Protein AF-0000000082410410 (afdb_homodimer)

pLDDT: mean 86.97, std 12.87, range [34.81, 98.12]

Sequence (392 aa):
MRADIQRAAFDLFARDGFEDVTTEQIAAAAGVSASTYFRHVRNKEDLLLDPVRQGGAGIVTLLEDRPAAESADLAISRAILERSNAFESAEIDQWRAAFRTAPHLMDRVALIAPEHRDRLVELVAQRMQLDPENDSRPGLLVHLMLAAAEFGYRQWIRNPQKRGASLPVCVEGALDAVQGSRWRTQDDDDMKGRDQMRADIQRAAFDLFARDGFEDVTTEQIAAAAGVSASTYFRHVRNKEDLLLDPVRQGGAGIVTLLEDRPAAESADLAISRAILERSNAFESAEIDQWRAAFRTAPHLMDRVALIAPEHRDRLVELVAQRMQLDPENDSRPGLLVHLMLAAAEFGYRQWIRNPQKRGASLPVCVEGALDAVQGSRWRTQDDDDMKGRDQ

Structure (mmCIF, N/CA/C/O backbone):
data_AF-0000000082410410-model_v1
#
loop_
_entity.id
_entity.type
_entity.pdbx_description
1 polymer 'TetR family transcriptional regulator'
#
loop_
_atom_site.group_PDB
_atom_site.id
_atom_site.type_symbol
_atom_site.label_atom_id
_atom_site.label_alt_id
_atom_site.label_comp_id
_atom_site.label_asym_id
_atom_site.label_entity_id
_atom_site.label_seq_id
_atom_site.pdbx_PDB_ins_code
_atom_site.Cartn_x
_atom_site.Cartn_y
_atom_site.Cartn_z
_atom_site.occupancy
_atom_site.B_iso_or_equiv
_atom_site.auth_seq_id
_atom_site.auth_comp_id
_atom_site.auth_asym_id
_atom_site.auth_atom_id
_atom_site.pdbx_PDB_model_num
ATOM 1 N N . MET A 1 1 ? -14.008 28.609 -1.918 1 81.5 1 MET A N 1
ATOM 2 C CA . MET A 1 1 ? -15.258 27.859 -1.864 1 81.5 1 MET A CA 1
ATOM 3 C C . MET A 1 1 ? -15.008 26.406 -1.471 1 81.5 1 MET A C 1
ATOM 5 O O . MET A 1 1 ? -15.336 25.984 -0.356 1 81.5 1 MET A O 1
ATOM 9 N N . ARG A 1 2 ? -14.195 25.656 -2.158 1 85.38 2 ARG A N 1
ATOM 10 C CA . ARG A 1 2 ? -13.961 24.266 -1.799 1 85.38 2 ARG A CA 1
ATOM 11 C C . ARG A 1 2 ? -13.305 24.156 -0.427 1 85.38 2 ARG A C 1
ATOM 13 O O . ARG A 1 2 ? -13.641 23.266 0.359 1 85.38 2 ARG A O 1
ATOM 20 N N . ALA A 1 3 ? -12.523 25.141 -0.186 1 85.75 3 ALA A N 1
ATOM 21 C CA . ALA A 1 3 ? -11.844 25.156 1.105 1 85.75 3 ALA A CA 1
ATOM 22 C C . ALA A 1 3 ? -12.828 25.375 2.246 1 85.75 3 ALA A C 1
ATOM 24 O O . ALA A 1 3 ? -12.703 24.781 3.314 1 85.75 3 ALA A O 1
ATOM 25 N N . ASP A 1 4 ? -13.766 26.188 1.961 1 89.94 4 ASP A N 1
ATOM 26 C CA . ASP A 1 4 ? -14.789 26.469 2.965 1 89.94 4 ASP A CA 1
ATOM 27 C C . ASP A 1 4 ? -15.648 25.219 3.227 1 89.94 4 ASP A C 1
ATOM 29 O O . ASP A 1 4 ? -15.992 24.938 4.375 1 89.94 4 ASP A O 1
ATOM 33 N N . ILE A 1 5 ? -15.992 24.578 2.18 1 94.12 5 ILE A N 1
ATOM 34 C CA . ILE A 1 5 ? -16.781 23.359 2.289 1 94.12 5 ILE A CA 1
ATOM 35 C C . ILE A 1 5 ? -16 22.297 3.074 1 94.12 5 ILE A C 1
ATOM 37 O O . ILE A 1 5 ? -16.562 21.641 3.957 1 94.12 5 ILE A O 1
ATOM 41 N N . GLN A 1 6 ? -14.789 22.219 2.748 1 92.44 6 GLN A N 1
ATOM 42 C CA . GLN A 1 6 ? -13.938 21.234 3.404 1 92.44 6 GLN A CA 1
ATOM 43 C C . GLN A 1 6 ? -13.797 21.531 4.895 1 92.44 6 GLN A C 1
ATOM 45 O O . GLN A 1 6 ? -13.906 20.625 5.727 1 92.44 6 GLN A O 1
ATOM 50 N N . ARG A 1 7 ? -13.609 22.766 5.223 1 91.25 7 ARG A N 1
ATOM 51 C CA . ARG A 1 7 ? -13.484 23.156 6.621 1 91.25 7 ARG A CA 1
ATOM 52 C C . ARG A 1 7 ? -14.758 22.859 7.398 1 91.25 7 ARG A C 1
ATOM 54 O O . ARG A 1 7 ? -14.711 22.328 8.508 1 91.25 7 ARG A O 1
ATOM 61 N N . ALA A 1 8 ? -15.828 23.172 6.797 1 94.62 8 ALA A N 1
ATOM 62 C CA . ALA A 1 8 ? -17.125 22.875 7.418 1 94.62 8 ALA A CA 1
ATOM 63 C C . ALA A 1 8 ? -17.297 21.375 7.617 1 94.62 8 ALA A C 1
ATOM 65 O O . ALA A 1 8 ? -17.781 20.938 8.664 1 94.62 8 ALA A O 1
ATOM 66 N N . ALA A 1 9 ? -16.953 20.656 6.645 1 95.44 9 ALA A N 1
ATOM 67 C CA . ALA A 1 9 ? -17.078 19.203 6.707 1 95.44 9 ALA A CA 1
ATOM 68 C C . ALA A 1 9 ? -16.234 18.625 7.844 1 95.44 9 ALA A C 1
ATOM 70 O O . ALA A 1 9 ? -16.719 17.797 8.617 1 95.44 9 ALA A O 1
ATOM 71 N N . PHE A 1 10 ? -15.016 19.094 7.906 1 94 10 PHE A N 1
ATOM 72 C CA . PHE A 1 10 ? -14.133 18.594 8.953 1 94 10 PHE A CA 1
ATOM 73 C C . PHE A 1 10 ? -14.734 18.828 10.328 1 94 10 PHE A C 1
ATOM 75 O O . PHE A 1 10 ? -14.719 17.938 11.188 1 94 10 PHE A O 1
ATOM 82 N N . ASP A 1 11 ? -15.258 19.969 10.508 1 94.75 11 ASP A N 1
ATOM 83 C CA . ASP A 1 11 ? -15.859 20.312 11.789 1 94.75 11 ASP A CA 1
ATOM 84 C C . ASP A 1 11 ? -17.047 19.406 12.102 1 94.75 11 ASP A C 1
ATOM 86 O O . ASP A 1 11 ? -17.172 18.891 13.219 1 94.75 11 ASP A O 1
ATOM 90 N N . LEU A 1 12 ? -17.844 19.203 11.148 1 96.81 12 LEU A N 1
ATOM 91 C CA . LEU A 1 12 ? -19.031 18.375 11.336 1 96.81 12 LEU A CA 1
ATOM 92 C C . LEU A 1 12 ? -18.656 16.922 11.562 1 96.81 12 LEU A C 1
ATOM 94 O O . LEU A 1 12 ? -19.219 16.266 12.445 1 96.81 12 LEU A O 1
ATOM 98 N N . PHE A 1 13 ? -17.766 16.438 10.742 1 96.25 13 PHE A N 1
ATOM 99 C CA . PHE A 1 13 ? -17.328 15.062 10.914 1 96.25 13 PHE A CA 1
ATOM 100 C C . PHE A 1 13 ? -16.75 14.844 12.305 1 96.25 13 PHE A C 1
ATOM 102 O O . PHE A 1 13 ? -17.078 13.859 12.977 1 96.25 13 PHE A O 1
ATOM 109 N N . ALA A 1 14 ? -15.961 15.781 12.703 1 93.88 14 ALA A N 1
ATOM 110 C CA . ALA A 1 14 ? -15.312 15.656 14.008 1 93.88 14 ALA A CA 1
ATOM 111 C C . ALA A 1 14 ? -16.344 15.672 15.133 1 93.88 14 ALA A C 1
ATOM 113 O O . ALA A 1 14 ? -16.203 14.953 16.125 1 93.88 14 ALA A O 1
ATOM 114 N N . ARG A 1 15 ? -17.297 16.406 14.961 1 95.31 15 ARG A N 1
ATOM 115 C CA . ARG A 1 15 ? -18.297 16.625 16 1 95.31 15 ARG A CA 1
ATOM 116 C C . ARG A 1 15 ? -19.359 15.523 15.984 1 95.31 15 ARG A C 1
ATOM 118 O O . ARG A 1 15 ? -19.719 14.984 17.031 1 95.31 15 ARG A O 1
ATOM 125 N N . ASP A 1 16 ? -19.812 15.133 14.781 1 96.56 16 ASP A N 1
ATOM 126 C CA . ASP A 1 16 ? -21.031 14.32 14.695 1 96.56 16 ASP A CA 1
ATOM 127 C C . ASP A 1 16 ? -20.719 12.938 14.133 1 96.56 16 ASP A C 1
ATOM 129 O O . ASP A 1 16 ? -21.578 12.047 14.156 1 96.56 16 ASP A O 1
ATOM 133 N N . GLY A 1 17 ? -19.516 12.812 13.656 1 95.88 17 GLY A N 1
ATOM 134 C CA . GLY A 1 17 ? -19.172 11.539 13.047 1 95.88 17 GLY A CA 1
ATOM 135 C C . GLY A 1 17 ? -19.391 11.523 11.547 1 95.88 17 GLY A C 1
ATOM 136 O O . GLY A 1 17 ? -20.422 12.008 11.055 1 95.88 17 GLY A O 1
ATOM 137 N N . PHE A 1 18 ? -18.547 11.008 10.836 1 95.75 18 PHE A N 1
ATOM 138 C CA . PHE A 1 18 ? -18.562 10.977 9.383 1 95.75 18 PHE A CA 1
ATOM 139 C C . PHE A 1 18 ? -19.859 10.352 8.867 1 95.75 18 PHE A C 1
ATOM 141 O O . PHE A 1 18 ? -20.5 10.906 7.973 1 95.75 18 PHE A O 1
ATOM 148 N N . GLU A 1 19 ? -20.234 9.227 9.367 1 94.56 19 GLU A N 1
ATOM 149 C CA . GLU A 1 19 ? -21.391 8.477 8.875 1 94.56 19 GLU A CA 1
ATOM 150 C C . GLU A 1 19 ? -22.688 9.234 9.109 1 94.56 19 GLU A C 1
ATOM 152 O O . GLU A 1 19 ? -23.641 9.109 8.328 1 94.56 19 GLU A O 1
ATOM 157 N N . ASP A 1 20 ? -22.703 10.062 10.016 1 96.31 20 ASP A N 1
ATOM 158 C CA . ASP A 1 20 ? -23.938 10.695 10.445 1 96.31 20 ASP A CA 1
ATOM 159 C C . ASP A 1 20 ? -24.125 12.062 9.789 1 96.31 20 ASP A C 1
ATOM 161 O O . ASP A 1 20 ? -25.203 12.648 9.844 1 96.31 20 ASP A O 1
ATOM 165 N N . VAL A 1 21 ? -23.094 12.586 9.25 1 97.31 21 VAL A N 1
ATOM 166 C CA . VAL A 1 21 ? -23.141 13.914 8.633 1 97.31 21 VAL A CA 1
ATOM 167 C C . VAL A 1 21 ? -23.594 13.781 7.176 1 97.31 21 VAL A C 1
ATOM 169 O O . VAL A 1 21 ? -23.094 12.938 6.438 1 97.31 21 VAL A O 1
ATOM 172 N N . THR A 1 22 ? -24.547 14.57 6.77 1 95.81 22 THR A N 1
ATOM 173 C CA . THR A 1 22 ? -25.047 14.539 5.398 1 95.81 22 THR A CA 1
ATOM 174 C C . THR A 1 22 ? -24.438 15.68 4.578 1 95.81 22 THR A C 1
ATOM 176 O O . THR A 1 22 ? -23.859 16.609 5.137 1 95.81 22 THR A O 1
ATOM 179 N N . THR A 1 23 ? -24.594 15.508 3.295 1 96 23 THR A N 1
ATOM 180 C CA . THR A 1 23 ? -24.094 16.547 2.396 1 96 23 THR A CA 1
ATOM 181 C C . THR A 1 23 ? -24.875 17.844 2.57 1 96 23 THR A C 1
ATOM 183 O O . THR A 1 23 ? -24.328 18.938 2.445 1 96 23 THR A O 1
ATOM 186 N N . GLU A 1 24 ? -26.125 17.672 2.896 1 95.75 24 GLU A N 1
ATOM 187 C CA . GLU A 1 24 ? -26.953 18.859 3.131 1 95.75 24 GLU A CA 1
ATOM 188 C C . GLU A 1 24 ? -26.484 19.641 4.348 1 95.75 24 GLU A C 1
ATOM 190 O O . GLU A 1 24 ? -26.453 20.875 4.324 1 95.75 24 GLU A O 1
ATOM 195 N N . GLN A 1 25 ? -26.156 19 5.355 1 97.25 25 GLN A N 1
ATOM 196 C CA . GLN A 1 25 ? -25.641 19.641 6.562 1 97.25 25 GLN A CA 1
ATOM 197 C C . GLN A 1 25 ? -24.328 20.359 6.281 1 97.25 25 GLN A C 1
ATOM 199 O O . GLN A 1 25 ? -24.094 21.469 6.793 1 97.25 25 GLN A O 1
ATOM 204 N N . ILE A 1 26 ? -23.469 19.719 5.48 1 97.56 26 ILE A N 1
ATOM 205 C CA . ILE A 1 26 ? -22.188 20.312 5.133 1 97.56 26 ILE A CA 1
ATOM 206 C C . ILE A 1 26 ? -22.406 21.578 4.312 1 97.56 26 ILE A C 1
ATOM 208 O O . ILE A 1 26 ? -21.797 22.625 4.578 1 97.56 26 ILE A O 1
ATOM 212 N N . ALA A 1 27 ? -23.281 21.453 3.359 1 96.94 27 ALA A N 1
ATOM 213 C CA . ALA A 1 27 ? -23.594 22.609 2.525 1 96.94 27 ALA A CA 1
ATOM 214 C C . ALA A 1 27 ? -24.109 23.781 3.371 1 96.94 27 ALA A C 1
ATOM 216 O O . ALA A 1 27 ? -23.656 24.906 3.229 1 96.94 27 ALA A O 1
ATOM 217 N N . ALA A 1 28 ? -25.047 23.469 4.227 1 97.25 28 ALA A N 1
ATOM 218 C CA . ALA A 1 28 ? -25.625 24.484 5.105 1 97.25 28 ALA A CA 1
ATOM 219 C C . ALA A 1 28 ? -24.562 25.141 5.977 1 97.25 28 ALA A C 1
ATOM 221 O O . ALA A 1 28 ? -24.531 26.359 6.117 1 97.25 28 ALA A O 1
ATOM 222 N N . ALA A 1 29 ? -23.734 24.406 6.566 1 96.75 29 ALA A N 1
ATOM 223 C CA . ALA A 1 29 ? -22.688 24.906 7.449 1 96.75 29 ALA A CA 1
ATOM 224 C C . ALA A 1 29 ? -21.703 25.781 6.684 1 96.75 29 ALA A C 1
ATOM 226 O O . ALA A 1 29 ? -21.141 26.734 7.238 1 96.75 29 ALA A O 1
ATOM 227 N N . ALA A 1 30 ? -21.5 25.438 5.426 1 96.19 30 ALA A N 1
ATOM 228 C CA . ALA A 1 30 ? -20.562 26.188 4.582 1 96.19 30 ALA A CA 1
ATOM 229 C C . ALA A 1 30 ? -21.25 27.406 3.982 1 96.19 30 ALA A C 1
ATOM 231 O O . ALA A 1 30 ? -20.594 28.25 3.355 1 96.19 30 ALA A O 1
ATOM 232 N N . GLY A 1 31 ? -22.516 27.469 4.117 1 96.5 31 GLY A N 1
ATOM 233 C CA . GLY A 1 31 ? -23.25 28.625 3.613 1 96.5 31 GLY A CA 1
ATOM 234 C C . GLY A 1 31 ? -23.469 28.578 2.113 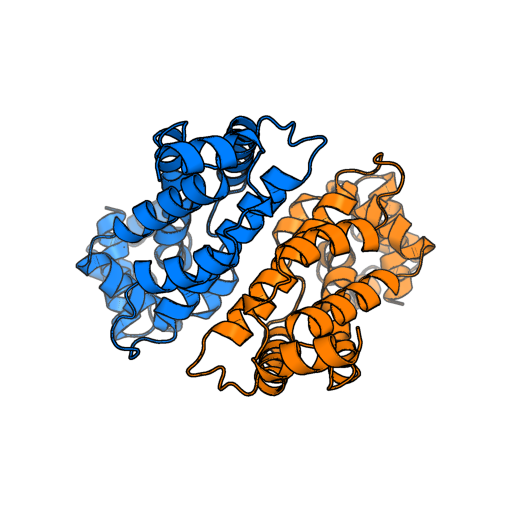1 96.5 31 GLY A C 1
ATOM 235 O O . GLY A 1 31 ? -23.453 29.625 1.448 1 96.5 31 GLY A O 1
ATOM 236 N N . VAL A 1 32 ? -23.547 27.375 1.618 1 96.5 32 VAL A N 1
ATOM 237 C CA . VAL A 1 32 ? -23.766 27.25 0.18 1 96.5 32 VAL A CA 1
ATOM 238 C C . VAL A 1 32 ? -24.984 26.375 -0.088 1 96.5 32 VAL A C 1
ATOM 240 O O . VAL A 1 32 ? -25.469 25.688 0.806 1 96.5 32 VAL A O 1
ATOM 243 N N . SER A 1 33 ? -25.438 26.516 -1.315 1 95.5 33 SER A N 1
ATOM 244 C CA . SER A 1 33 ? -26.547 25.656 -1.723 1 95.5 33 SER A CA 1
ATOM 245 C C . SER A 1 33 ? -26.078 24.234 -2.002 1 95.5 33 SER A C 1
ATOM 247 O O . SER A 1 33 ? -24.891 24 -2.197 1 95.5 33 SER A O 1
ATOM 249 N N . ALA A 1 34 ? -27.016 23.344 -2.043 1 93.62 34 ALA A N 1
ATOM 250 C CA . ALA A 1 34 ? -26.719 21.953 -2.406 1 93.62 34 ALA A CA 1
ATOM 251 C C . ALA A 1 34 ? -26.141 21.875 -3.814 1 93.62 34 ALA A C 1
ATOM 253 O O . ALA A 1 34 ? -25.203 21.109 -4.062 1 93.62 34 ALA A O 1
ATOM 254 N N . SER A 1 35 ? -26.672 22.688 -4.66 1 94.88 35 SER A N 1
ATOM 255 C CA . SER A 1 35 ? -26.203 22.688 -6.039 1 94.88 35 SER A CA 1
ATOM 256 C C . SER A 1 35 ? -24.75 23.125 -6.117 1 94.88 35 SER A C 1
ATOM 258 O O . SER A 1 35 ? -23.938 22.516 -6.832 1 94.88 35 SER A O 1
ATOM 260 N N . THR A 1 36 ? -24.5 24.141 -5.438 1 94.62 36 THR A N 1
ATOM 261 C CA . THR A 1 36 ? -23.125 24.609 -5.383 1 94.62 36 THR A CA 1
ATOM 262 C C . THR A 1 36 ? -22.203 23.562 -4.777 1 94.62 36 THR A C 1
ATOM 264 O O . THR A 1 36 ? -21.094 23.344 -5.262 1 94.62 36 THR A O 1
ATOM 267 N N . TYR A 1 37 ? -22.672 22.891 -3.664 1 95.75 37 TYR A N 1
ATOM 268 C CA . TYR A 1 37 ? -21.906 21.828 -3.031 1 95.75 37 TYR A CA 1
ATOM 269 C C . TYR A 1 37 ? -21.531 20.75 -4.043 1 95.75 37 TYR A C 1
ATOM 271 O O . TYR A 1 37 ? -20.359 20.375 -4.156 1 95.75 37 TYR A O 1
ATOM 279 N N . PHE A 1 38 ? -22.453 20.312 -4.82 1 94.75 38 PHE A N 1
ATOM 280 C CA . PHE A 1 38 ? -22.25 19.172 -5.699 1 94.75 38 PHE A CA 1
ATOM 281 C C . PHE A 1 38 ? -21.453 19.562 -6.934 1 94.75 38 PHE A C 1
ATOM 283 O O . PHE A 1 38 ? -20.938 18.703 -7.652 1 94.75 38 PHE A O 1
ATOM 290 N N . ARG A 1 39 ? -21.359 20.875 -7.191 1 94.81 39 ARG A N 1
ATOM 291 C CA . ARG A 1 39 ? -20.453 21.344 -8.234 1 94.81 39 ARG A CA 1
ATOM 292 C C . ARG A 1 39 ? -19 21.125 -7.84 1 94.81 39 ARG A C 1
ATOM 294 O O . ARG A 1 39 ? -18.141 20.938 -8.703 1 94.81 39 ARG A O 1
ATOM 301 N N . HIS A 1 40 ? -18.797 21.078 -6.5 1 93.12 40 HIS A N 1
ATOM 302 C CA . HIS A 1 40 ? -17.422 21.047 -6.023 1 93.12 40 HIS A CA 1
ATOM 303 C C . HIS A 1 40 ? -17.078 19.688 -5.43 1 93.12 40 HIS A C 1
ATOM 305 O O . HIS A 1 40 ? -15.898 19.312 -5.363 1 93.12 40 HIS A O 1
ATOM 311 N N . VAL A 1 41 ? -18.094 19.031 -4.977 1 93.56 41 VAL A N 1
ATOM 312 C CA . VAL A 1 41 ? -17.844 17.797 -4.25 1 93.56 41 VAL A CA 1
ATOM 313 C C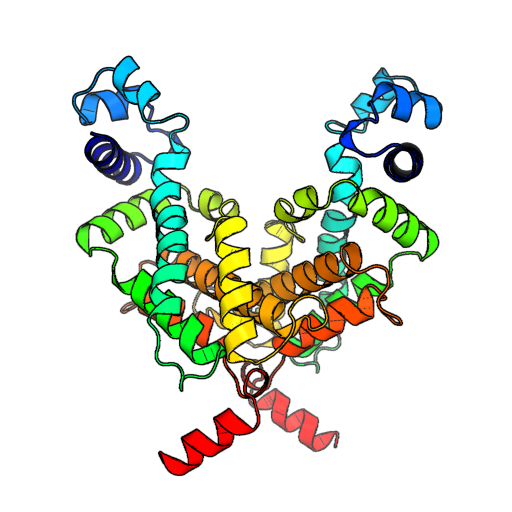 . VAL A 1 41 ? -18.75 16.688 -4.797 1 93.56 41 VAL A C 1
ATOM 315 O O . VAL A 1 41 ? -19.969 16.781 -4.715 1 93.56 41 VAL A O 1
ATOM 318 N N . ARG A 1 42 ? -18.188 15.617 -5.176 1 88.56 42 ARG A N 1
ATOM 319 C CA . ARG A 1 42 ? -18.953 14.5 -5.727 1 88.56 42 ARG A CA 1
ATOM 320 C C . ARG A 1 42 ? -19.359 13.523 -4.625 1 88.56 42 ARG A C 1
ATOM 322 O O . ARG A 1 42 ? -20.484 13.039 -4.602 1 88.56 42 ARG A O 1
ATOM 329 N N . ASN A 1 43 ? -18.406 13.227 -3.789 1 90.88 43 ASN A N 1
ATOM 330 C CA . ASN A 1 43 ? -18.609 12.352 -2.641 1 90.88 43 ASN A CA 1
ATOM 331 C C . ASN A 1 43 ? -18.016 12.945 -1.368 1 90.88 43 ASN A C 1
ATOM 333 O O . ASN A 1 43 ? -16.938 13.555 -1.405 1 90.88 43 ASN A O 1
ATOM 337 N N . LYS A 1 44 ? -18.719 12.836 -0.282 1 92.25 44 LYS A N 1
ATOM 338 C CA . LYS A 1 44 ? -18.234 13.484 0.932 1 92.25 44 LYS A CA 1
ATOM 339 C C . LYS A 1 44 ? -16.922 12.859 1.398 1 92.25 44 LYS A C 1
ATOM 341 O O . LYS A 1 44 ? -16.141 13.5 2.094 1 92.25 44 LYS A O 1
ATOM 346 N N . GLU A 1 45 ? -16.609 11.562 0.954 1 90.88 45 GLU A N 1
ATOM 347 C CA . GLU A 1 45 ? -15.344 10.93 1.29 1 90.88 45 GLU A CA 1
ATOM 348 C C . GLU A 1 45 ? -14.164 11.727 0.732 1 90.88 45 GLU A C 1
ATOM 350 O O . GLU A 1 45 ? -13.094 11.773 1.346 1 90.88 45 GLU A O 1
ATOM 355 N N . ASP A 1 46 ? -14.43 12.32 -0.354 1 88.31 46 ASP A N 1
ATOM 356 C CA . ASP A 1 46 ? -13.352 13.047 -1.022 1 88.31 46 ASP A CA 1
ATOM 357 C C . ASP A 1 46 ? -12.875 14.227 -0.179 1 88.31 46 ASP A C 1
ATOM 359 O O . ASP A 1 46 ? -11.711 14.617 -0.245 1 88.31 46 ASP A O 1
ATOM 363 N N . LEU A 1 47 ? -13.75 14.742 0.564 1 89.56 47 LEU A N 1
ATOM 364 C CA . LEU A 1 47 ? -13.391 15.867 1.42 1 89.56 47 LEU A CA 1
ATOM 365 C C . LEU A 1 47 ? -12.328 15.453 2.439 1 89.56 47 LEU A C 1
ATOM 367 O O . LEU A 1 47 ? -11.43 16.234 2.756 1 89.56 47 LEU A O 1
ATOM 371 N N . LEU A 1 48 ? -12.414 14.203 2.943 1 87.56 48 LEU A N 1
ATOM 372 C CA . LEU A 1 48 ? -11.453 13.688 3.908 1 87.56 48 LEU A CA 1
ATOM 373 C C . LEU A 1 48 ? -10.18 13.219 3.209 1 87.56 48 LEU A C 1
ATOM 375 O O . LEU A 1 48 ? -9.078 13.344 3.756 1 87.56 48 LEU A O 1
ATOM 379 N N . LEU A 1 49 ? -10.289 12.758 1.983 1 84.94 49 LEU A N 1
ATOM 380 C CA . LEU A 1 49 ? -9.188 12.078 1.316 1 84.94 49 LEU A CA 1
ATOM 381 C C . LEU A 1 49 ? -8.352 13.07 0.509 1 84.94 49 LEU A C 1
ATOM 383 O O . LEU A 1 49 ? -7.176 12.812 0.232 1 84.94 49 LEU A O 1
ATOM 387 N N . ASP A 1 50 ? -8.898 14.141 0.196 1 82 50 ASP A N 1
ATOM 388 C CA . ASP A 1 50 ? -8.258 15.102 -0.697 1 82 50 ASP A CA 1
ATOM 389 C C . ASP A 1 50 ? -6.938 15.594 -0.114 1 82 50 ASP A C 1
ATOM 391 O O . ASP A 1 50 ? -5.941 15.711 -0.831 1 82 50 ASP A O 1
ATOM 395 N N . PRO A 1 51 ? -6.898 15.891 1.154 1 79.88 51 PRO A N 1
ATOM 396 C CA . PRO A 1 51 ? -5.617 16.344 1.696 1 79.88 51 PRO A CA 1
ATOM 397 C C . PRO A 1 51 ? -4.504 15.32 1.522 1 79.88 51 PRO A C 1
ATOM 399 O O . PRO A 1 51 ? -3.344 15.688 1.325 1 79.88 51 PRO A O 1
ATOM 402 N N . VAL A 1 52 ? -4.844 14.086 1.572 1 78.25 52 VAL A N 1
ATOM 403 C CA . VAL A 1 52 ? -3.871 13.016 1.384 1 78.25 52 VAL A CA 1
ATOM 404 C C . VAL A 1 52 ? -3.4 13 -0.069 1 78.25 52 VAL A C 1
ATOM 406 O O . VAL A 1 52 ? -2.195 12.977 -0.337 1 78.25 52 VAL A O 1
ATOM 409 N N . ARG A 1 53 ? -4.309 13.07 -0.967 1 75.75 53 ARG A N 1
ATOM 410 C CA . ARG A 1 53 ? -4 13.023 -2.393 1 75.75 53 ARG A CA 1
ATOM 411 C C . ARG A 1 53 ? -3.186 14.234 -2.82 1 75.75 53 ARG A C 1
ATOM 413 O O . ARG A 1 53 ? -2.279 14.125 -3.65 1 75.75 53 ARG A O 1
ATOM 420 N N . GLN A 1 54 ? -3.557 15.344 -2.303 1 76.31 54 GLN A N 1
ATOM 421 C CA . GLN A 1 54 ? -2.82 16.562 -2.6 1 76.31 54 GLN A CA 1
ATOM 422 C C . GLN A 1 54 ? -1.392 16.484 -2.066 1 76.31 54 GLN A C 1
ATOM 424 O O . GLN A 1 54 ? -0.475 17.078 -2.648 1 76.31 54 GLN A O 1
ATOM 429 N N . GLY A 1 55 ? -1.229 15.773 -1.062 1 74 55 GLY A N 1
ATOM 430 C CA . GLY A 1 55 ? 0.104 15.555 -0.523 1 74 55 GLY A CA 1
ATOM 431 C C . GLY A 1 55 ? 1.043 14.883 -1.506 1 74 55 GLY A C 1
ATOM 432 O O . GLY A 1 55 ? 2.203 15.273 -1.635 1 74 55 GLY A O 1
ATOM 433 N N . GLY A 1 56 ? 0.537 14 -2.242 1 75.5 56 GLY A N 1
ATOM 434 C CA . GLY A 1 56 ? 1.338 13.266 -3.209 1 75.5 56 GLY A CA 1
ATOM 435 C C . GLY A 1 56 ? 1.957 14.156 -4.27 1 75.5 56 GLY A C 1
ATOM 436 O O . GLY A 1 56 ? 3.143 14.031 -4.578 1 75.5 56 GLY A O 1
ATOM 437 N N . ALA A 1 57 ? 1.152 15.109 -4.785 1 78.81 57 ALA A N 1
ATOM 438 C CA . ALA A 1 57 ? 1.661 16.016 -5.809 1 78.81 57 ALA A CA 1
ATOM 439 C C . ALA A 1 57 ? 2.783 16.891 -5.254 1 78.81 57 ALA A C 1
ATOM 441 O O . ALA A 1 57 ? 3.762 17.172 -5.949 1 78.81 57 ALA A O 1
ATOM 442 N N . GLY A 1 58 ? 2.658 17.234 -4.082 1 89.75 58 GLY A N 1
ATOM 443 C CA . GLY A 1 58 ? 3.664 18.078 -3.439 1 89.75 58 GLY A CA 1
ATOM 444 C C . GLY A 1 58 ? 4.984 17.359 -3.229 1 89.75 58 GLY A C 1
ATOM 445 O O . GLY A 1 58 ? 6.047 17.984 -3.268 1 89.75 58 GLY A O 1
ATOM 446 N N . ILE A 1 59 ? 4.965 16.078 -3.148 1 94.56 59 ILE A N 1
ATOM 447 C CA . ILE A 1 59 ? 6.168 15.305 -2.879 1 94.56 59 ILE A CA 1
ATOM 448 C C . ILE A 1 59 ? 7.082 15.328 -4.105 1 94.56 59 ILE A C 1
ATOM 450 O O . ILE A 1 59 ? 8.305 15.391 -3.973 1 94.56 59 ILE A O 1
ATOM 454 N N . VAL A 1 60 ? 6.492 15.32 -5.289 1 95.12 60 VAL A N 1
ATOM 455 C CA . VAL A 1 60 ? 7.27 15.312 -6.523 1 95.12 60 VAL A CA 1
ATOM 456 C C . VAL A 1 60 ? 8.102 16.594 -6.617 1 95.12 60 VAL A C 1
ATOM 458 O O . VAL A 1 60 ? 9.32 16.531 -6.82 1 95.12 60 VAL A O 1
ATOM 461 N N . THR A 1 61 ? 7.445 17.688 -6.391 1 94.5 61 THR A N 1
ATOM 462 C CA . THR A 1 61 ? 8.125 18.984 -6.465 1 94.5 61 THR A CA 1
ATOM 463 C C . THR A 1 61 ? 9.219 19.078 -5.402 1 94.5 61 THR A C 1
ATOM 465 O O . THR A 1 61 ? 10.32 19.562 -5.676 1 94.5 61 THR A O 1
ATOM 468 N N . LEU A 1 62 ? 8.945 18.641 -4.266 1 96.62 62 LEU A N 1
ATOM 469 C CA . LEU A 1 62 ? 9.906 18.672 -3.168 1 96.62 62 LEU A CA 1
ATOM 470 C C . LEU A 1 62 ? 11.117 17.797 -3.469 1 96.62 62 LEU A C 1
ATOM 472 O O . LEU A 1 62 ? 12.25 18.172 -3.154 1 96.62 62 LEU A O 1
ATOM 476 N N . LEU A 1 63 ? 10.883 16.688 -4.117 1 97.75 63 LEU A N 1
ATOM 477 C CA . LEU A 1 63 ? 11.984 15.797 -4.477 1 97.75 63 LEU A CA 1
ATOM 478 C C . LEU A 1 63 ? 12.859 16.438 -5.551 1 97.75 63 LEU A C 1
ATOM 480 O O . LEU A 1 63 ? 14.094 16.344 -5.488 1 97.75 63 LEU A O 1
ATOM 484 N N . GLU A 1 64 ? 12.242 17.078 -6.477 1 96.88 64 GLU A N 1
ATOM 485 C CA . GLU A 1 64 ? 12.961 17.75 -7.551 1 96.88 64 GLU A CA 1
ATOM 486 C C . GLU A 1 64 ? 13.906 18.812 -6.996 1 96.88 64 GLU A C 1
ATOM 488 O O . GLU A 1 64 ? 14.977 19.062 -7.562 1 96.88 64 GLU A O 1
ATOM 493 N N . ASP A 1 65 ? 13.539 19.344 -5.879 1 96.94 65 ASP A N 1
ATOM 494 C CA . ASP A 1 65 ? 14.266 20.484 -5.32 1 96.94 65 ASP A CA 1
ATOM 495 C C . ASP A 1 65 ? 15.344 20.016 -4.344 1 96.94 65 ASP A C 1
ATOM 497 O O . ASP A 1 65 ? 16.109 20.828 -3.822 1 96.94 65 ASP A O 1
ATOM 501 N N . ARG A 1 66 ? 15.383 18.734 -4.09 1 97.56 66 ARG A N 1
ATOM 502 C CA . ARG A 1 66 ? 16.375 18.234 -3.145 1 97.56 66 ARG A CA 1
ATOM 503 C C . ARG A 1 66 ? 17.781 18.359 -3.709 1 97.56 66 ARG A C 1
ATOM 505 O O . ARG A 1 66 ? 17.984 18.25 -4.918 1 97.56 66 ARG A O 1
ATOM 512 N N . PRO A 1 67 ? 18.766 18.484 -2.828 1 96.25 67 PRO A N 1
ATOM 513 C CA . PRO A 1 67 ? 20.156 18.516 -3.297 1 96.25 67 PRO A CA 1
ATOM 514 C C . PRO A 1 67 ? 20.547 17.25 -4.059 1 96.25 67 PRO A C 1
ATOM 516 O O . PRO A 1 67 ? 20.188 16.141 -3.648 1 96.25 67 PRO A O 1
ATOM 519 N N . ALA A 1 68 ? 21.312 17.406 -5.109 1 91.12 68 ALA A N 1
ATOM 520 C CA . ALA A 1 68 ? 21.734 16.297 -5.965 1 91.12 68 ALA A CA 1
ATOM 521 C C . ALA A 1 68 ? 22.641 15.336 -5.211 1 91.12 68 ALA A C 1
ATOM 523 O O . ALA A 1 68 ? 22.703 14.148 -5.523 1 91.12 68 ALA A O 1
ATOM 524 N N . ALA A 1 69 ? 23.266 15.805 -4.18 1 91.81 69 ALA A N 1
ATOM 525 C CA . ALA A 1 69 ? 24.25 15.023 -3.445 1 91.81 69 ALA A CA 1
ATOM 526 C C . ALA A 1 69 ? 23.578 14.039 -2.49 1 91.81 69 ALA A C 1
ATOM 528 O O . ALA A 1 69 ? 24.219 13.109 -1.996 1 91.81 69 ALA A O 1
ATOM 529 N N . GLU A 1 70 ? 22.328 14.242 -2.232 1 95.75 70 GLU A N 1
ATOM 530 C CA . GLU A 1 70 ? 21.609 13.312 -1.36 1 95.75 70 GLU A CA 1
ATOM 531 C C . GLU A 1 70 ? 21.328 11.992 -2.068 1 95.75 70 GLU A C 1
ATOM 533 O O . GLU A 1 70 ? 20.953 11.977 -3.24 1 95.75 70 GLU A O 1
ATOM 538 N N . SER A 1 71 ? 21.609 10.93 -1.332 1 96.25 71 SER A N 1
ATOM 539 C CA . SER A 1 71 ? 21.234 9.625 -1.868 1 96.25 71 SER A CA 1
ATOM 540 C C . SER A 1 71 ? 19.734 9.539 -2.121 1 96.25 71 SER A C 1
ATOM 542 O O . SER A 1 71 ? 18.969 10.312 -1.559 1 96.25 71 SER A O 1
ATOM 544 N N . ALA A 1 72 ? 19.328 8.664 -2.943 1 97.44 72 ALA A N 1
ATOM 545 C CA . ALA A 1 72 ? 17.938 8.547 -3.363 1 97.44 72 ALA A CA 1
ATOM 546 C C . ALA A 1 72 ? 17.016 8.328 -2.162 1 97.44 72 ALA A C 1
ATOM 548 O O . ALA A 1 72 ? 15.961 8.961 -2.053 1 97.44 72 ALA A O 1
ATOM 549 N N . ASP A 1 73 ? 17.422 7.387 -1.246 1 97.69 73 ASP A N 1
ATOM 550 C CA . ASP A 1 73 ? 16.578 7.07 -0.094 1 97.69 73 ASP A CA 1
ATOM 551 C C . ASP A 1 73 ? 16.438 8.281 0.828 1 97.69 73 ASP A C 1
ATOM 553 O O . ASP A 1 73 ? 15.344 8.57 1.313 1 97.69 73 ASP A O 1
ATOM 557 N N . LEU A 1 74 ? 17.516 9.039 1.005 1 97.62 74 LEU A N 1
ATOM 558 C CA . LEU A 1 74 ? 17.484 10.234 1.842 1 97.62 74 LEU A CA 1
ATOM 559 C C . LEU A 1 74 ? 16.641 11.328 1.187 1 97.62 74 LEU A C 1
ATOM 561 O O . LEU A 1 74 ? 15.82 11.961 1.847 1 97.62 74 LEU A O 1
ATOM 565 N N . ALA A 1 75 ? 16.828 11.547 -0.071 1 98.12 75 ALA A N 1
ATOM 566 C CA . ALA A 1 75 ? 16.141 12.609 -0.798 1 98.12 75 ALA A CA 1
ATOM 567 C C . ALA A 1 75 ? 14.633 12.414 -0.758 1 98.12 75 ALA A C 1
ATOM 569 O O . ALA A 1 75 ? 13.891 13.344 -0.437 1 98.12 75 ALA A O 1
ATOM 570 N N . ILE A 1 76 ? 14.18 11.227 -1.061 1 97.94 76 ILE A N 1
ATOM 571 C CA . ILE A 1 76 ? 12.742 10.992 -1.102 1 97.94 76 ILE A CA 1
ATOM 572 C C . ILE A 1 76 ? 12.18 11.016 0.316 1 97.94 76 ILE A C 1
ATOM 574 O O . ILE A 1 76 ? 11.055 11.477 0.537 1 97.94 76 ILE A O 1
ATOM 578 N N . SER A 1 77 ? 12.906 10.516 1.267 1 97.88 77 SER A N 1
ATOM 579 C CA . SER A 1 77 ? 12.477 10.586 2.66 1 97.88 77 SER A CA 1
ATOM 580 C C . SER A 1 77 ? 12.281 12.031 3.105 1 97.88 77 SER A C 1
ATOM 582 O O . SER A 1 77 ? 11.25 12.367 3.689 1 97.88 77 SER A O 1
ATOM 584 N N . ARG A 1 78 ? 13.227 12.883 2.76 1 97.56 78 ARG A N 1
ATOM 585 C CA . ARG A 1 78 ? 13.156 14.289 3.158 1 97.56 78 ARG A CA 1
ATOM 586 C C . ARG A 1 78 ? 12.016 15.008 2.439 1 97.56 78 ARG A C 1
ATOM 588 O O . ARG A 1 78 ? 11.359 15.875 3.018 1 97.56 78 ARG A O 1
ATOM 595 N N . ALA A 1 79 ? 11.805 14.68 1.228 1 96.75 79 ALA A N 1
ATOM 596 C CA . ALA A 1 79 ? 10.695 15.266 0.482 1 96.75 79 ALA A CA 1
ATOM 597 C C . ALA A 1 79 ? 9.359 14.906 1.122 1 96.75 79 ALA A C 1
ATOM 599 O O . ALA A 1 79 ? 8.492 15.766 1.299 1 96.75 79 ALA A O 1
ATOM 600 N N . ILE A 1 80 ? 9.172 13.656 1.473 1 95.12 80 ILE A N 1
ATOM 601 C CA . ILE A 1 80 ? 7.941 13.188 2.102 1 95.12 80 ILE A CA 1
ATOM 602 C C . ILE A 1 80 ? 7.762 13.875 3.455 1 95.12 80 ILE A C 1
ATOM 604 O O . ILE A 1 80 ? 6.668 14.336 3.781 1 95.12 80 ILE A O 1
ATOM 608 N N . LEU A 1 81 ? 8.836 13.961 4.215 1 93.81 81 LEU A N 1
ATOM 609 C CA . LEU A 1 81 ? 8.766 14.57 5.539 1 93.81 81 LEU A CA 1
ATOM 610 C C . LEU A 1 81 ? 8.43 16.062 5.438 1 93.81 81 LEU A C 1
ATOM 612 O O . LEU A 1 81 ? 7.629 16.562 6.223 1 93.81 81 LEU A O 1
ATOM 616 N N . GLU A 1 82 ? 9.086 16.672 4.512 1 93.25 82 GLU A N 1
ATOM 617 C CA . GLU A 1 82 ? 8.805 18.094 4.309 1 93.25 82 GLU A CA 1
ATOM 618 C C . GLU A 1 82 ? 7.336 18.328 3.949 1 93.25 82 GLU A C 1
ATOM 620 O O . GLU A 1 82 ? 6.711 19.266 4.434 1 93.25 82 GLU A O 1
ATOM 625 N N . ARG A 1 83 ? 6.797 17.469 3.154 1 89.88 83 ARG A N 1
ATOM 626 C CA . ARG A 1 83 ? 5.379 17.547 2.818 1 89.88 83 ARG A CA 1
ATOM 627 C C . ARG A 1 83 ? 4.508 17.344 4.055 1 89.88 83 ARG A C 1
ATOM 629 O O . ARG A 1 83 ? 3.504 18.031 4.234 1 89.88 83 ARG A O 1
ATOM 636 N N . SER A 1 84 ? 4.871 16.406 4.879 1 85.69 84 SER A N 1
ATOM 637 C CA . SER A 1 84 ? 4.133 16.078 6.094 1 85.69 84 SER A CA 1
ATOM 638 C C . SER A 1 84 ? 4.18 17.234 7.09 1 85.69 84 SER A C 1
ATOM 640 O O . SER A 1 84 ? 3.266 17.406 7.898 1 85.69 84 SER A O 1
ATOM 642 N N . ASN A 1 85 ? 5.238 18.016 6.98 1 84.12 85 ASN A N 1
ATOM 643 C CA . ASN A 1 85 ? 5.41 19.156 7.871 1 84.12 85 ASN A CA 1
ATOM 644 C C . ASN A 1 85 ? 4.656 20.391 7.359 1 84.12 85 ASN A C 1
ATOM 646 O O . ASN A 1 85 ? 4.445 21.344 8.102 1 84.12 85 ASN A O 1
ATOM 650 N N . ALA A 1 86 ? 4.277 20.375 6.137 1 75.75 86 ALA A N 1
ATOM 651 C CA . ALA A 1 86 ? 3.713 21.562 5.508 1 75.75 86 ALA A CA 1
ATOM 652 C C . ALA A 1 86 ? 2.252 21.75 5.906 1 75.75 86 ALA A C 1
ATOM 654 O O . ALA A 1 86 ? 1.672 22.812 5.676 1 75.75 86 ALA A O 1
ATOM 655 N N . PHE A 1 87 ? 1.728 20.797 6.531 1 69.88 87 PHE A N 1
ATOM 656 C CA . PHE A 1 87 ? 0.339 20.953 6.945 1 69.88 87 PHE A CA 1
ATOM 657 C C . PHE A 1 87 ? 0.22 21.969 8.07 1 69.88 87 PHE A C 1
ATOM 659 O O . PHE A 1 87 ? 1.017 21.969 9.008 1 69.88 87 PHE A O 1
ATOM 666 N N . GLU A 1 88 ? -0.545 22.953 7.762 1 63.19 88 GLU A N 1
ATOM 667 C CA . GLU A 1 88 ? -0.835 23.875 8.859 1 63.19 88 GLU A CA 1
ATOM 668 C C . GLU A 1 88 ? -1.462 23.156 10.039 1 63.19 88 GLU A C 1
ATOM 670 O O . GLU A 1 88 ? -2.3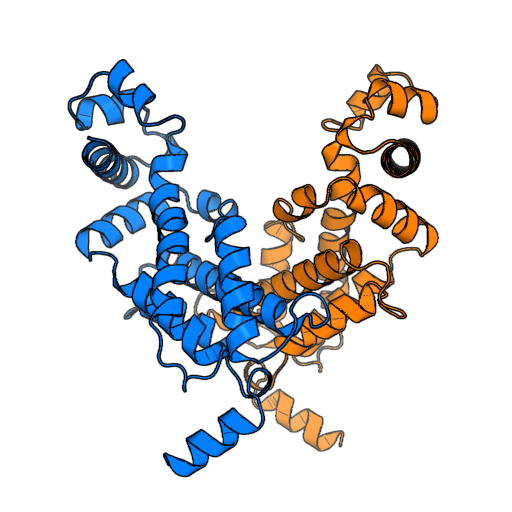24 22.297 9.859 1 63.19 88 GLU A O 1
ATOM 675 N N . SER A 1 89 ? -1.019 23.516 11.188 1 66.06 89 SER A N 1
ATOM 676 C CA . SER A 1 89 ? -1.316 22.797 12.43 1 66.06 89 SER A CA 1
ATOM 677 C C . SER A 1 89 ? -2.82 22.688 12.648 1 66.06 89 SER A C 1
ATOM 679 O O . SER A 1 89 ? -3.336 21.609 12.914 1 66.06 89 SER A O 1
ATOM 681 N N . ALA A 1 90 ? -3.451 23.859 12.516 1 66.81 90 ALA A N 1
ATOM 682 C CA . ALA A 1 90 ? -4.875 23.844 12.836 1 66.81 90 ALA A CA 1
ATOM 683 C C . ALA A 1 90 ? -5.648 22.969 11.844 1 66.81 90 ALA A C 1
ATOM 685 O O . ALA A 1 90 ? -6.543 22.219 12.242 1 66.81 90 ALA A O 1
ATOM 686 N N . GLU A 1 91 ? -5.277 23.078 10.672 1 73.38 91 GLU A N 1
ATOM 687 C CA . GLU A 1 91 ? -5.965 22.344 9.617 1 73.38 91 GLU A CA 1
ATOM 688 C C . GLU A 1 91 ? -5.684 20.844 9.727 1 73.38 91 GLU A C 1
ATOM 690 O O . GLU A 1 91 ? -6.59 20.016 9.57 1 73.38 91 GLU A O 1
ATOM 695 N N . ILE A 1 92 ? -4.539 20.578 10.172 1 78.19 92 ILE A N 1
ATOM 696 C CA . ILE A 1 92 ? -4.16 19.172 10.25 1 78.19 92 ILE A CA 1
ATOM 697 C C . ILE A 1 92 ? -4.836 18.531 11.453 1 78.19 92 ILE A C 1
ATOM 699 O O . ILE A 1 92 ? -5.227 17.359 11.398 1 78.19 92 ILE A O 1
ATOM 703 N N . ASP A 1 93 ? -5.027 19.375 12.477 1 83.19 93 ASP A N 1
ATOM 704 C CA . ASP A 1 93 ? -5.684 18.844 13.672 1 83.19 93 ASP A CA 1
ATOM 705 C C . ASP A 1 93 ? -7.164 18.578 13.406 1 83.19 93 ASP A C 1
ATOM 707 O O . ASP A 1 93 ? -7.703 17.562 13.867 1 83.19 93 ASP A O 1
ATOM 711 N N . GLN A 1 94 ? -7.734 19.531 12.75 1 85.19 94 GLN A N 1
ATOM 712 C CA . GLN A 1 94 ? -9.141 19.344 12.422 1 85.19 94 GLN A CA 1
ATOM 713 C C . GLN A 1 94 ? -9.328 18.141 11.492 1 85.19 94 GLN A C 1
ATOM 715 O O . GLN A 1 94 ? -10.281 17.375 11.633 1 85.19 94 GLN A O 1
ATOM 720 N N . TRP A 1 95 ? -8.484 18.062 10.602 1 87.44 95 TRP A N 1
ATOM 721 C CA . TRP A 1 95 ? -8.523 16.953 9.656 1 87.44 95 TRP A CA 1
ATOM 722 C C . TRP A 1 95 ? -8.312 15.625 10.367 1 87.44 95 TRP A C 1
ATOM 724 O O . TRP A 1 95 ? -9.016 14.648 10.102 1 87.44 95 TRP A O 1
ATOM 734 N N . ARG A 1 96 ? -7.375 15.625 11.258 1 87.06 96 ARG A N 1
ATOM 735 C CA . ARG A 1 96 ? -7.113 14.43 12.047 1 87.06 96 ARG A CA 1
ATOM 736 C C . ARG A 1 96 ? -8.352 14 12.828 1 87.06 96 ARG A C 1
ATOM 738 O O . ARG A 1 96 ? -8.719 12.828 12.836 1 87.06 96 ARG A O 1
ATOM 745 N N . ALA A 1 97 ? -8.953 14.977 13.438 1 89 97 ALA A N 1
ATOM 746 C CA . ALA A 1 97 ? -10.148 14.711 14.234 1 89 97 ALA A CA 1
ATOM 747 C C . ALA A 1 97 ? -11.266 14.141 13.367 1 89 97 ALA A C 1
ATOM 749 O O . ALA A 1 97 ? -11.969 13.219 13.773 1 89 97 ALA A O 1
ATOM 750 N N . ALA A 1 98 ? -11.375 14.664 12.219 1 91.12 98 ALA A N 1
ATOM 751 C CA . ALA A 1 98 ? -12.391 14.195 11.281 1 91.12 98 ALA A CA 1
ATOM 752 C C . ALA A 1 98 ? -12.086 12.773 10.805 1 91.12 98 ALA A C 1
ATOM 754 O O . ALA A 1 98 ? -12.969 11.914 10.812 1 91.12 98 ALA A O 1
ATOM 755 N N . PHE A 1 99 ? -10.867 12.516 10.555 1 88.31 99 PHE A N 1
ATOM 756 C CA . PHE A 1 99 ? -10.484 11.227 10 1 88.31 99 PHE A CA 1
ATOM 757 C C . PHE A 1 99 ? -10.617 10.125 11.039 1 88.31 99 PHE A C 1
ATOM 759 O O . PHE A 1 99 ? -10.883 8.969 10.703 1 88.31 99 PHE A O 1
ATOM 766 N N . ARG A 1 100 ? -10.477 10.477 12.203 1 88.62 100 ARG A N 1
ATOM 767 C CA . ARG A 1 100 ? -10.594 9.492 13.273 1 88.62 100 ARG A CA 1
ATOM 768 C C . ARG A 1 100 ? -11.992 8.891 13.312 1 88.62 100 ARG A C 1
ATOM 770 O O . ARG A 1 100 ? -12.188 7.805 13.867 1 88.62 100 ARG A O 1
ATOM 777 N N . THR A 1 101 ? -12.914 9.594 12.727 1 90.62 101 THR A N 1
ATOM 778 C CA . THR A 1 101 ? -14.289 9.102 12.742 1 90.62 101 THR A CA 1
ATOM 779 C C . THR A 1 101 ? -14.531 8.156 11.57 1 90.62 101 THR A C 1
ATOM 781 O O . THR A 1 101 ? -15.578 7.504 11.5 1 90.62 101 THR A O 1
ATOM 784 N N . ALA A 1 102 ? -13.609 8.055 10.664 1 90 102 ALA A N 1
ATOM 785 C CA . ALA A 1 102 ? -13.719 7.152 9.523 1 90 102 ALA A CA 1
ATOM 786 C C . ALA A 1 102 ? -12.359 6.59 9.141 1 90 102 ALA A C 1
ATOM 788 O O . ALA A 1 102 ? -11.93 6.707 7.984 1 90 102 ALA A O 1
ATOM 789 N N . PRO A 1 103 ? -11.68 5.93 10.047 1 79.88 103 PRO A N 1
ATOM 790 C CA . PRO A 1 103 ? -10.312 5.473 9.805 1 79.88 103 PRO A CA 1
ATOM 791 C C . PRO A 1 103 ? -10.219 4.477 8.648 1 79.88 103 PRO A C 1
ATOM 793 O O . PRO A 1 103 ? -9.188 4.391 7.98 1 79.88 103 PRO A O 1
ATOM 796 N N . HIS A 1 104 ? -11.305 3.832 8.297 1 78.38 104 HIS A N 1
ATOM 797 C CA . HIS A 1 104 ? -11.328 2.834 7.238 1 78.38 104 HIS A CA 1
ATOM 798 C C . HIS A 1 104 ? -11.102 3.479 5.871 1 78.38 104 HIS A C 1
ATOM 800 O O . HIS A 1 104 ? -10.672 2.811 4.93 1 78.38 104 HIS A O 1
ATOM 806 N N . LEU A 1 105 ? -11.414 4.734 5.789 1 80.75 105 LEU A N 1
ATOM 807 C CA . LEU A 1 105 ? -11.242 5.434 4.52 1 80.75 105 LEU A CA 1
ATOM 808 C C . LEU A 1 105 ? -9.758 5.539 4.16 1 80.75 105 LEU A C 1
ATOM 810 O O . LEU A 1 105 ? -9.406 5.602 2.98 1 80.75 105 LEU A O 1
ATOM 814 N N . MET A 1 106 ? -8.914 5.52 5.188 1 75.25 106 MET A N 1
ATOM 815 C CA . MET A 1 106 ? -7.48 5.594 4.93 1 75.25 106 MET A CA 1
ATOM 816 C C . MET A 1 106 ? -6.984 4.32 4.25 1 75.25 106 MET A C 1
ATOM 818 O O . MET A 1 106 ? -6.004 4.348 3.508 1 75.25 106 MET A O 1
ATOM 822 N N . ASP A 1 107 ? -7.684 3.209 4.496 1 69.88 107 ASP A N 1
ATOM 823 C CA . ASP A 1 107 ? -7.316 1.921 3.916 1 69.88 107 ASP A CA 1
ATOM 824 C C . ASP A 1 107 ? -7.551 1.909 2.408 1 69.88 107 ASP A C 1
ATOM 826 O O . ASP A 1 107 ? -7.004 1.063 1.696 1 69.88 107 ASP A O 1
ATOM 830 N N . ARG A 1 108 ? -8.211 2.871 1.949 1 65 108 ARG A N 1
ATOM 831 C CA . ARG A 1 108 ? -8.68 2.854 0.565 1 65 108 ARG A CA 1
ATOM 832 C C . ARG A 1 108 ? -7.918 3.873 -0.278 1 65 108 ARG A C 1
ATOM 834 O O . ARG A 1 108 ? -8.117 3.951 -1.492 1 65 108 ARG A O 1
ATOM 841 N N . VAL A 1 109 ? -7.145 4.613 0.448 1 64.81 109 VAL A N 1
ATOM 842 C CA . VAL A 1 109 ? -6.578 5.727 -0.303 1 64.81 109 VAL A CA 1
ATOM 843 C C . VAL A 1 109 ? -5.078 5.512 -0.497 1 64.81 109 VAL A C 1
ATOM 845 O O . VAL A 1 109 ? -4.395 5.027 0.407 1 64.81 109 VAL A O 1
ATOM 848 N N . ALA A 1 110 ? -4.762 5.691 -1.811 1 69.06 110 ALA A N 1
ATOM 849 C CA . ALA A 1 110 ? -3.336 5.789 -2.115 1 69.06 110 ALA A CA 1
ATOM 850 C C . ALA A 1 110 ? -2.809 7.195 -1.843 1 69.06 110 ALA A C 1
ATOM 852 O O . ALA A 1 110 ? -3.459 8.188 -2.186 1 69.06 110 ALA A O 1
ATOM 853 N N . LEU A 1 111 ? -1.687 7.266 -1.202 1 69.38 111 LEU A N 1
ATOM 854 C CA . LEU A 1 111 ? -1.069 8.547 -0.882 1 69.38 111 LEU A CA 1
ATOM 855 C C . LEU A 1 111 ? -0.812 9.359 -2.148 1 69.38 111 LEU A C 1
ATOM 857 O O . LEU A 1 111 ? -0.789 10.594 -2.109 1 69.38 111 LEU A O 1
ATOM 861 N N . ILE A 1 112 ? -0.702 8.586 -3.229 1 81.38 112 ILE A N 1
ATOM 862 C CA . ILE A 1 112 ? -0.215 9.297 -4.41 1 81.38 112 ILE A CA 1
ATOM 863 C C . ILE A 1 112 ? -0.872 8.719 -5.66 1 81.38 112 ILE A C 1
ATOM 865 O O . ILE A 1 112 ? -1.075 7.504 -5.762 1 81.38 112 ILE A O 1
ATOM 869 N N . ALA A 1 113 ? -1.212 9.648 -6.535 1 81.94 113 ALA A N 1
ATOM 870 C CA . ALA A 1 113 ? -1.732 9.242 -7.84 1 81.94 113 ALA A CA 1
ATOM 871 C C . ALA A 1 113 ? -0.662 8.523 -8.656 1 81.94 113 ALA A C 1
ATOM 873 O O . ALA A 1 113 ? 0.531 8.789 -8.5 1 81.94 113 ALA A O 1
ATOM 874 N N . PRO A 1 114 ? -1.067 7.617 -9.602 1 84.19 114 PRO A N 1
ATOM 875 C CA . PRO A 1 114 ? -0.118 6.836 -10.398 1 84.19 114 PRO A CA 1
ATOM 876 C C . PRO A 1 114 ? 0.864 7.715 -11.172 1 84.19 114 PRO A C 1
ATOM 878 O O . PRO A 1 114 ? 2.049 7.383 -11.273 1 84.19 114 PRO A O 1
ATOM 881 N N . GLU A 1 115 ? 0.333 8.797 -11.68 1 86.75 115 GLU A N 1
ATOM 882 C CA . GLU A 1 115 ? 1.195 9.664 -12.469 1 86.75 115 GLU A CA 1
ATOM 883 C C . GLU A 1 115 ? 2.309 10.266 -11.617 1 86.75 115 GLU A C 1
ATOM 885 O O . GLU A 1 115 ? 3.439 10.422 -12.078 1 86.75 115 GLU A O 1
ATOM 890 N N . HIS A 1 116 ? 1.998 10.648 -10.398 1 91 116 HIS A N 1
ATOM 891 C CA . HIS A 1 116 ? 3.008 11.195 -9.5 1 91 116 HIS A CA 1
ATOM 892 C C . HIS A 1 116 ? 3.975 10.109 -9.039 1 91 116 HIS A C 1
ATOM 894 O O . HIS A 1 116 ? 5.168 10.359 -8.875 1 91 116 HIS A O 1
ATOM 900 N N . ARG A 1 117 ? 3.447 8.969 -8.852 1 92.06 117 ARG A N 1
ATOM 901 C CA . ARG A 1 117 ? 4.312 7.844 -8.508 1 92.06 117 ARG A CA 1
ATOM 902 C C . ARG A 1 117 ? 5.336 7.582 -9.609 1 92.06 117 ARG A C 1
ATOM 904 O O . ARG A 1 117 ? 6.52 7.387 -9.328 1 92.06 117 ARG A O 1
ATOM 911 N N . ASP A 1 118 ? 4.906 7.598 -10.867 1 92.94 118 ASP A N 1
ATOM 912 C CA . ASP A 1 118 ? 5.805 7.387 -11.992 1 92.94 118 ASP A CA 1
ATOM 913 C C . ASP A 1 118 ? 6.898 8.453 -12.031 1 92.94 118 ASP A C 1
ATOM 915 O O . ASP A 1 118 ? 8.062 8.148 -12.312 1 92.94 118 ASP A O 1
ATOM 919 N N . ARG A 1 119 ? 6.438 9.617 -11.742 1 95.19 119 ARG A N 1
ATOM 920 C CA . ARG A 1 119 ? 7.406 10.711 -11.742 1 95.19 119 ARG A CA 1
ATOM 921 C C . ARG A 1 119 ? 8.422 10.547 -10.617 1 95.19 119 ARG A C 1
ATOM 923 O O . ARG A 1 119 ? 9.609 10.805 -10.812 1 95.19 119 ARG A O 1
ATOM 930 N N . LEU A 1 120 ? 7.996 10.125 -9.469 1 96.75 120 LEU A N 1
ATOM 931 C CA . LEU A 1 120 ? 8.906 9.859 -8.359 1 96.75 120 LEU A CA 1
ATOM 932 C C . LEU A 1 120 ? 9.906 8.766 -8.727 1 96.75 120 LEU A C 1
ATOM 934 O O . LEU A 1 120 ? 11.094 8.883 -8.422 1 96.75 120 LEU A O 1
ATOM 938 N N . VAL A 1 121 ? 9.461 7.789 -9.398 1 96.94 121 VAL A N 1
ATOM 939 C CA . VAL A 1 121 ? 10.328 6.684 -9.797 1 96.94 121 VAL A CA 1
ATOM 940 C C . VAL A 1 121 ? 11.398 7.188 -10.766 1 96.94 121 VAL A C 1
ATOM 942 O O . VAL A 1 121 ? 12.57 6.828 -10.648 1 96.94 121 VAL A O 1
ATOM 945 N N . GLU A 1 122 ? 10.969 8 -11.656 1 97.25 122 GLU A N 1
ATOM 946 C CA . GLU A 1 122 ? 11.906 8.578 -12.609 1 97.25 122 GLU A CA 1
ATOM 947 C C . GLU A 1 122 ? 12.984 9.391 -11.898 1 97.25 122 GLU A C 1
ATOM 949 O O . GLU A 1 122 ? 14.172 9.266 -12.211 1 97.25 122 GLU A O 1
ATOM 954 N N . LEU A 1 123 ? 12.609 10.203 -11.008 1 97.5 123 LEU A N 1
ATOM 955 C CA . LEU A 1 123 ? 13.539 11.062 -10.289 1 97.5 123 LEU A CA 1
ATOM 956 C C . LEU A 1 123 ? 14.492 10.234 -9.438 1 97.5 123 LEU A C 1
ATOM 958 O O . LEU A 1 123 ? 15.688 10.508 -9.391 1 97.5 123 LEU A O 1
ATOM 962 N N . VAL A 1 124 ? 13.969 9.234 -8.797 1 97.88 124 VAL A N 1
ATOM 963 C CA . VAL A 1 124 ? 14.773 8.359 -7.953 1 97.88 124 VAL A CA 1
ATOM 964 C C . VAL A 1 124 ? 15.75 7.562 -8.812 1 97.88 124 VAL A C 1
ATOM 966 O O . VAL A 1 124 ? 16.922 7.395 -8.445 1 97.88 124 VAL A O 1
ATOM 969 N N . ALA A 1 125 ? 15.273 7.145 -9.961 1 97.19 125 ALA A N 1
ATOM 970 C CA . ALA A 1 125 ? 16.125 6.414 -10.891 1 97.19 125 ALA A CA 1
ATOM 971 C C . ALA A 1 125 ? 17.297 7.281 -11.367 1 97.19 125 ALA A C 1
ATOM 973 O O . ALA A 1 125 ? 18.422 6.809 -11.469 1 97.19 125 ALA A O 1
ATOM 974 N N . GLN A 1 126 ? 16.953 8.492 -11.633 1 96.12 126 GLN A N 1
ATOM 975 C CA . GLN A 1 126 ? 17.984 9.438 -12.039 1 96.12 126 GLN A CA 1
ATOM 976 C C . GLN A 1 126 ? 19.047 9.594 -10.961 1 96.12 126 GLN A C 1
ATOM 978 O O . GLN A 1 126 ? 20.25 9.57 -11.25 1 96.12 126 GLN A O 1
ATOM 983 N N . ARG A 1 127 ? 18.656 9.664 -9.742 1 95.56 127 ARG A N 1
ATOM 984 C CA . ARG A 1 127 ? 19.578 9.82 -8.617 1 95.56 127 ARG A CA 1
ATOM 985 C C . ARG A 1 127 ? 20.453 8.578 -8.445 1 95.56 127 ARG A C 1
ATOM 987 O O . ARG A 1 127 ? 21.609 8.68 -8.062 1 95.56 127 ARG A O 1
ATOM 994 N N . MET A 1 128 ? 19.859 7.488 -8.789 1 95.75 128 MET A N 1
ATOM 995 C CA . MET A 1 128 ? 20.562 6.219 -8.617 1 95.75 128 MET A CA 1
ATOM 996 C C . MET A 1 128 ? 21.359 5.867 -9.867 1 95.75 128 MET A C 1
ATOM 998 O O . MET A 1 128 ? 22.094 4.875 -9.891 1 95.75 128 MET A O 1
ATOM 1002 N N . GLN A 1 129 ? 21.078 6.66 -10.906 1 95.25 129 GLN A N 1
ATOM 1003 C CA . GLN A 1 129 ? 21.719 6.402 -12.195 1 95.25 129 GLN A CA 1
ATOM 1004 C C . GLN A 1 129 ? 21.375 5.004 -12.703 1 95.25 129 GLN A C 1
ATOM 1006 O O . GLN A 1 129 ? 22.25 4.254 -13.117 1 95.25 129 GLN A O 1
ATOM 1011 N N . LEU A 1 130 ? 20.094 4.66 -12.609 1 95.38 130 LEU A N 1
ATOM 1012 C CA . LEU A 1 130 ? 19.578 3.377 -13.078 1 95.38 130 LEU A CA 1
ATOM 1013 C C . LEU A 1 130 ? 18.438 3.58 -14.07 1 95.38 130 LEU A C 1
ATOM 1015 O O . LEU A 1 130 ? 17.812 4.641 -14.094 1 95.38 130 LEU A O 1
ATOM 1019 N N . ASP A 1 131 ? 18.234 2.553 -14.875 1 94.75 131 ASP A N 1
ATOM 1020 C CA . ASP A 1 131 ? 17.062 2.479 -15.742 1 94.75 131 ASP A CA 1
ATOM 1021 C C . ASP A 1 131 ? 15.922 1.728 -15.07 1 94.75 131 ASP A C 1
ATOM 1023 O O . ASP A 1 131 ? 15.984 0.508 -14.898 1 94.75 131 ASP A O 1
ATOM 1027 N N . PRO A 1 132 ? 14.883 2.479 -14.719 1 93.06 132 PRO A N 1
ATOM 1028 C CA . PRO A 1 132 ? 13.812 1.838 -13.961 1 93.06 132 PRO A CA 1
ATOM 1029 C C . PRO A 1 132 ? 13.062 0.779 -14.766 1 93.06 132 PRO A C 1
ATOM 1031 O O . PRO A 1 132 ? 12.305 -0.01 -14.203 1 93.06 132 PRO A O 1
ATOM 1034 N N . GLU A 1 133 ? 13.312 0.703 -16.047 1 88.38 133 GLU A N 1
ATOM 1035 C CA . GLU A 1 133 ? 12.703 -0.334 -16.875 1 88.38 133 GLU A CA 1
ATOM 1036 C C . GLU A 1 133 ? 13.43 -1.666 -16.719 1 88.38 133 GLU A C 1
ATOM 1038 O O . GLU A 1 133 ? 12.828 -2.73 -16.875 1 88.38 133 GLU A O 1
ATOM 1043 N N . ASN A 1 134 ? 14.734 -1.572 -16.344 1 88.38 134 ASN A N 1
ATOM 1044 C CA . ASN A 1 134 ? 15.531 -2.789 -16.281 1 88.38 134 ASN A CA 1
ATOM 1045 C C . ASN A 1 134 ? 15.961 -3.1 -14.852 1 88.38 134 ASN A C 1
ATOM 1047 O O . ASN A 1 134 ? 16.406 -4.211 -14.555 1 88.38 134 ASN A O 1
ATOM 1051 N N . ASP A 1 135 ? 15.93 -2.086 -14.039 1 91.88 135 ASP A N 1
ATOM 1052 C CA . ASP A 1 135 ? 16.266 -2.24 -12.625 1 91.88 135 ASP A CA 1
ATOM 1053 C C . ASP A 1 135 ? 15.086 -1.873 -11.734 1 91.88 135 ASP A C 1
ATOM 1055 O O . ASP A 1 135 ? 14.547 -0.769 -11.828 1 91.88 135 ASP A O 1
ATOM 1059 N N . SER A 1 136 ? 14.688 -2.752 -10.875 1 92.31 136 SER A N 1
ATOM 1060 C CA . SER A 1 136 ? 13.461 -2.57 -10.102 1 92.31 136 SER A CA 1
ATOM 1061 C C . SER A 1 136 ? 13.719 -1.733 -8.852 1 92.31 136 SER A C 1
ATOM 1063 O O . SER A 1 136 ? 12.773 -1.309 -8.18 1 92.31 136 SER A O 1
ATOM 1065 N N . ARG A 1 137 ? 15.016 -1.373 -8.547 1 94.88 137 ARG A N 1
ATOM 1066 C CA . ARG A 1 137 ? 15.375 -0.763 -7.27 1 94.88 137 ARG A CA 1
ATOM 1067 C C . ARG A 1 137 ? 14.742 0.616 -7.125 1 94.88 137 ARG A C 1
ATOM 1069 O O . ARG A 1 137 ? 14.18 0.94 -6.074 1 94.88 137 ARG A O 1
ATOM 1076 N N . PRO A 1 138 ? 14.719 1.443 -8.18 1 97.12 138 PRO A N 1
ATOM 1077 C CA . PRO A 1 138 ? 14.07 2.744 -8.008 1 97.12 138 PRO A CA 1
ATOM 1078 C C . PRO A 1 138 ? 12.578 2.621 -7.711 1 97.12 138 PRO A C 1
ATOM 1080 O O . PRO A 1 138 ? 12.062 3.285 -6.805 1 97.12 138 PRO A O 1
ATOM 1083 N N . GLY A 1 139 ? 11.898 1.746 -8.461 1 96 139 GLY A N 1
ATOM 1084 C CA . GLY A 1 139 ? 10.477 1.521 -8.227 1 96 139 GLY A CA 1
ATOM 1085 C C . GLY A 1 139 ? 10.18 0.968 -6.844 1 96 139 GLY A C 1
ATOM 1086 O O . GLY A 1 139 ? 9.227 1.392 -6.191 1 96 139 GLY A O 1
ATOM 1087 N N . LEU A 1 140 ? 11.008 0.034 -6.406 1 96.62 140 LEU A N 1
ATOM 1088 C CA . LEU A 1 140 ? 10.82 -0.58 -5.098 1 96.62 140 LEU A CA 1
ATOM 1089 C C . LEU A 1 140 ? 11.008 0.446 -3.984 1 96.62 140 LEU A C 1
ATOM 1091 O O . LEU A 1 140 ? 10.219 0.493 -3.039 1 96.62 140 LEU A O 1
ATOM 1095 N N . LEU A 1 141 ? 12.031 1.279 -4.086 1 97.94 141 LEU A N 1
ATOM 1096 C CA . LEU A 1 141 ? 12.281 2.303 -3.076 1 97.94 141 LEU A CA 1
ATOM 1097 C C . LEU A 1 141 ? 11.086 3.248 -2.959 1 97.94 141 LEU A C 1
ATOM 1099 O O . LEU A 1 141 ? 10.609 3.514 -1.855 1 97.94 141 LEU A O 1
ATOM 1103 N N . VAL A 1 142 ? 10.594 3.744 -4.09 1 97.12 142 VAL A N 1
ATOM 1104 C CA . VAL A 1 142 ? 9.453 4.656 -4.086 1 97.12 142 VAL A CA 1
ATOM 1105 C C . VAL A 1 142 ? 8.242 3.967 -3.463 1 97.12 142 VAL A C 1
ATOM 1107 O O . VAL A 1 142 ? 7.559 4.547 -2.615 1 97.12 142 VAL A O 1
ATOM 1110 N N . HIS A 1 143 ? 8.008 2.744 -3.828 1 95 143 HIS A N 1
ATOM 1111 C CA . HIS A 1 143 ? 6.879 1.967 -3.338 1 95 143 HIS A CA 1
ATOM 1112 C C . HIS A 1 143 ? 6.941 1.793 -1.825 1 95 143 HIS A C 1
ATOM 1114 O O . HIS A 1 143 ? 5.961 2.051 -1.124 1 95 143 HIS A O 1
ATOM 1120 N N . LEU A 1 144 ? 8.039 1.418 -1.341 1 97 144 LEU A N 1
ATOM 1121 C CA . LEU A 1 144 ? 8.195 1.175 0.089 1 97 144 LEU A CA 1
ATOM 1122 C C . LEU A 1 144 ? 8.156 2.482 0.871 1 97 144 LEU A C 1
ATOM 1124 O O . LEU A 1 144 ? 7.605 2.537 1.973 1 97 144 LEU A O 1
ATOM 1128 N N . MET A 1 145 ? 8.758 3.555 0.317 1 97.31 145 MET A N 1
ATOM 1129 C CA . MET A 1 145 ? 8.742 4.855 0.983 1 97.31 145 MET A CA 1
ATOM 1130 C C . MET A 1 145 ? 7.316 5.379 1.108 1 97.31 145 MET A C 1
ATOM 1132 O O . MET A 1 145 ? 6.922 5.871 2.168 1 97.31 145 MET A O 1
ATOM 1136 N N . LEU A 1 146 ? 6.574 5.227 0.051 1 93.56 146 LEU A N 1
ATOM 1137 C CA . LEU A 1 146 ? 5.184 5.668 0.094 1 93.56 146 LEU A CA 1
ATOM 1138 C C . LEU A 1 146 ? 4.371 4.809 1.056 1 93.56 146 LEU A C 1
ATOM 1140 O O . LEU A 1 146 ? 3.531 5.324 1.798 1 93.56 146 LEU A O 1
ATOM 1144 N N . ALA A 1 147 ? 4.621 3.512 1.07 1 93.19 147 ALA A N 1
ATOM 1145 C CA . ALA A 1 147 ? 3.957 2.625 2.021 1 93.19 147 ALA A CA 1
ATOM 1146 C C . ALA A 1 147 ? 4.289 3.014 3.459 1 93.19 147 ALA A C 1
ATOM 1148 O O . ALA A 1 147 ? 3.414 3.016 4.328 1 93.19 147 ALA A O 1
ATOM 1149 N N . ALA A 1 148 ? 5.535 3.328 3.658 1 95.75 148 ALA A N 1
ATOM 1150 C CA . ALA A 1 148 ? 5.961 3.756 4.988 1 95.75 148 ALA A CA 1
ATOM 1151 C C . ALA A 1 148 ? 5.25 5.039 5.406 1 95.75 148 ALA A C 1
ATOM 1153 O O . ALA A 1 148 ? 4.766 5.152 6.535 1 95.75 148 ALA A O 1
ATOM 1154 N N . ALA A 1 149 ? 5.195 5.977 4.508 1 92.44 149 ALA A N 1
ATOM 1155 C CA . ALA A 1 149 ? 4.504 7.23 4.797 1 92.44 149 ALA A CA 1
ATOM 1156 C C . ALA A 1 149 ? 3.033 6.984 5.125 1 92.44 149 ALA A C 1
ATOM 1158 O O . ALA A 1 149 ? 2.502 7.551 6.082 1 92.44 149 ALA A O 1
ATOM 1159 N N . GLU A 1 150 ? 2.387 6.148 4.352 1 89.62 150 GLU A N 1
ATOM 1160 C CA . GLU A 1 150 ? 0.988 5.805 4.594 1 89.62 150 GLU A CA 1
ATOM 1161 C C . GLU A 1 150 ? 0.804 5.18 5.973 1 89.62 150 GLU A C 1
ATOM 1163 O O . GLU A 1 150 ? -0.154 5.5 6.684 1 89.62 150 GLU A O 1
ATOM 1168 N N . PHE A 1 151 ? 1.703 4.352 6.352 1 91.81 151 PHE A N 1
ATOM 1169 C CA . PHE A 1 151 ? 1.648 3.74 7.676 1 91.81 151 PHE A CA 1
ATOM 1170 C C . PHE A 1 151 ? 1.774 4.797 8.766 1 91.81 151 PHE A C 1
ATOM 1172 O O . PHE A 1 151 ? 1.04 4.762 9.758 1 91.81 151 PHE A O 1
ATOM 1179 N N . GLY A 1 152 ? 2.758 5.695 8.562 1 90.25 152 GLY A N 1
ATOM 1180 C CA . GLY A 1 152 ? 2.912 6.785 9.516 1 90.25 152 GLY A CA 1
ATOM 1181 C C . GLY A 1 152 ? 1.656 7.621 9.68 1 90.25 152 GLY A C 1
ATOM 1182 O O . GLY A 1 152 ? 1.292 7.992 10.797 1 90.25 152 GLY A O 1
ATOM 1183 N N . TYR A 1 153 ? 1.006 7.883 8.578 1 85.81 153 TYR A N 1
ATOM 1184 C CA . TYR A 1 153 ? -0.25 8.625 8.617 1 85.81 153 TYR A CA 1
ATOM 1185 C C . TYR A 1 153 ? -1.307 7.859 9.406 1 85.81 153 TYR A C 1
ATOM 1187 O O . TYR A 1 153 ? -2.008 8.445 10.242 1 85.81 153 TYR A O 1
ATOM 1195 N N . ARG A 1 154 ? -1.393 6.594 9.188 1 86.25 154 ARG A N 1
ATOM 1196 C CA . ARG A 1 154 ? -2.379 5.766 9.867 1 86.25 154 ARG A CA 1
ATOM 1197 C C . ARG A 1 154 ? -2.104 5.711 11.367 1 86.25 154 ARG A C 1
ATOM 1199 O O . ARG A 1 154 ? -3.029 5.797 12.18 1 86.25 154 ARG A O 1
ATOM 1206 N N . GLN A 1 155 ? -0.896 5.523 11.664 1 87.75 155 GLN A N 1
ATOM 1207 C CA . GLN A 1 155 ? -0.514 5.492 13.07 1 87.75 155 GLN A CA 1
ATOM 1208 C C . GLN A 1 155 ? -0.858 6.809 13.766 1 87.75 155 GLN A C 1
ATOM 1210 O O . GLN A 1 155 ? -1.332 6.809 14.906 1 87.75 155 GLN A O 1
ATOM 1215 N N . TRP A 1 156 ? -0.576 7.863 13.055 1 87.31 156 TRP A N 1
ATOM 1216 C CA . TRP A 1 156 ? -0.856 9.195 13.578 1 87.31 156 TRP A CA 1
ATOM 1217 C C . TRP A 1 156 ? -2.348 9.375 13.844 1 87.31 156 TRP A C 1
ATOM 1219 O O . TRP A 1 156 ? -2.742 9.945 14.859 1 87.31 156 TRP A O 1
ATOM 1229 N N . ILE A 1 157 ? -3.188 8.914 13.031 1 83.94 157 ILE A N 1
ATOM 1230 C CA . ILE A 1 157 ? -4.637 9.055 13.148 1 83.94 157 ILE A CA 1
ATOM 1231 C C . ILE A 1 157 ? -5.152 8.164 14.273 1 83.94 157 ILE A C 1
ATOM 1233 O O . ILE A 1 157 ? -6.012 8.586 15.055 1 83.94 157 ILE A O 1
ATOM 1237 N N . ARG A 1 158 ? -4.637 6.977 14.414 1 79.81 158 ARG A N 1
ATOM 1238 C CA . ARG A 1 158 ? -5.16 5.969 15.328 1 79.81 158 ARG A CA 1
ATOM 1239 C C . ARG A 1 158 ? -4.738 6.258 16.766 1 79.81 158 ARG A C 1
ATOM 1241 O O . ARG A 1 158 ? -5.465 5.934 17.703 1 79.81 158 ARG A O 1
ATOM 1248 N N . ASN A 1 159 ? -3.496 6.742 16.906 1 76.19 159 ASN A N 1
ATOM 1249 C CA . ASN A 1 159 ? -2.994 6.875 18.266 1 76.19 159 ASN A CA 1
ATOM 1250 C C . ASN A 1 159 ? -2.883 8.344 18.688 1 76.19 159 ASN A C 1
ATOM 1252 O O . ASN A 1 159 ? -1.779 8.883 18.781 1 76.19 159 ASN A O 1
ATOM 1256 N N . PRO A 1 160 ? -3.961 8.898 19.109 1 62.16 160 PRO A N 1
ATOM 1257 C CA . PRO A 1 160 ? -3.93 10.32 19.422 1 62.16 160 PRO A CA 1
ATOM 1258 C C . PRO A 1 160 ? -3.16 10.617 20.719 1 62.16 160 PRO A C 1
ATOM 1260 O O . PRO A 1 160 ? -2.701 11.742 20.922 1 62.16 160 PRO A O 1
ATOM 1263 N N . GLN A 1 161 ? -3.131 9.672 21.578 1 61.22 161 GLN A N 1
ATOM 1264 C CA . GLN A 1 161 ? -2.604 9.984 22.906 1 61.22 161 GLN A CA 1
ATOM 1265 C C . GLN A 1 161 ? -1.084 9.844 22.938 1 61.22 161 GLN A C 1
ATOM 1267 O O . GLN A 1 161 ? -0.444 10.203 23.922 1 61.22 161 GLN A O 1
ATOM 1272 N N . LYS A 1 162 ? -0.545 9.234 22.062 1 57 162 LYS A N 1
ATOM 1273 C CA . LYS A 1 162 ? 0.891 9.047 22.234 1 57 162 LYS A CA 1
ATOM 1274 C C . LYS A 1 162 ? 1.634 10.375 22.172 1 57 162 LYS A C 1
ATOM 1276 O O . LYS A 1 162 ? 1.438 11.164 21.25 1 57 162 LYS A O 1
ATOM 1281 N N . ARG A 1 163 ? 2.133 10.898 23.297 1 46.44 163 ARG A N 1
ATOM 1282 C CA . ARG A 1 163 ? 3.006 12.031 23.578 1 46.44 163 ARG A CA 1
ATOM 1283 C C . ARG A 1 163 ? 4.168 12.086 22.594 1 46.44 163 ARG A C 1
ATOM 1285 O O . ARG A 1 163 ? 4.836 11.07 22.359 1 46.44 163 ARG A O 1
ATOM 1292 N N . GLY A 1 164 ? 4.027 13.148 21.562 1 56.38 164 GLY A N 1
ATOM 1293 C CA . GLY A 1 164 ? 5.074 13.344 20.562 1 56.38 164 GLY A CA 1
ATOM 1294 C C . GLY A 1 164 ? 4.695 12.82 19.188 1 56.38 164 GLY A C 1
ATOM 1295 O O . GLY A 1 164 ? 5.543 12.719 18.297 1 56.38 164 GLY A O 1
ATOM 1296 N N . ALA A 1 165 ? 3.455 12.492 19.125 1 66.88 165 ALA A N 1
ATOM 1297 C CA . ALA A 1 165 ? 2.814 11.82 18 1 66.88 165 ALA A CA 1
ATOM 1298 C C . ALA A 1 165 ? 2.459 12.812 16.891 1 66.88 165 ALA A C 1
ATOM 1300 O O . ALA A 1 165 ? 1.364 12.758 16.328 1 66.88 165 ALA A O 1
ATOM 1301 N N . SER A 1 166 ? 3.363 13.727 16.672 1 82.56 166 SER A N 1
ATOM 1302 C CA . SER A 1 166 ? 3.072 14.531 15.492 1 82.56 166 SER A CA 1
ATOM 1303 C C . SER A 1 166 ? 3.17 13.703 14.219 1 82.56 166 SER A C 1
ATOM 1305 O O . SER A 1 166 ? 3.748 12.617 14.219 1 82.56 166 SER A O 1
ATOM 1307 N N . LEU A 1 167 ? 2.496 14.195 13.195 1 86.19 167 LEU A N 1
ATOM 1308 C CA . LEU A 1 167 ? 2.475 13.477 11.922 1 86.19 167 LEU A CA 1
ATOM 1309 C C . LEU A 1 167 ? 3.889 13.258 11.398 1 86.19 167 LEU A C 1
ATOM 1311 O O . LEU A 1 167 ? 4.262 12.125 11.07 1 86.19 167 LEU A O 1
ATOM 1315 N N . PRO A 1 168 ? 4.801 14.32 11.461 1 87.5 168 PRO A N 1
ATOM 1316 C CA . PRO A 1 168 ? 6.152 14.094 10.938 1 87.5 168 PRO A CA 1
ATOM 1317 C C . PRO A 1 168 ? 6.934 13.055 11.734 1 87.5 168 PRO A C 1
ATOM 1319 O O . PRO A 1 168 ? 7.723 12.305 11.172 1 87.5 168 PRO A O 1
ATOM 1322 N N . VAL A 1 169 ? 6.656 12.984 13.008 1 88.25 169 VAL A N 1
ATOM 1323 C CA . VAL A 1 169 ? 7.367 12.016 13.844 1 88.25 169 VAL A CA 1
ATOM 1324 C C . VAL A 1 169 ? 6.941 10.602 13.469 1 88.25 169 VAL A C 1
ATOM 1326 O O . VAL A 1 169 ? 7.785 9.711 13.336 1 88.25 169 VAL A O 1
ATOM 1329 N N . CYS A 1 170 ? 5.66 10.375 13.297 1 90.38 170 CYS A N 1
ATOM 1330 C CA . CYS A 1 170 ? 5.148 9.062 12.898 1 90.38 170 CYS A CA 1
ATOM 1331 C C . CYS A 1 170 ? 5.672 8.672 11.516 1 90.38 170 CYS A C 1
ATOM 1333 O O . CYS A 1 170 ? 6.09 7.531 11.312 1 90.38 170 CYS A O 1
ATOM 1335 N N . VAL A 1 171 ? 5.699 9.648 10.633 1 92.31 171 VAL A N 1
ATOM 1336 C CA . VAL A 1 171 ? 6.133 9.383 9.266 1 92.31 171 VAL A CA 1
ATOM 1337 C C . VAL A 1 171 ? 7.637 9.109 9.25 1 92.31 171 VAL A C 1
ATOM 1339 O O . VAL A 1 171 ? 8.094 8.172 8.594 1 92.31 171 VAL A O 1
ATOM 1342 N N . GLU A 1 172 ? 8.391 9.875 10.008 1 94.25 172 GLU A N 1
ATOM 1343 C CA . GLU A 1 172 ? 9.836 9.719 10.055 1 94.25 172 GLU A CA 1
ATOM 1344 C C . GLU A 1 172 ? 10.227 8.328 10.562 1 94.25 172 GLU A C 1
ATOM 1346 O O . GLU A 1 172 ? 11.125 7.691 10.016 1 94.25 172 GLU A O 1
ATOM 1351 N N . GLY A 1 173 ? 9.57 7.938 11.625 1 92.81 173 GLY A N 1
ATOM 1352 C CA . GLY A 1 173 ? 9.836 6.609 12.148 1 92.81 173 GLY A CA 1
ATOM 1353 C C . GLY A 1 173 ? 9.633 5.508 11.125 1 92.81 173 GLY A C 1
ATOM 1354 O O . GLY A 1 173 ? 10.438 4.582 11.031 1 92.81 173 GLY A O 1
ATOM 1355 N N . ALA A 1 174 ? 8.625 5.617 10.352 1 95.31 174 ALA A N 1
ATOM 1356 C CA . ALA A 1 174 ? 8.32 4.617 9.328 1 95.31 174 ALA A CA 1
ATOM 1357 C C . ALA A 1 174 ? 9.32 4.695 8.172 1 95.31 174 ALA A C 1
ATOM 1359 O O . ALA A 1 174 ? 9.797 3.666 7.688 1 95.31 174 ALA A O 1
ATOM 1360 N N . LEU A 1 175 ? 9.672 5.914 7.754 1 97.12 175 LEU A N 1
ATOM 1361 C CA . LEU A 1 175 ? 10.609 6.113 6.652 1 97.12 175 LEU A CA 1
ATOM 1362 C C . LEU A 1 175 ? 11.992 5.566 7.008 1 97.12 175 LEU A C 1
ATOM 1364 O O . LEU A 1 175 ? 12.703 5.059 6.137 1 97.12 175 LEU A O 1
ATOM 1368 N N . ASP A 1 176 ? 12.367 5.68 8.25 1 96 176 ASP A N 1
ATOM 1369 C CA . ASP A 1 176 ? 13.656 5.203 8.727 1 96 176 ASP A CA 1
ATOM 1370 C C . ASP A 1 176 ? 13.82 3.703 8.477 1 96 176 ASP A C 1
ATOM 1372 O O . ASP A 1 176 ? 14.922 3.223 8.227 1 96 176 ASP A O 1
ATOM 1376 N N . ALA A 1 177 ? 12.742 3.02 8.492 1 95.69 177 ALA A N 1
ATOM 1377 C CA . ALA A 1 177 ? 12.766 1.569 8.32 1 95.69 177 ALA A CA 1
ATOM 1378 C C . ALA A 1 177 ? 13.117 1.197 6.883 1 95.69 177 ALA A C 1
ATOM 1380 O O . ALA A 1 177 ? 13.531 0.067 6.609 1 95.69 177 ALA A O 1
ATOM 1381 N N . VAL A 1 178 ? 12.953 2.123 5.957 1 97.12 178 VAL A N 1
ATOM 1382 C CA . VAL A 1 178 ? 13.18 1.839 4.543 1 97.12 178 VAL A CA 1
ATOM 1383 C C . VAL A 1 178 ? 14.555 2.363 4.125 1 97.12 178 VAL A C 1
ATOM 1385 O O . VAL A 1 178 ? 15.18 1.82 3.211 1 97.12 178 VAL A O 1
ATOM 1388 N N . GLN A 1 179 ? 15.016 3.371 4.793 1 95.31 179 GLN A N 1
ATOM 1389 C CA . GLN A 1 179 ? 16.312 3.955 4.441 1 95.31 179 GLN A CA 1
ATOM 1390 C C . GLN A 1 179 ? 17.453 2.98 4.727 1 95.31 179 GLN A C 1
ATOM 1392 O O . GLN A 1 179 ? 17.344 2.15 5.633 1 95.31 179 GLN A O 1
ATOM 1397 N N . GLY A 1 180 ? 18.562 3.133 3.875 1 91.38 180 GLY A N 1
ATOM 1398 C CA . GLY A 1 180 ? 19.719 2.287 4.133 1 91.38 180 GLY A CA 1
ATOM 1399 C C . GLY A 1 180 ? 20.734 2.293 3 1 91.38 180 GLY A C 1
ATOM 1400 O O . GLY A 1 180 ? 20.438 2.783 1.906 1 91.38 180 GLY A O 1
ATOM 1401 N N . SER A 1 181 ? 21.828 1.651 3.277 1 88.88 181 SER A N 1
ATOM 1402 C CA . SER A 1 181 ? 22.953 1.648 2.352 1 88.88 181 SER A CA 1
ATOM 1403 C C . SER A 1 181 ? 22.641 0.849 1.093 1 88.88 181 SER A C 1
ATOM 1405 O O . SER A 1 181 ? 23.266 1.038 0.053 1 88.88 181 SER A O 1
ATOM 1407 N N . ARG A 1 182 ? 21.609 0.078 1.151 1 88.69 182 ARG A N 1
ATOM 1408 C CA . ARG A 1 182 ? 21.266 -0.76 0.009 1 88.69 182 ARG A CA 1
ATOM 1409 C C . ARG A 1 182 ? 20.812 0.089 -1.179 1 88.69 182 ARG A C 1
ATOM 1411 O O . ARG A 1 182 ? 20.844 -0.375 -2.32 1 88.69 182 ARG A O 1
ATOM 1418 N N . TRP A 1 183 ? 20.406 1.272 -0.873 1 90.69 183 TRP A N 1
ATOM 1419 C CA . TRP A 1 183 ? 19.891 2.143 -1.922 1 90.69 183 TRP A CA 1
ATOM 1420 C C . TRP A 1 183 ? 20.969 3.061 -2.459 1 90.69 183 TRP A C 1
ATOM 1422 O O . TRP A 1 183 ? 20.734 3.842 -3.385 1 90.69 183 TRP A O 1
ATOM 1432 N N . ARG A 1 184 ? 22.109 2.953 -1.813 1 86.75 184 ARG A N 1
ATOM 1433 C CA . ARG A 1 184 ? 23.156 3.934 -2.07 1 86.75 184 ARG A CA 1
ATOM 1434 C C . ARG A 1 184 ? 24.219 3.367 -3.016 1 86.75 184 ARG A C 1
ATOM 1436 O O . ARG A 1 184 ? 24.469 2.162 -3.02 1 86.75 184 ARG A O 1
ATOM 1443 N N . THR A 1 185 ? 24.484 4.176 -3.875 1 74.94 185 THR A N 1
ATOM 1444 C CA . THR A 1 185 ? 25.547 3.82 -4.812 1 74.94 185 THR A CA 1
ATOM 1445 C C . THR A 1 185 ? 26.922 4.066 -4.199 1 74.94 185 THR A C 1
ATOM 1447 O O . THR A 1 185 ? 27.031 4.727 -3.164 1 74.94 185 THR A O 1
ATOM 1450 N N . GLN A 1 186 ? 27.906 3.34 -4.777 1 65 186 GLN A N 1
ATOM 1451 C CA . GLN A 1 186 ? 29.281 3.51 -4.332 1 65 186 GLN A CA 1
ATOM 1452 C C . GLN A 1 186 ? 29.641 4.988 -4.207 1 65 186 GLN A C 1
ATOM 1454 O O . GLN A 1 186 ? 30.328 5.387 -3.266 1 65 186 GLN A O 1
ATOM 1459 N N . ASP A 1 187 ? 29.203 5.762 -5.066 1 61.66 187 ASP A N 1
ATOM 1460 C CA . ASP A 1 187 ? 29.531 7.184 -5.043 1 61.66 187 ASP A CA 1
ATOM 1461 C C . ASP A 1 187 ? 28.891 7.875 -3.84 1 61.66 187 ASP A C 1
ATOM 1463 O O . ASP A 1 187 ? 29.469 8.812 -3.281 1 61.66 187 ASP A O 1
ATOM 1467 N N . ASP A 1 188 ? 27.844 7.398 -3.355 1 64.12 188 ASP A N 1
ATOM 1468 C CA . ASP A 1 188 ? 27.141 7.969 -2.209 1 64.12 188 ASP A CA 1
ATOM 1469 C C . ASP A 1 188 ? 27.938 7.75 -0.919 1 64.12 188 ASP A C 1
ATOM 1471 O O . ASP A 1 188 ? 27.953 8.617 -0.042 1 64.12 188 ASP A O 1
ATOM 1475 N N . ASP A 1 189 ? 28.484 6.645 -0.81 1 58.84 189 ASP A N 1
ATOM 1476 C CA . ASP A 1 189 ? 29.25 6.273 0.378 1 58.84 189 ASP A CA 1
ATOM 1477 C C . ASP A 1 189 ? 30.547 7.07 0.467 1 58.84 189 ASP A C 1
ATOM 1479 O O . ASP A 1 189 ? 31.016 7.402 1.562 1 58.84 189 ASP A O 1
ATOM 1483 N N . ASP A 1 190 ? 31.031 7.352 -0.69 1 55.53 190 ASP A N 1
ATOM 1484 C CA . ASP A 1 190 ? 32.281 8.109 -0.722 1 55.53 190 ASP A CA 1
ATOM 1485 C C . ASP A 1 190 ? 32.062 9.57 -0.33 1 55.53 190 ASP A C 1
ATOM 1487 O O . ASP A 1 190 ? 32.906 10.195 0.288 1 55.53 190 ASP A O 1
ATOM 1491 N N . MET A 1 191 ? 31.047 10.008 -0.665 1 50.47 191 MET A N 1
ATOM 1492 C CA . MET A 1 191 ? 30.75 11.406 -0.363 1 50.47 191 MET A CA 1
ATOM 1493 C C . MET A 1 191 ? 30.453 11.594 1.122 1 50.47 191 MET A C 1
ATOM 1495 O O . MET A 1 191 ? 30.812 12.617 1.707 1 50.47 191 MET A O 1
ATOM 1499 N N . LYS A 1 192 ? 29.828 10.75 1.734 1 52.84 192 LYS A N 1
ATOM 1500 C CA . LYS A 1 192 ? 29.625 10.828 3.18 1 52.84 192 LYS A CA 1
ATOM 1501 C C . LYS A 1 192 ? 30.969 10.727 3.918 1 52.84 192 LYS A C 1
ATOM 1503 O O . LYS A 1 192 ? 31.156 11.352 4.961 1 52.84 192 LYS A O 1
ATOM 1508 N N . GLY A 1 193 ? 31.781 9.859 3.459 1 47.19 193 GLY A N 1
ATOM 1509 C CA . GLY A 1 193 ? 33.125 9.781 4.039 1 47.19 193 GLY A CA 1
ATOM 1510 C C . GLY A 1 193 ? 33.875 11.102 4.004 1 47.19 193 GLY A C 1
ATOM 1511 O O . GLY A 1 193 ? 34.812 11.305 4.773 1 47.19 193 GLY A O 1
ATOM 1512 N N . ARG A 1 194 ? 33.594 11.75 2.977 1 45.56 194 ARG A N 1
ATOM 1513 C CA . ARG A 1 194 ? 34.344 13 2.922 1 45.56 194 ARG A CA 1
ATOM 1514 C C . ARG A 1 194 ? 33.719 14.047 3.842 1 45.56 194 ARG A C 1
ATOM 1516 O O . ARG A 1 194 ? 34.375 15.047 4.172 1 45.56 194 ARG A O 1
ATOM 1523 N N . ASP A 1 195 ? 32.438 13.914 3.92 1 41.34 195 ASP A N 1
ATOM 1524 C CA . ASP A 1 195 ? 31.812 14.938 4.742 1 41.34 195 ASP A CA 1
ATOM 1525 C C . ASP A 1 195 ? 31.875 14.578 6.223 1 41.34 195 ASP A C 1
ATOM 1527 O O . ASP A 1 195 ? 31.406 15.336 7.074 1 41.34 195 ASP A O 1
ATOM 1531 N N . GLN A 1 196 ? 32.125 13.328 6.594 1 34.81 196 GLN A N 1
ATOM 1532 C CA . GLN A 1 196 ? 32.531 13.117 7.98 1 34.81 196 GLN A CA 1
ATOM 1533 C C . GLN A 1 196 ? 34 13.438 8.18 1 34.81 196 GLN A C 1
ATOM 1535 O O . GLN A 1 196 ? 34.844 13.125 7.328 1 34.81 196 GLN A O 1
ATOM 1540 N N . MET B 1 1 ? -17.062 -25.469 -9.945 1 81.5 1 MET B N 1
ATOM 1541 C CA . MET B 1 1 ? -17.812 -24.516 -10.742 1 81.5 1 MET B CA 1
ATOM 1542 C C . MET B 1 1 ? -17.094 -23.156 -10.789 1 81.5 1 MET B C 1
ATOM 1544 O O . MET B 1 1 ? -16.562 -22.781 -11.828 1 81.5 1 MET B O 1
ATOM 1548 N N . ARG B 1 2 ? -16.797 -22.547 -9.688 1 85.56 2 ARG B N 1
ATOM 1549 C CA . ARG B 1 2 ? -16.125 -21.25 -9.719 1 85.56 2 ARG B CA 1
ATOM 1550 C C . ARG B 1 2 ? -14.742 -21.359 -10.352 1 85.56 2 ARG B C 1
ATOM 1552 O O . ARG B 1 2 ? -14.328 -20.484 -11.109 1 85.56 2 ARG B O 1
ATOM 1559 N N . ALA B 1 3 ? -14.188 -22.484 -10.117 1 85.81 3 ALA B N 1
ATOM 1560 C CA . ALA B 1 3 ? -12.867 -22.734 -10.688 1 85.81 3 ALA B CA 1
ATOM 1561 C C . ALA B 1 3 ? -12.93 -22.828 -12.203 1 85.81 3 ALA B C 1
ATOM 1563 O O . ALA B 1 3 ? -12.047 -22.344 -12.906 1 85.81 3 ALA B O 1
ATOM 1564 N N . ASP B 1 4 ? -13.969 -23.422 -12.641 1 90.06 4 ASP B N 1
ATOM 1565 C CA . ASP B 1 4 ? -14.156 -23.547 -14.078 1 90.06 4 ASP B CA 1
ATOM 1566 C C . ASP B 1 4 ? -14.398 -22.188 -14.727 1 90.06 4 ASP B C 1
ATOM 1568 O O . ASP B 1 4 ? -13.867 -21.906 -15.812 1 90.06 4 ASP B O 1
ATOM 1572 N N . ILE B 1 5 ? -15.195 -21.422 -14.086 1 94.25 5 ILE B N 1
ATOM 1573 C CA . ILE B 1 5 ? -15.477 -20.078 -14.578 1 94.25 5 ILE B CA 1
ATOM 1574 C C . ILE B 1 5 ? -14.195 -19.25 -14.617 1 94.25 5 ILE B C 1
ATOM 1576 O O . ILE B 1 5 ? -13.922 -18.562 -15.602 1 94.25 5 ILE B O 1
ATOM 1580 N N . GLN B 1 6 ? -13.461 -19.391 -13.586 1 92.5 6 GLN B N 1
ATOM 1581 C CA . GLN B 1 6 ? -12.219 -18.641 -13.484 1 92.5 6 GLN B CA 1
ATOM 1582 C C . GLN B 1 6 ? -11.227 -19.062 -14.57 1 92.5 6 GLN B C 1
ATOM 1584 O O . GLN B 1 6 ? -10.609 -18.203 -15.219 1 92.5 6 GLN B O 1
ATOM 1589 N N . ARG B 1 7 ? -11.117 -20.312 -14.805 1 91.31 7 ARG B N 1
ATOM 1590 C CA . ARG B 1 7 ? -10.211 -20.812 -15.836 1 91.31 7 ARG B CA 1
ATOM 1591 C C . ARG B 1 7 ? -10.625 -20.328 -17.219 1 91.31 7 ARG B C 1
ATOM 1593 O O . ARG B 1 7 ? -9.781 -19.891 -18 1 91.31 7 ARG B O 1
ATOM 1600 N N . ALA B 1 8 ? -11.867 -20.391 -17.453 1 94.69 8 ALA B N 1
ATOM 1601 C CA . ALA B 1 8 ? -12.391 -19.891 -18.719 1 94.69 8 ALA B CA 1
ATOM 1602 C C . ALA B 1 8 ? -12.109 -18.391 -18.875 1 94.69 8 ALA B C 1
ATOM 1604 O O . ALA B 1 8 ? -11.727 -17.938 -19.953 1 94.69 8 ALA B O 1
ATOM 1605 N N . ALA B 1 9 ? -12.336 -17.703 -17.844 1 95.44 9 ALA B N 1
ATOM 1606 C CA . ALA B 1 9 ? -12.109 -16.25 -17.859 1 95.44 9 ALA B CA 1
ATOM 1607 C C . ALA B 1 9 ? -10.648 -15.938 -18.172 1 95.44 9 ALA B C 1
ATOM 1609 O O . ALA B 1 9 ? -10.352 -15.078 -19 1 95.44 9 ALA B O 1
ATOM 1610 N N . PHE B 1 10 ? -9.773 -16.625 -17.484 1 94 10 PHE B N 1
ATOM 1611 C CA . PHE B 1 10 ? -8.352 -16.375 -17.703 1 94 10 PHE B CA 1
ATOM 1612 C C . PHE B 1 10 ? -7.977 -16.594 -19.156 1 94 10 PHE B C 1
ATOM 1614 O O . PHE B 1 10 ? -7.254 -15.781 -19.75 1 94 10 PHE B O 1
ATOM 1621 N N . ASP B 1 11 ? -8.469 -17.609 -19.719 1 94.75 11 ASP B N 1
ATOM 1622 C CA . ASP B 1 11 ? -8.188 -17.906 -21.109 1 94.75 11 ASP B CA 1
ATOM 1623 C C . ASP B 1 11 ? -8.703 -16.797 -22.031 1 94.75 11 ASP B C 1
ATOM 1625 O O . ASP B 1 11 ? -7.984 -16.344 -22.938 1 94.75 11 ASP B O 1
ATOM 1629 N N . LEU B 1 12 ? -9.859 -16.391 -21.781 1 96.88 12 LEU B N 1
ATOM 1630 C CA . LEU B 1 12 ? -10.477 -15.359 -22.609 1 96.88 12 LEU B CA 1
ATOM 1631 C C . LEU B 1 12 ? -9.766 -14.023 -22.438 1 96.88 12 LEU B C 1
ATOM 1633 O O . LEU B 1 12 ? -9.5 -13.32 -23.422 1 96.88 12 LEU B O 1
ATOM 1637 N N . PHE B 1 13 ? -9.523 -13.688 -21.203 1 96.25 13 PHE B N 1
ATOM 1638 C CA . PHE B 1 13 ? -8.82 -12.438 -20.953 1 96.25 13 PHE B CA 1
ATOM 1639 C C . PHE B 1 13 ? -7.465 -12.422 -21.641 1 96.25 13 PHE B C 1
ATOM 1641 O O . PHE B 1 13 ? -7.105 -11.445 -22.297 1 96.25 13 PHE B O 1
ATOM 1648 N N . ALA B 1 14 ? -6.805 -13.516 -21.531 1 93.88 14 ALA B N 1
ATOM 1649 C CA . ALA B 1 14 ? -5.469 -13.602 -22.125 1 93.88 14 ALA B CA 1
ATOM 1650 C C . ALA B 1 14 ? -5.535 -13.492 -23.641 1 93.88 14 ALA B C 1
ATOM 1652 O O . ALA B 1 14 ? -4.668 -12.875 -24.266 1 93.88 14 ALA B O 1
ATOM 1653 N N . ARG B 1 15 ? -6.496 -14.008 -24.172 1 95.31 15 ARG B N 1
ATOM 1654 C CA . ARG B 1 15 ? -6.625 -14.086 -25.609 1 95.31 15 ARG B CA 1
ATOM 1655 C C . ARG B 1 15 ? -7.223 -12.805 -26.188 1 95.31 15 ARG B C 1
ATOM 1657 O O . ARG B 1 15 ? -6.727 -12.273 -27.172 1 95.31 15 ARG B O 1
ATOM 1664 N N . ASP B 1 16 ? -8.25 -12.25 -25.516 1 96.56 16 ASP B N 1
ATOM 1665 C CA . ASP B 1 16 ? -9.055 -11.211 -26.156 1 96.56 16 ASP B CA 1
ATOM 1666 C C . ASP B 1 16 ? -8.922 -9.883 -25.422 1 96.56 16 ASP B C 1
ATOM 1668 O O . ASP B 1 16 ? -9.367 -8.844 -25.906 1 96.56 16 ASP B O 1
ATOM 1672 N N . GLY B 1 17 ? -8.289 -9.961 -24.281 1 95.94 17 GLY B N 1
ATOM 1673 C CA . GLY B 1 17 ? -8.18 -8.734 -23.5 1 95.94 17 GLY B CA 1
ATOM 1674 C C . GLY B 1 17 ? -9.289 -8.578 -22.469 1 95.94 17 GLY B C 1
ATOM 1675 O O . GLY B 1 17 ? -10.461 -8.82 -22.781 1 95.94 17 GLY B O 1
ATOM 1676 N N . PHE B 1 18 ? -8.984 -8.219 -21.359 1 95.81 18 PHE B N 1
ATOM 1677 C CA . PHE B 1 18 ? -9.914 -8.094 -20.234 1 95.81 18 PHE B CA 1
ATOM 1678 C C . PHE B 1 18 ? -11.094 -7.195 -20.609 1 95.81 18 PHE B C 1
ATOM 1680 O O . PHE B 1 18 ? -12.25 -7.551 -20.375 1 95.81 18 PHE B O 1
ATOM 1687 N N . GLU B 1 19 ? -10.836 -6.039 -21.141 1 94.5 19 GLU B N 1
ATOM 1688 C CA . GLU B 1 19 ? -11.867 -5.043 -21.422 1 94.5 19 GLU B CA 1
ATOM 1689 C C . GLU B 1 19 ? -12.844 -5.543 -22.5 1 94.5 19 GLU B C 1
ATOM 1691 O O . GLU B 1 19 ? -14.023 -5.188 -22.484 1 94.5 19 GLU B O 1
ATOM 1696 N N . ASP B 1 20 ? -12.438 -6.418 -23.281 1 96.31 20 ASP B N 1
ATOM 1697 C CA . ASP B 1 20 ? -13.219 -6.816 -24.438 1 96.31 20 ASP B CA 1
ATOM 1698 C C . ASP B 1 20 ? -14.031 -8.078 -24.156 1 96.31 20 ASP B C 1
ATOM 1700 O O . ASP B 1 20 ? -14.922 -8.438 -24.922 1 96.31 20 ASP B O 1
ATOM 1704 N N . VAL B 1 21 ? -13.711 -8.75 -23.109 1 97.31 21 VAL B N 1
ATOM 1705 C CA . VAL B 1 21 ? -14.398 -9.992 -22.766 1 97.31 21 VAL B CA 1
ATOM 1706 C C . VAL B 1 21 ? -15.625 -9.68 -21.922 1 97.31 21 VAL B C 1
ATOM 1708 O O . VAL B 1 21 ? -15.555 -8.906 -20.969 1 97.31 21 VAL B O 1
ATOM 1711 N N . THR B 1 22 ? -16.75 -10.234 -22.266 1 95.88 22 THR B N 1
ATOM 1712 C CA . THR B 1 22 ? -17.984 -10.023 -21.516 1 95.88 22 THR B CA 1
ATOM 1713 C C . THR B 1 22 ? -18.266 -11.195 -20.594 1 95.88 22 THR B C 1
ATOM 1715 O O . THR B 1 22 ? -17.656 -12.266 -20.719 1 95.88 22 THR B O 1
ATOM 1718 N N . THR B 1 23 ? -19.156 -10.914 -19.688 1 96.06 23 THR B N 1
ATOM 1719 C CA . THR B 1 23 ? -19.547 -11.969 -18.75 1 96.06 23 THR B CA 1
ATOM 1720 C C . THR B 1 23 ? -20.281 -13.086 -19.484 1 96.06 23 THR B C 1
ATOM 1722 O O . THR B 1 23 ? -20.156 -14.258 -19.125 1 96.06 23 THR B O 1
ATOM 1725 N N . GLU B 1 24 ? -20.984 -12.703 -20.516 1 95.81 24 GLU B N 1
ATOM 1726 C CA . GLU B 1 24 ? -21.688 -13.703 -21.312 1 95.81 24 GLU B CA 1
ATOM 1727 C C . GLU B 1 24 ? -20.719 -14.648 -22 1 95.81 24 GLU B C 1
ATOM 1729 O O . GLU B 1 24 ? -20.953 -15.859 -22.047 1 95.81 24 GLU B O 1
ATOM 1734 N N . GLN B 1 25 ? -19.719 -14.164 -22.516 1 97.31 25 GLN B N 1
ATOM 1735 C CA . GLN B 1 25 ? -18.688 -14.969 -23.172 1 97.31 25 GLN B CA 1
ATOM 1736 C C . GLN B 1 25 ? -18.016 -15.914 -22.188 1 97.31 25 GLN B C 1
ATOM 1738 O O . GLN B 1 25 ? -17.734 -17.062 -22.516 1 97.31 25 GLN B O 1
ATOM 1743 N N . ILE B 1 26 ? -17.75 -15.398 -20.984 1 97.56 26 ILE B N 1
ATOM 1744 C CA . ILE B 1 26 ? -17.125 -16.219 -19.953 1 97.56 26 ILE B CA 1
ATOM 1745 C C . ILE B 1 26 ? -18.062 -17.359 -19.547 1 97.56 26 ILE B C 1
ATOM 1747 O O . ILE B 1 26 ? -17.641 -18.516 -19.453 1 97.56 26 ILE B O 1
ATOM 1751 N N . ALA B 1 27 ? -19.297 -17 -19.344 1 97 27 ALA B N 1
ATOM 1752 C CA . ALA B 1 27 ? -20.281 -18.016 -18.984 1 97 27 ALA B CA 1
ATOM 1753 C C . ALA B 1 27 ? -20.375 -19.109 -20.062 1 97 27 ALA B C 1
ATOM 1755 O O . ALA B 1 27 ? -20.328 -20.297 -19.75 1 97 27 ALA B O 1
ATOM 1756 N N . ALA B 1 28 ? -20.469 -18.672 -21.281 1 97.25 28 ALA B N 1
ATOM 1757 C CA . ALA B 1 28 ? -20.547 -19.594 -22.422 1 97.25 28 ALA B CA 1
ATOM 1758 C C . ALA B 1 28 ? -19.328 -20.516 -22.469 1 97.25 28 ALA B C 1
ATOM 1760 O O . ALA B 1 28 ? -19.469 -21.734 -22.641 1 97.25 28 ALA B O 1
ATOM 1761 N N . ALA B 1 29 ? -18.188 -20.016 -22.344 1 96.81 29 ALA B N 1
ATOM 1762 C CA . ALA B 1 29 ? -16.938 -20.766 -22.406 1 96.81 29 ALA B CA 1
ATOM 1763 C C . ALA B 1 29 ? -16.859 -21.766 -21.25 1 96.81 29 ALA B C 1
ATOM 1765 O O . ALA B 1 29 ? -16.266 -22.844 -21.406 1 96.81 29 ALA B O 1
ATOM 1766 N N . ALA B 1 30 ? -17.422 -21.391 -20.125 1 96.19 30 ALA B N 1
ATOM 1767 C CA . ALA B 1 30 ? -17.406 -22.25 -18.953 1 96.19 30 ALA B CA 1
ATOM 1768 C C . ALA B 1 30 ? -18.531 -23.281 -19 1 96.19 30 ALA B C 1
ATOM 1770 O O . ALA B 1 30 ? -18.609 -24.172 -18.172 1 96.19 30 ALA B O 1
ATOM 1771 N N . GLY B 1 31 ? -19.422 -23.094 -19.922 1 96.56 31 GLY B N 1
ATOM 1772 C CA . GLY B 1 31 ? -20.516 -24.031 -20.078 1 96.56 31 GLY B CA 1
ATOM 1773 C C . GLY B 1 31 ? -21.609 -23.859 -19.047 1 96.56 31 GLY B C 1
ATOM 1774 O O . GLY B 1 31 ? -22.234 -24.828 -18.609 1 96.56 31 GLY B O 1
ATOM 1775 N N . VAL B 1 32 ? -21.75 -22.625 -18.625 1 96.56 32 VAL B N 1
ATOM 1776 C CA . VAL B 1 32 ? -22.797 -22.359 -17.641 1 96.56 32 VAL B CA 1
ATOM 1777 C C . VAL B 1 32 ? -23.719 -21.25 -18.141 1 96.56 32 VAL B C 1
ATOM 1779 O O . VAL B 1 32 ? -23.375 -20.531 -19.078 1 96.56 32 VAL B O 1
ATOM 1782 N N . SER B 1 33 ? -24.844 -21.188 -17.484 1 95.56 33 SER B N 1
ATOM 1783 C CA . SER B 1 33 ? -25.781 -20.109 -17.812 1 95.56 33 SER B CA 1
ATOM 1784 C C . SER B 1 33 ? -25.328 -18.797 -17.188 1 95.56 33 SER B C 1
ATOM 1786 O O . SER B 1 33 ? -24.5 -18.781 -16.266 1 95.56 33 SER B O 1
ATOM 1788 N N . ALA B 1 34 ? -25.875 -17.734 -17.672 1 93.75 34 ALA B N 1
ATOM 1789 C CA . ALA B 1 34 ? -25.609 -16.422 -17.094 1 93.75 34 ALA B CA 1
ATOM 1790 C C . ALA B 1 34 ? -26.047 -16.359 -15.633 1 93.75 34 ALA B C 1
ATOM 1792 O O . ALA B 1 34 ? -25.359 -15.773 -14.789 1 93.75 34 ALA B O 1
ATOM 1793 N N . SER B 1 35 ? -27.156 -16.984 -15.383 1 94.94 35 SER B N 1
ATOM 1794 C CA . SER B 1 35 ? -27.656 -16.984 -14.016 1 94.94 35 SER B CA 1
ATOM 1795 C C . SER B 1 35 ? -26.703 -17.703 -13.07 1 94.94 35 SER B C 1
ATOM 1797 O O . SER B 1 35 ? -26.438 -17.219 -11.969 1 94.94 35 SER B O 1
ATOM 1799 N N . THR B 1 36 ? -26.281 -18.797 -13.531 1 94.69 36 THR B N 1
ATOM 1800 C CA . THR B 1 36 ? -25.312 -19.547 -12.742 1 94.69 36 THR B CA 1
ATOM 1801 C C . THR B 1 36 ? -24.031 -18.75 -12.555 1 94.69 36 THR B C 1
ATOM 1803 O O . THR B 1 36 ? -23.469 -18.719 -11.461 1 94.69 36 THR B O 1
ATOM 1806 N N . TYR B 1 37 ? -23.547 -18.047 -13.648 1 95.88 37 TYR B N 1
ATOM 1807 C CA . TYR B 1 37 ? -22.375 -17.203 -13.578 1 95.88 37 TYR B CA 1
ATOM 1808 C C . TYR B 1 37 ? -22.516 -16.156 -12.477 1 95.88 37 TYR B C 1
ATOM 1810 O O . TYR B 1 37 ? -21.641 -16.016 -11.625 1 95.88 37 TYR B O 1
ATOM 1818 N N . PHE B 1 38 ? -23.609 -15.484 -12.438 1 94.81 38 PHE B N 1
ATOM 1819 C CA . PHE B 1 38 ? -23.781 -14.344 -11.547 1 94.81 38 PHE B CA 1
ATOM 1820 C C . PHE B 1 38 ? -24.047 -14.812 -10.117 1 94.81 38 PHE B C 1
ATOM 1822 O O . PHE B 1 38 ? -23.938 -14.023 -9.172 1 94.81 38 PHE B O 1
ATOM 1829 N N . ARG B 1 39 ? -24.406 -16.094 -9.938 1 94.88 39 ARG B N 1
ATOM 1830 C CA . ARG B 1 39 ? -24.484 -16.672 -8.602 1 94.88 39 ARG B CA 1
ATOM 1831 C C . ARG B 1 39 ? -23.094 -16.766 -7.973 1 94.88 39 ARG B C 1
ATOM 1833 O O . ARG B 1 39 ? -22.953 -16.703 -6.746 1 94.88 39 ARG B O 1
ATOM 1840 N N . HIS B 1 40 ? -22.094 -16.875 -8.883 1 93.19 40 HIS B N 1
ATOM 1841 C CA . HIS B 1 40 ? -20.766 -17.141 -8.383 1 93.19 40 HIS B CA 1
ATOM 1842 C C . HIS B 1 40 ? -19.859 -15.922 -8.516 1 93.19 40 HIS B C 1
ATOM 1844 O O . HIS B 1 40 ? -18.859 -15.797 -7.801 1 93.19 40 HIS B O 1
ATOM 1850 N N . VAL B 1 41 ? -20.203 -15.117 -9.461 1 93.5 41 VAL B N 1
ATOM 1851 C CA . VAL B 1 41 ? -19.312 -14 -9.773 1 93.5 41 VAL B CA 1
ATOM 1852 C C . VAL B 1 41 ? -20.109 -12.703 -9.82 1 93.5 41 VAL B C 1
ATOM 1854 O O . VAL B 1 41 ? -21 -12.547 -10.664 1 93.5 41 VAL B O 1
ATOM 1857 N N . ARG B 1 42 ? -19.719 -11.742 -9.078 1 88.62 42 ARG B N 1
ATOM 1858 C CA . ARG B 1 42 ? -20.422 -10.461 -9.039 1 88.62 42 ARG B CA 1
ATOM 1859 C C . ARG B 1 42 ? -19.844 -9.5 -10.078 1 88.62 42 ARG B C 1
ATOM 1861 O O . ARG B 1 42 ? -20.594 -8.805 -10.766 1 88.62 42 ARG B O 1
ATOM 1868 N N . ASN B 1 43 ? -18.547 -9.453 -10.117 1 90.88 43 ASN B N 1
ATOM 1869 C CA . ASN B 1 43 ? -17.812 -8.633 -11.086 1 90.88 43 ASN B CA 1
ATOM 1870 C C . ASN B 1 43 ? -16.688 -9.414 -11.734 1 90.88 43 ASN B C 1
ATOM 1872 O O . ASN B 1 43 ? -16.016 -10.211 -11.07 1 90.88 43 ASN B O 1
ATOM 1876 N N . LYS B 1 44 ? -16.5 -9.227 -13.023 1 92.38 44 LYS B N 1
ATOM 1877 C CA . LYS B 1 44 ? -15.5 -10.039 -13.695 1 92.38 44 LYS B CA 1
ATOM 1878 C C . LYS B 1 44 ? -14.094 -9.719 -13.188 1 92.38 44 LYS B C 1
ATOM 1880 O O . LYS B 1 44 ? -13.188 -10.547 -13.281 1 92.38 44 LYS B O 1
ATOM 1885 N N . GLU B 1 45 ? -13.891 -8.492 -12.547 1 90.94 45 GLU B N 1
ATOM 1886 C CA . GLU B 1 45 ? -12.602 -8.141 -11.953 1 90.94 45 GLU B CA 1
ATOM 1887 C C . GLU B 1 45 ? -12.219 -9.117 -10.844 1 90.94 45 GLU B C 1
ATOM 1889 O O . GLU B 1 45 ? -11.039 -9.422 -10.656 1 90.94 45 GLU B O 1
ATOM 1894 N N . ASP B 1 46 ? -13.227 -9.578 -10.219 1 88.44 46 ASP B N 1
ATOM 1895 C CA . ASP B 1 46 ? -12.984 -10.453 -9.078 1 88.44 46 ASP B CA 1
ATOM 1896 C C . ASP B 1 46 ? -12.32 -11.758 -9.523 1 88.44 46 ASP B C 1
ATOM 1898 O O . ASP B 1 46 ? -11.555 -12.359 -8.766 1 88.44 46 ASP B O 1
ATOM 1902 N N . LEU B 1 47 ? -12.617 -12.133 -10.68 1 89.75 47 LEU B N 1
ATOM 1903 C CA . LEU B 1 47 ? -12.016 -13.359 -11.195 1 89.75 47 LEU B CA 1
ATOM 1904 C C . LEU B 1 47 ? -10.5 -13.234 -11.289 1 89.75 47 LEU B C 1
ATOM 1906 O O . LEU B 1 47 ? -9.773 -14.195 -11.023 1 89.75 47 LEU B O 1
ATOM 1910 N N . LEU B 1 48 ? -10 -12.031 -11.641 1 87.75 48 LEU B N 1
ATOM 1911 C CA . LEU B 1 48 ? -8.57 -11.781 -11.75 1 87.75 48 LEU B CA 1
ATOM 1912 C C . LEU B 1 48 ? -7.961 -11.531 -10.375 1 87.75 48 LEU B C 1
ATOM 1914 O O . LEU B 1 48 ? -6.816 -11.914 -10.117 1 87.75 48 LEU B O 1
ATOM 1918 N N . LEU B 1 49 ? -8.719 -10.969 -9.461 1 85.06 49 LEU B N 1
ATOM 1919 C CA . LEU B 1 49 ? -8.172 -10.484 -8.195 1 85.06 49 LEU B CA 1
ATOM 1920 C C . LEU B 1 49 ? -8.25 -11.562 -7.125 1 85.06 49 LEU B C 1
ATOM 1922 O O . LEU B 1 49 ? -7.484 -11.539 -6.156 1 85.06 49 LEU B O 1
ATOM 1926 N N . ASP B 1 50 ? -9.078 -12.484 -7.293 1 82.19 50 ASP B N 1
ATOM 1927 C CA . ASP B 1 50 ? -9.344 -13.492 -6.27 1 82.19 50 ASP B CA 1
ATOM 1928 C C . ASP B 1 50 ? -8.086 -14.281 -5.934 1 82.19 50 ASP B C 1
ATOM 1930 O O . ASP B 1 50 ? -7.801 -14.539 -4.762 1 82.19 50 ASP B O 1
ATOM 1934 N N . PRO B 1 51 ? -7.32 -14.672 -6.926 1 80.25 51 PRO B N 1
ATOM 1935 C CA . PRO B 1 51 ? -6.109 -15.414 -6.578 1 80.25 51 PRO B CA 1
ATOM 1936 C C . PRO B 1 51 ? -5.172 -14.625 -5.668 1 80.25 51 PRO B C 1
ATOM 1938 O O . PRO B 1 51 ? -4.496 -15.211 -4.816 1 80.25 51 PRO B O 1
ATOM 1941 N N . VAL B 1 52 ? -5.137 -13.352 -5.824 1 78.62 52 VAL B N 1
ATOM 1942 C CA . VAL B 1 52 ? -4.305 -12.5 -4.984 1 78.62 52 VAL B CA 1
ATOM 1943 C C . VAL B 1 52 ? -4.855 -12.477 -3.559 1 78.62 52 VAL B C 1
ATOM 1945 O O . VAL B 1 52 ? -4.113 -12.695 -2.598 1 78.62 52 VAL B O 1
ATOM 1948 N N . ARG B 1 53 ? -6.129 -12.289 -3.457 1 76 53 ARG B N 1
ATOM 1949 C CA . ARG B 1 53 ? -6.785 -12.203 -2.154 1 76 53 ARG B CA 1
ATOM 1950 C C . ARG B 1 53 ? -6.691 -13.523 -1.406 1 76 53 ARG B C 1
ATOM 1952 O O . ARG B 1 53 ? -6.473 -13.547 -0.193 1 76 53 ARG B O 1
ATOM 1959 N N . GLN B 1 54 ? -6.895 -14.578 -2.125 1 76.19 54 GLN B N 1
ATOM 1960 C CA . GLN B 1 54 ? -6.805 -15.906 -1.532 1 76.19 54 GLN B CA 1
ATOM 1961 C C . GLN B 1 54 ? -5.379 -16.203 -1.077 1 76.19 54 GLN B C 1
ATOM 1963 O O . GLN B 1 54 ? -5.172 -16.891 -0.068 1 76.19 54 GLN B O 1
ATOM 1968 N N . GLY B 1 55 ? -4.473 -15.727 -1.797 1 74.38 55 GLY B N 1
ATOM 1969 C CA . GLY B 1 55 ? -3.084 -15.875 -1.387 1 74.38 55 GLY B CA 1
ATOM 1970 C C . GLY B 1 55 ? -2.793 -15.234 -0.04 1 74.38 55 GLY B C 1
ATOM 1971 O O . GLY B 1 55 ? -2.086 -15.82 0.786 1 74.38 55 GLY B O 1
ATOM 1972 N N . GLY B 1 56 ? -3.389 -14.156 0.216 1 75.75 56 GLY B N 1
ATOM 1973 C CA . GLY B 1 56 ? -3.188 -13.438 1.468 1 75.75 56 GLY B CA 1
ATOM 1974 C C . GLY B 1 56 ? -3.6 -14.242 2.686 1 75.75 56 GLY B C 1
ATOM 1975 O O . GLY B 1 56 ? -2.883 -14.273 3.689 1 75.75 56 GLY B O 1
ATOM 1976 N N . ALA B 1 57 ? -4.73 -14.953 2.57 1 78.56 57 ALA B N 1
ATOM 1977 C CA . ALA B 1 57 ? -5.223 -15.758 3.688 1 78.56 57 ALA B CA 1
ATOM 1978 C C . ALA B 1 57 ? -4.25 -16.875 4.027 1 78.56 57 ALA B C 1
ATOM 1980 O O . ALA B 1 57 ? -4.066 -17.219 5.199 1 78.56 57 ALA B O 1
ATOM 1981 N N . GLY B 1 58 ? -3.637 -17.375 3.094 1 89.44 58 GLY B N 1
ATOM 1982 C CA . GLY B 1 58 ? -2.686 -18.469 3.279 1 89.44 58 GLY B CA 1
ATOM 1983 C C . GLY B 1 58 ? -1.423 -18.031 4.004 1 89.44 58 GLY B C 1
ATOM 1984 O O . GLY B 1 58 ? -0.779 -18.844 4.672 1 89.44 58 GLY B O 1
ATOM 1985 N N . ILE B 1 59 ? -1.124 -16.797 4.031 1 94.31 59 ILE B N 1
ATOM 1986 C CA . ILE B 1 59 ? 0.103 -16.281 4.633 1 94.31 59 ILE B CA 1
ATOM 1987 C C . ILE B 1 59 ? 0.016 -16.391 6.156 1 94.31 59 ILE B C 1
ATOM 1989 O O . ILE B 1 59 ? 1.011 -16.703 6.82 1 94.31 59 ILE B O 1
ATOM 1993 N N . VAL B 1 60 ? -1.173 -16.219 6.715 1 94.69 60 VAL B N 1
ATOM 1994 C CA . VAL B 1 60 ? -1.362 -16.266 8.156 1 94.69 60 VAL B CA 1
ATOM 1995 C C . VAL B 1 60 ? -1.028 -17.672 8.664 1 94.69 60 VAL B C 1
ATOM 1997 O O . VAL B 1 60 ? -0.228 -17.828 9.594 1 94.69 60 VAL B O 1
ATOM 2000 N N . THR B 1 61 ? -1.593 -18.656 7.992 1 94.12 61 THR B N 1
ATOM 2001 C CA . THR B 1 61 ? -1.369 -20.047 8.391 1 94.12 61 THR B CA 1
ATOM 2002 C C . THR B 1 61 ? 0.103 -20.422 8.242 1 94.12 61 THR B C 1
ATOM 2004 O O . THR B 1 61 ? 0.674 -21.078 9.109 1 94.12 61 THR B O 1
ATOM 2007 N N . LEU B 1 62 ? 0.682 -20 7.211 1 96.56 62 LEU B N 1
ATOM 2008 C CA . LEU B 1 62 ? 2.086 -20.297 6.957 1 96.56 62 LEU B CA 1
ATOM 2009 C C . LEU B 1 62 ? 2.98 -19.656 8.008 1 96.56 62 LEU B C 1
ATOM 2011 O O . LEU B 1 62 ? 3.961 -20.25 8.453 1 96.56 62 LEU B O 1
ATOM 2015 N N . LEU B 1 63 ? 2.615 -18.469 8.445 1 97.69 63 LEU B N 1
ATOM 2016 C CA . LEU B 1 63 ? 3.391 -17.781 9.477 1 97.69 63 LEU B CA 1
ATOM 2017 C C . LEU B 1 63 ? 3.266 -18.5 10.812 1 97.69 63 LEU B C 1
ATOM 2019 O O . LEU B 1 63 ? 4.25 -18.641 11.539 1 97.69 63 LEU B O 1
ATOM 2023 N N . GLU B 1 64 ? 2.088 -18.938 11.102 1 96.75 64 GLU B N 1
ATOM 2024 C CA . GLU B 1 64 ? 1.837 -19.656 12.344 1 96.75 64 GLU B CA 1
ATOM 2025 C C . GLU B 1 64 ? 2.693 -20.922 12.438 1 96.75 64 GLU B C 1
ATOM 2027 O O . GLU B 1 64 ? 3.104 -21.328 13.531 1 96.75 64 GLU B O 1
ATOM 2032 N N . ASP B 1 65 ? 3.018 -21.453 11.297 1 96.81 65 ASP B N 1
ATOM 2033 C CA . ASP B 1 65 ? 3.707 -22.75 11.25 1 96.81 65 ASP B CA 1
ATOM 2034 C C . ASP B 1 65 ? 5.223 -22.547 11.203 1 96.81 65 ASP B C 1
ATOM 2036 O O . ASP B 1 65 ? 5.977 -23.531 11.227 1 96.81 65 ASP B O 1
ATOM 2040 N N . ARG B 1 66 ? 5.66 -21.328 11.109 1 97.56 66 ARG B N 1
ATOM 2041 C CA . ARG B 1 66 ? 7.094 -21.078 11.031 1 97.56 66 ARG B CA 1
ATOM 2042 C C . ARG B 1 66 ? 7.781 -21.438 12.344 1 97.56 66 ARG B C 1
ATOM 2044 O O . ARG B 1 66 ? 7.195 -21.266 13.422 1 97.56 66 ARG B O 1
ATOM 2051 N N . PRO B 1 67 ? 9.039 -21.781 12.281 1 96.19 67 PRO B N 1
ATOM 2052 C CA . PRO B 1 67 ? 9.789 -22.031 13.516 1 96.19 67 PRO B CA 1
ATOM 2053 C C . PRO B 1 67 ? 9.836 -20.828 14.438 1 96.19 67 PRO B C 1
ATOM 2055 O O . PRO B 1 67 ? 10.039 -19.703 13.977 1 96.19 67 PRO B O 1
ATOM 2058 N N . ALA B 1 68 ? 9.727 -21.047 15.719 1 91 68 ALA B N 1
ATOM 2059 C CA . ALA B 1 68 ? 9.703 -19.984 16.719 1 91 68 ALA B CA 1
ATOM 2060 C C . ALA B 1 68 ? 11.047 -19.266 16.781 1 91 68 ALA B C 1
ATOM 2062 O O . ALA B 1 68 ? 11.117 -18.078 17.141 1 91 68 ALA B O 1
ATOM 2063 N N . ALA B 1 69 ? 12.078 -19.891 16.344 1 91.81 69 ALA B N 1
ATOM 2064 C CA . ALA B 1 69 ? 13.43 -19.359 16.453 1 91.81 69 ALA B CA 1
ATOM 2065 C C . ALA B 1 69 ? 13.711 -18.328 15.359 1 91.81 69 ALA B C 1
ATOM 2067 O O . ALA B 1 69 ? 14.68 -17.578 15.445 1 91.81 69 ALA B O 1
ATOM 2068 N N . GLU B 1 70 ? 12.898 -18.312 14.352 1 95.69 70 GLU B N 1
ATOM 2069 C CA . GLU B 1 70 ? 13.086 -17.344 13.289 1 95.69 70 GLU B CA 1
ATOM 2070 C C . GLU B 1 70 ? 12.68 -15.945 13.75 1 95.69 70 GLU B C 1
ATOM 2072 O O . GLU B 1 70 ? 11.656 -15.773 14.422 1 95.69 70 GLU B O 1
ATOM 2077 N N . SER B 1 71 ? 13.547 -15.008 13.422 1 96.19 71 SER B N 1
ATOM 2078 C CA . SER B 1 71 ? 13.172 -13.625 13.688 1 96.19 71 SER B CA 1
ATOM 2079 C C . SER B 1 71 ? 11.898 -13.242 12.945 1 96.19 71 SER B C 1
ATOM 2081 O O . SER B 1 71 ? 11.523 -13.898 11.969 1 96.19 71 SER B O 1
ATOM 2083 N N . ALA B 1 72 ? 11.219 -12.266 13.375 1 97.44 72 ALA B N 1
ATOM 2084 C CA . ALA B 1 72 ? 9.93 -11.867 12.828 1 97.44 72 ALA B CA 1
ATOM 2085 C C . ALA B 1 72 ? 10.039 -11.555 11.336 1 97.44 72 ALA B C 1
ATOM 2087 O O . ALA B 1 72 ? 9.195 -11.984 10.547 1 97.44 72 ALA B O 1
ATOM 2088 N N . ASP B 1 73 ? 11.102 -10.766 10.953 1 97.62 73 ASP B N 1
ATOM 2089 C CA . ASP B 1 73 ? 11.258 -10.375 9.555 1 97.62 73 ASP B CA 1
ATOM 2090 C C . ASP B 1 73 ? 11.508 -11.594 8.664 1 97.62 73 ASP B C 1
ATOM 2092 O O . ASP B 1 73 ? 10.938 -11.703 7.578 1 97.62 73 ASP B O 1
ATOM 2096 N N . LEU B 1 74 ? 12.281 -12.555 9.164 1 97.56 74 LEU B N 1
ATOM 2097 C CA . LEU B 1 74 ? 12.555 -13.773 8.406 1 97.56 74 LEU B CA 1
ATOM 2098 C C . LEU B 1 74 ? 11.312 -14.648 8.32 1 97.56 74 LEU B C 1
ATOM 2100 O O . LEU B 1 74 ? 10.984 -15.156 7.246 1 97.56 74 LEU B O 1
ATOM 2104 N N . ALA B 1 75 ? 10.625 -14.812 9.391 1 98.12 75 ALA B N 1
ATOM 2105 C CA . ALA B 1 75 ? 9.445 -15.68 9.453 1 98.12 75 ALA B CA 1
ATOM 2106 C C . ALA B 1 75 ? 8.367 -15.211 8.484 1 98.12 75 ALA B C 1
ATOM 2108 O O . ALA B 1 75 ? 7.836 -16 7.707 1 98.12 75 ALA B O 1
ATOM 2109 N N . ILE B 1 76 ? 8.062 -13.938 8.523 1 97.88 76 ILE B N 1
ATOM 2110 C CA . ILE B 1 76 ? 6.988 -13.445 7.66 1 97.88 76 ILE B CA 1
ATOM 2111 C C . ILE B 1 76 ? 7.449 -13.453 6.207 1 97.88 76 ILE B C 1
ATOM 2113 O O . ILE B 1 76 ? 6.656 -13.719 5.301 1 97.88 76 ILE B O 1
ATOM 2117 N N . SER B 1 77 ? 8.695 -13.164 5.961 1 97.81 77 SER B N 1
ATOM 2118 C CA . SER B 1 77 ? 9.234 -13.242 4.609 1 97.81 77 SER B CA 1
ATOM 2119 C C . SER B 1 77 ? 9.102 -14.656 4.043 1 97.81 77 SER B C 1
ATOM 2121 O O . SER B 1 77 ? 8.625 -14.836 2.918 1 97.81 77 SER B O 1
ATOM 2123 N N . ARG B 1 78 ? 9.43 -15.648 4.848 1 97.5 78 ARG B N 1
ATOM 2124 C CA . ARG B 1 78 ? 9.367 -17.031 4.402 1 97.5 78 ARG B CA 1
ATOM 2125 C C . ARG B 1 78 ? 7.926 -17.484 4.195 1 97.5 78 ARG B C 1
ATOM 2127 O O . ARG B 1 78 ? 7.629 -18.25 3.275 1 97.5 78 ARG B O 1
ATOM 2134 N N . ALA B 1 79 ? 7.059 -17.047 5.02 1 96.69 79 ALA B N 1
ATOM 2135 C CA . ALA B 1 79 ? 5.641 -17.359 4.859 1 96.69 79 ALA B CA 1
ATOM 2136 C C . ALA B 1 79 ? 5.102 -16.797 3.543 1 96.69 79 ALA B C 1
ATOM 2138 O O . ALA B 1 79 ? 4.402 -17.5 2.809 1 96.69 79 ALA B O 1
ATOM 2139 N N . ILE B 1 80 ? 5.422 -15.562 3.232 1 95.12 80 ILE B N 1
ATOM 2140 C CA . ILE B 1 80 ? 4.98 -14.914 2.002 1 95.12 80 ILE B CA 1
ATOM 2141 C C . ILE B 1 80 ? 5.57 -15.648 0.796 1 95.12 80 ILE B C 1
ATOM 2143 O O . ILE B 1 80 ? 4.863 -15.922 -0.178 1 95.12 80 ILE B O 1
ATOM 2147 N N . LEU B 1 81 ? 6.84 -15.984 0.884 1 93.81 81 LEU B N 1
ATOM 2148 C CA . LEU B 1 81 ? 7.512 -16.656 -0.224 1 93.81 81 LEU B CA 1
ATOM 2149 C C . LEU B 1 81 ? 6.918 -18.047 -0.455 1 93.81 81 LEU B C 1
ATOM 2151 O O . LEU B 1 81 ? 6.715 -18.453 -1.601 1 93.81 81 LEU B O 1
ATOM 2155 N N . GLU B 1 82 ? 6.715 -18.734 0.626 1 93.19 82 GLU B N 1
ATOM 2156 C CA . GLU B 1 82 ? 6.109 -20.047 0.51 1 93.19 82 GLU B CA 1
ATOM 2157 C C . GLU B 1 82 ? 4.738 -19.969 -0.153 1 93.19 82 GLU B C 1
ATOM 2159 O O . GLU B 1 82 ? 4.398 -20.812 -0.986 1 93.19 82 GLU B O 1
ATOM 2164 N N . ARG B 1 83 ? 3.988 -18.984 0.175 1 89.94 83 ARG B N 1
ATOM 2165 C CA . ARG B 1 83 ? 2.693 -18.781 -0.465 1 89.94 83 ARG B CA 1
ATOM 2166 C C . ARG B 1 83 ? 2.855 -18.484 -1.954 1 89.94 83 ARG B C 1
ATOM 2168 O O . ARG B 1 83 ? 2.086 -18.984 -2.775 1 89.94 83 ARG B O 1
ATOM 2175 N N . SER B 1 84 ? 3.818 -17.688 -2.303 1 85.62 84 SER B N 1
ATOM 2176 C CA . SER B 1 84 ? 4.086 -17.312 -3.688 1 85.62 84 SER B CA 1
ATOM 2177 C C . SER B 1 84 ? 4.539 -18.516 -4.508 1 85.62 84 SER B C 1
ATOM 2179 O O . SER B 1 84 ? 4.316 -18.562 -5.719 1 85.62 84 SER B O 1
ATOM 2181 N N . ASN B 1 85 ? 5.141 -19.453 -3.816 1 83.94 85 ASN B N 1
ATOM 2182 C CA . ASN B 1 85 ? 5.621 -20.672 -4.48 1 83.94 85 ASN B CA 1
ATOM 2183 C C . ASN B 1 85 ? 4.5 -21.688 -4.656 1 83.94 85 ASN B C 1
ATOM 2185 O O . ASN B 1 85 ? 4.629 -22.625 -5.445 1 83.94 85 ASN B O 1
ATOM 2189 N N . ALA B 1 86 ? 3.449 -21.531 -3.947 1 75.5 86 ALA B N 1
ATOM 2190 C CA . ALA B 1 86 ? 2.398 -22.547 -3.92 1 75.5 86 ALA B CA 1
ATOM 2191 C C . ALA B 1 86 ? 1.503 -22.438 -5.152 1 75.5 86 ALA B C 1
ATOM 2193 O O . ALA B 1 86 ? 0.706 -23.344 -5.426 1 75.5 86 ALA B O 1
ATOM 2194 N N . PHE B 1 87 ? 1.667 -21.422 -5.863 1 69.69 87 PHE B N 1
ATOM 2195 C CA . PHE B 1 87 ? 0.845 -21.312 -7.062 1 69.69 87 PHE B CA 1
ATOM 2196 C C . PHE B 1 87 ? 1.239 -22.359 -8.094 1 69.69 87 PHE B C 1
ATOM 2198 O O . PHE B 1 87 ? 2.426 -22.594 -8.328 1 69.69 87 PHE B O 1
ATOM 2205 N N . GLU B 1 88 ? 0.29 -23.125 -8.398 1 62.19 88 GLU B N 1
ATOM 2206 C CA . GLU B 1 88 ? 0.544 -24.078 -9.484 1 62.19 88 GLU B CA 1
ATOM 2207 C C . GLU B 1 88 ? 0.948 -23.344 -10.766 1 62.19 88 GLU B C 1
ATOM 2209 O O . GLU B 1 88 ? 0.346 -22.344 -11.133 1 62.19 88 GLU B O 1
ATOM 2214 N N . SER B 1 89 ? 1.945 -23.875 -11.383 1 65.62 89 SER B N 1
ATOM 2215 C CA . SER B 1 89 ? 2.656 -23.234 -12.484 1 65.62 89 SER B CA 1
ATOM 2216 C C . SER B 1 89 ? 1.702 -22.859 -13.617 1 65.62 89 SER B C 1
ATOM 2218 O O . SER B 1 89 ? 1.692 -21.719 -14.07 1 65.62 89 SER B O 1
ATOM 2220 N N . ALA B 1 90 ? 0.928 -23.891 -14 1 66.12 90 ALA B N 1
ATOM 2221 C CA . ALA B 1 90 ? 0.088 -23.609 -15.164 1 66.12 90 ALA B CA 1
ATOM 2222 C C . ALA B 1 90 ? -0.954 -22.547 -14.852 1 66.12 90 ALA B C 1
ATOM 2224 O O . ALA B 1 90 ? -1.206 -21.656 -15.672 1 66.12 90 ALA B O 1
ATOM 2225 N N . GLU B 1 91 ? -1.477 -22.625 -13.75 1 73.31 91 GLU B N 1
ATOM 2226 C CA . GLU B 1 91 ? -2.521 -21.688 -13.344 1 73.31 91 GLU B CA 1
ATOM 2227 C C . GLU B 1 91 ? -1.953 -20.297 -13.133 1 73.31 91 GLU B C 1
ATOM 2229 O O . GLU B 1 91 ? -2.568 -19.297 -13.531 1 73.31 91 GLU B O 1
ATOM 2234 N N . ILE B 1 92 ? -0.76 -20.297 -12.734 1 78.19 92 ILE B N 1
ATOM 2235 C CA . ILE B 1 92 ? -0.159 -19 -12.445 1 78.19 92 ILE B CA 1
ATOM 2236 C C . ILE B 1 92 ? 0.23 -18.312 -13.75 1 78.19 92 ILE B C 1
ATOM 2238 O O . ILE B 1 92 ? 0.133 -17.094 -13.867 1 78.19 92 ILE B O 1
ATOM 2242 N N . ASP B 1 93 ? 0.571 -19.156 -14.711 1 82.94 93 ASP B N 1
ATOM 2243 C CA . ASP B 1 93 ? 0.942 -18.594 -16 1 82.94 93 ASP B CA 1
ATOM 2244 C C . ASP B 1 93 ? -0.278 -18.016 -16.719 1 82.94 93 ASP B C 1
ATOM 2246 O O . ASP B 1 93 ? -0.198 -16.953 -17.344 1 82.94 93 ASP B O 1
ATOM 2250 N N . GLN B 1 94 ? -1.305 -18.812 -16.641 1 85.12 94 GLN B N 1
ATOM 2251 C CA . GLN B 1 94 ? -2.531 -18.328 -17.266 1 85.12 94 GLN B CA 1
ATOM 2252 C C . GLN B 1 94 ? -3.039 -17.062 -16.578 1 85.12 94 GLN B C 1
ATOM 2254 O O . GLN B 1 94 ? -3.514 -16.141 -17.234 1 85.12 94 GLN B O 1
ATOM 2259 N N . TRP B 1 95 ? -2.957 -17.078 -15.359 1 87.56 95 TRP B N 1
ATOM 2260 C CA . TRP B 1 95 ? -3.373 -15.93 -14.57 1 87.56 95 TRP B CA 1
ATOM 2261 C C . TRP B 1 95 ? -2.508 -14.711 -14.883 1 87.56 95 TRP B C 1
ATOM 2263 O O . TRP B 1 95 ? -3.021 -13.602 -15.047 1 87.56 95 TRP B O 1
ATOM 2273 N N . ARG B 1 96 ? -1.236 -14.961 -14.977 1 87 96 ARG B N 1
ATOM 2274 C CA . ARG B 1 96 ? -0.313 -13.883 -15.328 1 87 96 ARG B CA 1
ATOM 2275 C C . ARG B 1 96 ? -0.668 -13.281 -16.672 1 87 96 ARG B C 1
ATOM 2277 O O . ARG B 1 96 ? -0.708 -12.055 -16.828 1 87 96 ARG B O 1
ATOM 2284 N N . ALA B 1 97 ? -0.915 -14.148 -17.609 1 88.94 97 ALA B N 1
ATOM 2285 C CA . ALA B 1 97 ? -1.255 -13.703 -18.953 1 88.94 97 ALA B CA 1
ATOM 2286 C C . ALA B 1 97 ? -2.535 -12.867 -18.953 1 88.94 97 ALA B C 1
ATOM 2288 O O . ALA B 1 97 ? -2.625 -11.852 -19.641 1 88.94 97 ALA B O 1
ATOM 2289 N N . ALA B 1 98 ? -3.443 -13.297 -18.172 1 91.06 98 ALA B N 1
ATOM 2290 C CA . ALA B 1 98 ? -4.711 -12.578 -18.062 1 91.06 98 ALA B CA 1
ATOM 2291 C C . ALA B 1 98 ? -4.516 -11.219 -17.391 1 91.06 98 ALA B C 1
ATOM 2293 O O . ALA B 1 98 ? -5.008 -10.203 -17.891 1 91.06 98 ALA B O 1
ATOM 2294 N N . PHE B 1 99 ? -3.711 -11.195 -16.406 1 88.19 99 PHE B N 1
ATOM 2295 C CA . PHE B 1 99 ? -3.527 -9.969 -15.633 1 88.19 99 PHE B CA 1
ATOM 2296 C C . PHE B 1 99 ? -2.762 -8.93 -16.438 1 88.19 99 PHE B C 1
ATOM 2298 O O . PHE B 1 99 ? -2.961 -7.727 -16.266 1 88.19 99 PHE B O 1
ATOM 2305 N N . ARG B 1 100 ? -1.994 -9.367 -17.281 1 88.56 100 ARG B N 1
ATOM 2306 C CA . ARG B 1 100 ? -1.216 -8.453 -18.109 1 88.56 100 ARG B CA 1
ATOM 2307 C C . ARG B 1 100 ? -2.127 -7.586 -18.969 1 88.56 100 ARG B C 1
ATOM 2309 O O . ARG B 1 100 ? -1.718 -6.523 -19.438 1 88.56 100 ARG B O 1
ATOM 2316 N N . THR B 1 101 ? -3.32 -8.062 -19.156 1 90.56 101 THR B N 1
ATOM 2317 C CA . THR B 1 101 ? -4.25 -7.316 -20 1 90.56 101 THR B CA 1
ATOM 2318 C C . THR B 1 101 ? -4.996 -6.27 -19.172 1 90.56 101 THR B C 1
ATOM 2320 O O . THR B 1 101 ? -5.707 -5.426 -19.734 1 90.56 101 THR B O 1
ATOM 2323 N N . ALA B 1 102 ? -4.844 -6.297 -17.891 1 90 102 ALA B N 1
ATOM 2324 C CA . ALA B 1 102 ? -5.477 -5.316 -17 1 90 102 ALA B CA 1
ATOM 2325 C C . ALA B 1 102 ? -4.586 -5.012 -15.805 1 90 102 ALA B C 1
ATOM 2327 O O . ALA B 1 102 ? -5.016 -5.145 -14.656 1 90 102 ALA B O 1
ATOM 2328 N N . PRO B 1 103 ? -3.379 -4.555 -16.031 1 79.75 103 PRO B N 1
ATOM 2329 C CA . PRO B 1 103 ? -2.42 -4.363 -14.945 1 79.75 103 PRO B CA 1
ATOM 2330 C C . PRO B 1 103 ? -2.891 -3.328 -13.922 1 79.75 103 PRO B C 1
ATOM 2332 O O . PRO B 1 103 ? -2.521 -3.402 -12.75 1 79.75 103 PRO B O 1
ATOM 2335 N N . HIS B 1 104 ? -3.801 -2.461 -14.289 1 78.19 104 HIS B N 1
ATOM 2336 C CA . HIS B 1 104 ? -4.297 -1.412 -13.398 1 78.19 104 HIS B CA 1
ATOM 2337 C C . HIS B 1 104 ? -5.117 -1.999 -12.258 1 78.19 104 HIS B C 1
ATOM 2339 O O . HIS B 1 104 ? -5.27 -1.367 -11.211 1 78.19 104 HIS B O 1
ATOM 2345 N N . LEU B 1 105 ? -5.648 -3.164 -12.484 1 80.75 105 LEU B N 1
ATOM 2346 C CA . LEU B 1 105 ? -6.453 -3.801 -11.445 1 80.75 105 LEU B CA 1
ATOM 2347 C C . LEU B 1 105 ? -5.59 -4.172 -10.242 1 80.75 105 LEU B C 1
ATOM 2349 O O . LEU B 1 105 ? -6.086 -4.234 -9.117 1 80.75 105 LEU B O 1
ATOM 2353 N N . MET B 1 106 ? -4.305 -4.383 -10.508 1 75.38 106 MET B N 1
ATOM 2354 C CA . MET B 1 106 ? -3.406 -4.719 -9.406 1 75.38 106 MET B CA 1
ATOM 2355 C C . MET B 1 106 ? -3.223 -3.527 -8.469 1 75.38 106 MET B C 1
ATOM 2357 O O . MET B 1 106 ? -2.961 -3.705 -7.277 1 75.38 106 MET B O 1
ATOM 2361 N N . ASP B 1 107 ? -3.379 -2.314 -9 1 69.75 107 ASP B N 1
ATOM 2362 C CA . ASP B 1 107 ? -3.223 -1.09 -8.219 1 69.75 107 ASP B CA 1
ATOM 2363 C C . ASP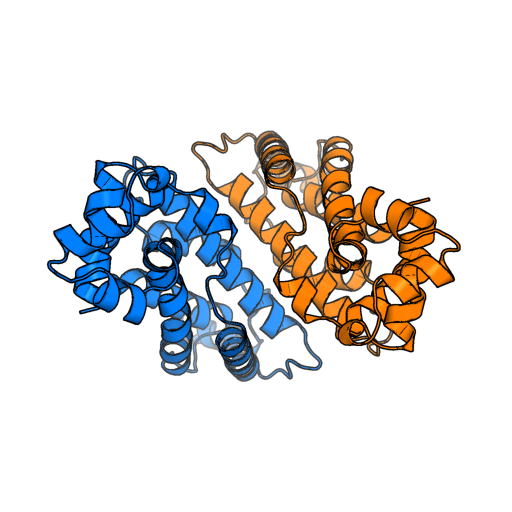 B 1 107 ? -4.348 -0.944 -7.191 1 69.75 107 ASP B C 1
ATOM 2365 O O . ASP B 1 107 ? -4.227 -0.176 -6.234 1 69.75 107 ASP B O 1
ATOM 2369 N N . ARG B 1 108 ? -5.301 -1.734 -7.32 1 64.81 108 ARG B N 1
ATOM 2370 C CA . ARG B 1 108 ? -6.52 -1.548 -6.539 1 64.81 108 ARG B CA 1
ATOM 2371 C C . ARG B 1 108 ? -6.668 -2.643 -5.488 1 64.81 108 ARG B C 1
ATOM 2373 O O . ARG B 1 108 ? -7.598 -2.609 -4.676 1 64.81 108 ARG B O 1
ATOM 2380 N N . VAL B 1 109 ? -5.75 -3.555 -5.613 1 65.38 109 VAL B N 1
ATOM 2381 C CA . VAL B 1 109 ? -6.012 -4.715 -4.77 1 65.38 109 VAL B CA 1
ATOM 2382 C C . VAL B 1 109 ? -4.984 -4.777 -3.643 1 65.38 109 VAL B C 1
ATOM 2384 O O . VAL B 1 109 ? -3.801 -4.508 -3.857 1 65.38 109 VAL B O 1
ATOM 2387 N N . ALA B 1 110 ? -5.625 -4.906 -2.432 1 69.88 110 ALA B N 1
ATOM 2388 C CA . ALA B 1 110 ? -4.781 -5.266 -1.296 1 69.88 110 ALA B CA 1
ATOM 2389 C C . ALA B 1 110 ? -4.484 -6.762 -1.286 1 69.88 110 ALA B C 1
ATOM 2391 O O . ALA B 1 110 ? -5.375 -7.582 -1.53 1 69.88 110 ALA B O 1
ATOM 2392 N N . LEU B 1 111 ? -3.26 -7.094 -1.044 1 71.25 111 LEU B N 1
ATOM 2393 C CA . LEU B 1 111 ? -2.85 -8.492 -0.999 1 71.25 111 LEU B CA 1
ATOM 2394 C C . LEU B 1 111 ? -3.615 -9.25 0.081 1 71.25 111 LEU B C 1
ATOM 2396 O O . LEU B 1 111 ? -3.852 -10.453 -0.049 1 71.25 111 LEU B O 1
ATOM 2400 N N . ILE B 1 112 ? -4.035 -8.453 1.05 1 82.31 112 ILE B N 1
ATOM 2401 C CA . ILE B 1 112 ? -4.559 -9.156 2.215 1 82.31 112 ILE B CA 1
ATOM 2402 C C . ILE B 1 112 ? -5.727 -8.375 2.811 1 82.31 112 ILE B C 1
ATOM 2404 O O . ILE B 1 112 ? -5.703 -7.141 2.844 1 82.31 112 ILE B O 1
ATOM 2408 N N . ALA B 1 113 ? -6.715 -9.148 3.209 1 82.56 113 ALA B N 1
ATOM 2409 C CA . ALA B 1 113 ? -7.848 -8.547 3.914 1 82.56 113 ALA B CA 1
ATOM 2410 C C . ALA B 1 113 ? -7.418 -7.996 5.27 1 82.56 113 ALA B C 1
ATOM 2412 O O . ALA B 1 113 ? -6.48 -8.508 5.887 1 82.56 113 ALA B O 1
ATOM 2413 N N . PRO B 1 114 ? -8.133 -6.961 5.801 1 84.5 114 PRO B N 1
ATOM 2414 C CA . PRO B 1 114 ? -7.766 -6.32 7.066 1 84.5 114 PRO B CA 1
ATOM 2415 C C . PRO B 1 114 ? -7.684 -7.312 8.227 1 84.5 114 PRO B C 1
ATOM 2417 O O . PRO B 1 114 ? -6.793 -7.207 9.07 1 84.5 114 PRO B O 1
ATOM 2420 N N . GLU B 1 115 ? -8.617 -8.227 8.219 1 87.12 115 GLU B N 1
ATOM 2421 C CA . GLU B 1 115 ? -8.633 -9.188 9.312 1 87.12 115 GLU B CA 1
ATOM 2422 C C . GLU B 1 115 ? -7.367 -10.047 9.312 1 87.12 115 GLU B C 1
ATOM 2424 O O . GLU B 1 115 ? -6.84 -10.383 10.375 1 87.12 115 GLU B O 1
ATOM 2429 N N . HIS B 1 116 ? -6.914 -10.453 8.148 1 91.25 116 HIS B N 1
ATOM 2430 C CA . HIS B 1 116 ? -5.691 -11.242 8.055 1 91.25 116 HIS B CA 1
ATOM 2431 C C . HIS B 1 116 ? -4.465 -10.3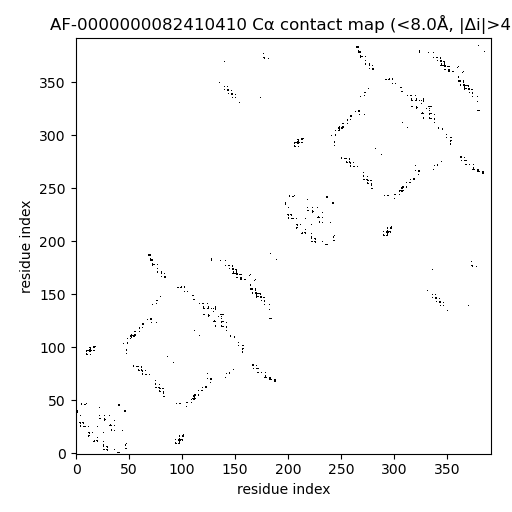98 8.375 1 91.25 116 HIS B C 1
ATOM 2433 O O . HIS B 1 116 ? -3.51 -10.883 8.984 1 91.25 116 HIS B O 1
ATOM 2439 N N . ARG B 1 117 ? -4.516 -9.188 7.961 1 92.19 117 ARG B N 1
ATOM 2440 C CA . ARG B 1 117 ? -3.434 -8.273 8.312 1 92.19 117 ARG B CA 1
ATOM 2441 C C . ARG B 1 117 ? -3.305 -8.133 9.82 1 92.19 117 ARG B C 1
ATOM 2443 O O . ARG B 1 117 ? -2.197 -8.18 10.359 1 92.19 117 ARG B O 1
ATOM 2450 N N . ASP B 1 118 ? -4.43 -7.988 10.531 1 93.12 118 ASP B N 1
ATOM 2451 C CA . ASP B 1 118 ? -4.426 -7.871 11.984 1 93.12 118 ASP B CA 1
ATOM 2452 C C . ASP B 1 118 ? -3.826 -9.117 12.633 1 93.12 118 ASP B C 1
ATOM 2454 O O . ASP B 1 118 ? -3.064 -9.016 13.594 1 93.12 118 ASP B O 1
ATOM 2458 N N . ARG B 1 119 ? -4.199 -10.195 12.039 1 95.38 119 ARG B N 1
ATOM 2459 C CA . ARG B 1 119 ? -3.678 -11.445 12.57 1 95.38 119 ARG B CA 1
ATOM 2460 C C . ARG B 1 119 ? -2.174 -11.555 12.352 1 95.38 119 ARG B C 1
ATOM 2462 O O . ARG B 1 119 ? -1.442 -12.008 13.234 1 95.38 119 ARG B O 1
ATOM 2469 N N . LEU B 1 120 ? -1.697 -11.133 11.227 1 96.88 120 LEU B N 1
ATOM 2470 C CA . LEU B 1 120 ? -0.263 -11.117 10.953 1 96.88 120 LEU B CA 1
ATOM 2471 C C . LEU B 1 120 ? 0.466 -10.211 11.938 1 96.88 120 LEU B C 1
ATOM 2473 O O . LEU B 1 120 ? 1.533 -10.57 12.445 1 96.88 120 LEU B O 1
ATOM 2477 N N . VAL B 1 121 ? -0.101 -9.125 12.242 1 97.06 121 VAL B N 1
ATOM 2478 C CA . VAL B 1 121 ? 0.509 -8.18 13.172 1 97.06 121 VAL B CA 1
ATOM 2479 C C . VAL B 1 121 ? 0.607 -8.805 14.562 1 97.06 121 VAL B C 1
ATOM 2481 O O . VAL B 1 121 ? 1.633 -8.68 15.234 1 97.06 121 VAL B O 1
ATOM 2484 N N . GLU B 1 122 ? -0.435 -9.469 14.922 1 97.31 122 GLU B N 1
ATOM 2485 C CA . GLU B 1 122 ? -0.436 -10.148 16.219 1 97.31 122 GLU B CA 1
ATOM 2486 C C . GLU B 1 122 ? 0.675 -11.195 16.297 1 97.31 122 GLU B C 1
ATOM 2488 O O . GLU B 1 122 ? 1.396 -11.266 17.297 1 97.31 122 GLU B O 1
ATOM 2493 N N . LEU B 1 123 ? 0.799 -11.977 15.312 1 97.5 123 LEU B N 1
ATOM 2494 C CA . LEU B 1 123 ? 1.799 -13.039 15.281 1 97.5 123 LEU B CA 1
ATOM 2495 C C . LEU B 1 123 ? 3.209 -12.453 15.273 1 97.5 123 LEU B C 1
ATOM 2497 O O . LEU B 1 123 ? 4.094 -12.953 15.969 1 97.5 123 LEU B O 1
ATOM 2501 N N . VAL B 1 124 ? 3.41 -11.43 14.516 1 97.88 124 VAL B N 1
ATOM 2502 C CA . VAL B 1 124 ? 4.711 -10.773 14.422 1 97.88 124 VAL B CA 1
ATOM 2503 C C . VAL B 1 124 ? 5.055 -10.117 15.766 1 97.88 124 VAL B C 1
ATOM 2505 O O . VAL B 1 124 ? 6.195 -10.195 16.219 1 97.88 124 VAL B O 1
ATOM 2508 N N . ALA B 1 125 ? 4.047 -9.539 16.375 1 97.19 125 ALA B N 1
ATOM 2509 C CA . ALA B 1 125 ? 4.242 -8.914 17.688 1 97.19 125 ALA B CA 1
ATOM 2510 C C . ALA B 1 125 ? 4.66 -9.953 18.719 1 97.19 125 ALA B C 1
ATOM 2512 O O . ALA B 1 125 ? 5.539 -9.695 19.547 1 97.19 125 ALA B O 1
ATOM 2513 N N . GLN B 1 126 ? 4.02 -11.062 18.641 1 96.19 126 GLN B N 1
ATOM 2514 C CA . GLN B 1 126 ? 4.371 -12.156 19.547 1 96.19 126 GLN B CA 1
ATOM 2515 C C . GLN B 1 126 ? 5.824 -12.578 19.375 1 96.19 126 GLN B C 1
ATOM 2517 O O . GLN B 1 126 ? 6.551 -12.758 20.344 1 96.19 126 GLN B O 1
ATOM 2522 N N . ARG B 1 127 ? 6.273 -12.664 1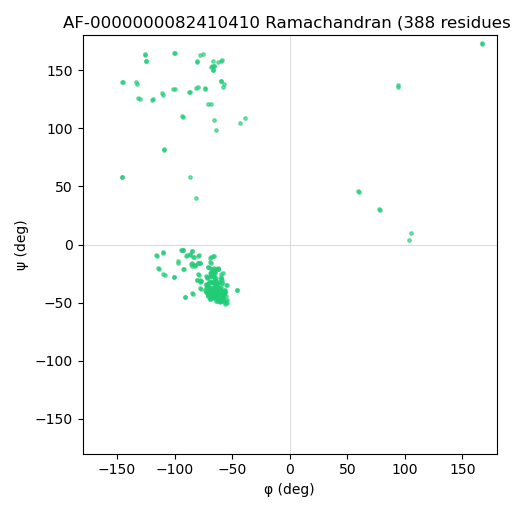8.172 1 95.56 127 ARG B N 1
ATOM 2523 C CA . ARG B 1 127 ? 7.645 -13.062 17.875 1 95.56 127 ARG B CA 1
ATOM 2524 C C . ARG B 1 127 ? 8.641 -12.016 18.359 1 95.56 127 ARG B C 1
ATOM 2526 O O . ARG B 1 127 ? 9.742 -12.359 18.797 1 95.56 127 ARG B O 1
ATOM 2533 N N . MET B 1 128 ? 8.18 -10.812 18.312 1 95.75 128 MET B N 1
ATOM 2534 C CA . MET B 1 128 ? 9.055 -9.711 18.719 1 95.75 128 MET B CA 1
ATOM 2535 C C . MET B 1 128 ? 8.938 -9.43 20.203 1 95.75 128 MET B C 1
ATOM 2537 O O . MET B 1 128 ? 9.664 -8.594 20.75 1 95.75 128 MET B O 1
ATOM 2541 N N . GLN B 1 129 ? 7.934 -10.094 20.781 1 95.25 129 GLN B N 1
ATOM 2542 C CA . GLN B 1 129 ? 7.641 -9.875 22.203 1 95.25 129 GLN B CA 1
ATOM 2543 C C . GLN B 1 129 ? 7.32 -8.406 22.469 1 95.25 129 GLN B C 1
ATOM 2545 O O . GLN B 1 129 ? 7.867 -7.809 23.406 1 95.25 129 GLN B O 1
ATOM 2550 N N . LEU B 1 130 ? 6.48 -7.828 21.641 1 95.31 130 LEU B N 1
ATOM 2551 C CA . LEU B 1 130 ? 6.035 -6.445 21.75 1 95.31 130 LEU B CA 1
ATOM 2552 C C . LEU B 1 130 ? 4.512 -6.363 21.797 1 95.31 130 LEU B C 1
ATOM 2554 O O . LEU B 1 130 ? 3.826 -7.285 21.344 1 95.31 130 LEU B O 1
ATOM 2558 N N . ASP B 1 131 ? 4.039 -5.258 22.344 1 94.75 131 ASP B N 1
ATOM 2559 C CA . ASP B 1 131 ? 2.621 -4.914 22.281 1 94.75 131 ASP B CA 1
ATOM 2560 C C . ASP B 1 131 ? 2.326 -4.004 21.094 1 94.75 131 ASP B C 1
ATOM 2562 O O . ASP B 1 131 ? 2.707 -2.832 21.094 1 94.75 131 ASP B O 1
ATOM 2566 N N . PRO B 1 132 ? 1.629 -4.566 20.125 1 93.12 132 PRO B N 1
ATOM 2567 C CA . PRO B 1 132 ? 1.419 -3.785 18.906 1 93.12 132 PRO B CA 1
ATOM 2568 C C . PRO B 1 132 ? 0.545 -2.555 19.141 1 93.12 132 PRO B C 1
ATOM 2570 O O . PRO B 1 132 ? 0.474 -1.673 18.281 1 93.12 132 PRO B O 1
ATOM 2573 N N . GLU B 1 133 ? -0.062 -2.441 20.281 1 88.5 133 GLU B N 1
ATOM 2574 C CA . GLU B 1 133 ? -0.849 -1.256 20.609 1 88.5 133 GLU B CA 1
ATOM 2575 C C . GLU B 1 133 ? 0.048 -0.098 21.031 1 88.5 133 GLU B C 1
ATOM 2577 O O . GLU B 1 133 ? -0.311 1.068 20.859 1 88.5 133 GLU B O 1
ATOM 2582 N N . ASN B 1 134 ? 1.25 -0.457 21.562 1 88.44 134 ASN B N 1
ATOM 2583 C CA . ASN B 1 134 ? 2.129 0.579 22.094 1 88.44 134 ASN B CA 1
ATOM 2584 C C . ASN B 1 134 ? 3.406 0.708 21.266 1 88.44 134 ASN B C 1
ATOM 2586 O O . ASN B 1 134 ? 4.133 1.694 21.391 1 88.44 134 ASN B O 1
ATOM 2590 N N 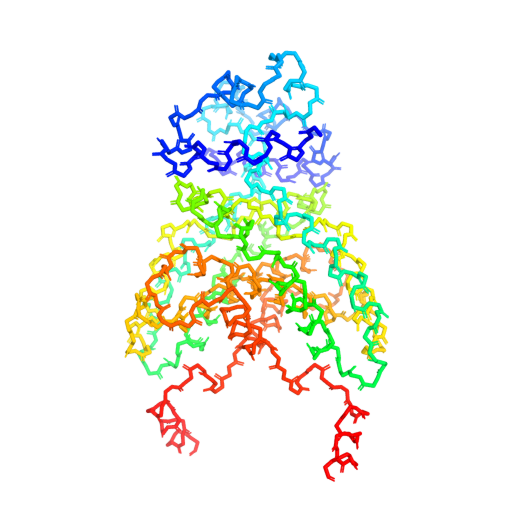. ASP B 1 135 ? 3.703 -0.337 20.547 1 91.88 135 ASP B N 1
ATOM 2591 C CA . ASP B 1 135 ? 4.879 -0.346 19.688 1 91.88 135 ASP B CA 1
ATOM 2592 C C . ASP B 1 135 ? 4.48 -0.548 18.219 1 91.88 135 ASP B C 1
ATOM 2594 O O . ASP B 1 135 ? 3.807 -1.524 17.891 1 91.88 135 ASP B O 1
ATOM 2598 N N . SER B 1 136 ? 4.879 0.329 17.375 1 92.38 136 SER B N 1
ATOM 2599 C CA . SER B 1 136 ? 4.406 0.324 15.992 1 92.38 136 SER B CA 1
ATOM 2600 C C . SER B 1 136 ? 5.23 -0.626 15.125 1 92.38 136 SER B C 1
ATOM 2602 O O . SER B 1 136 ? 4.863 -0.913 13.984 1 92.38 136 SER B O 1
ATOM 2604 N N . ARG B 1 137 ? 6.336 -1.236 15.68 1 94.88 137 ARG B N 1
ATOM 2605 C CA . ARG B 1 137 ? 7.297 -1.985 14.883 1 94.88 137 ARG B CA 1
ATOM 2606 C C . ARG B 1 137 ? 6.656 -3.23 14.273 1 94.88 137 ARG B C 1
ATOM 2608 O O . ARG B 1 137 ? 6.84 -3.516 13.094 1 94.88 137 ARG B O 1
ATOM 2615 N N . PRO B 1 138 ? 5.828 -3.965 15.023 1 97.12 138 PRO B N 1
ATOM 2616 C CA . PRO B 1 138 ? 5.203 -5.129 14.398 1 97.12 138 PRO B CA 1
ATOM 2617 C C . PRO B 1 138 ? 4.281 -4.75 13.234 1 97.12 138 PRO B C 1
ATOM 2619 O O . PRO B 1 138 ? 4.34 -5.367 12.172 1 97.12 138 PRO B O 1
ATOM 2622 N N . GLY B 1 139 ? 3.457 -3.723 13.453 1 96.06 139 GLY B N 1
ATOM 2623 C CA . GLY B 1 139 ? 2.576 -3.252 12.398 1 96.06 139 GLY B CA 1
ATOM 2624 C C . GLY B 1 139 ? 3.322 -2.746 11.172 1 96.06 139 GLY B C 1
ATOM 2625 O O . GLY B 1 139 ? 2.932 -3.027 10.039 1 96.06 139 GLY B O 1
ATOM 2626 N N . LEU B 1 140 ? 4.402 -2.018 11.414 1 96.69 140 LEU B N 1
ATOM 2627 C CA . LEU B 1 140 ? 5.199 -1.469 10.328 1 96.69 140 LEU B CA 1
ATOM 2628 C C . LEU B 1 140 ? 5.852 -2.582 9.516 1 96.69 140 LEU B C 1
ATOM 2630 O O . LEU B 1 140 ? 5.84 -2.543 8.281 1 96.69 140 LEU B O 1
ATOM 2634 N N . LEU B 1 141 ? 6.398 -3.588 10.18 1 97.94 141 LEU B N 1
ATOM 2635 C CA . LEU B 1 141 ? 7.031 -4.703 9.484 1 97.94 141 LEU B CA 1
ATOM 2636 C C . LEU B 1 141 ? 6.027 -5.414 8.578 1 97.94 141 LEU B C 1
ATOM 2638 O O . LEU B 1 141 ? 6.309 -5.66 7.402 1 97.94 141 LEU B O 1
ATOM 2642 N N . VAL B 1 142 ? 4.848 -5.727 9.102 1 97.12 142 VAL B N 1
ATOM 2643 C CA . VAL B 1 142 ? 3.822 -6.406 8.32 1 97.12 142 VAL B CA 1
ATOM 2644 C C . VAL B 1 142 ? 3.43 -5.543 7.125 1 97.12 142 VAL B C 1
ATOM 2646 O O . VAL B 1 142 ? 3.338 -6.039 5.996 1 97.12 142 VAL B O 1
ATOM 2649 N N . HIS B 1 143 ? 3.256 -4.285 7.348 1 95.06 143 HIS B N 1
ATOM 2650 C CA . HIS B 1 143 ? 2.855 -3.342 6.309 1 95.06 143 HIS B CA 1
ATOM 2651 C C . HIS B 1 143 ? 3.887 -3.285 5.191 1 95.06 143 HIS B C 1
ATOM 2653 O O . HIS B 1 143 ? 3.539 -3.4 4.012 1 95.06 143 HIS B O 1
ATOM 2659 N N . LEU B 1 144 ? 5.094 -3.148 5.527 1 97 144 LEU B N 1
ATOM 2660 C CA . LEU B 1 144 ? 6.156 -3.035 4.535 1 97 144 LEU B CA 1
ATOM 2661 C C . LEU B 1 144 ? 6.371 -4.363 3.816 1 97 144 LEU B C 1
ATOM 2663 O O . LEU B 1 144 ? 6.637 -4.387 2.613 1 97 144 LEU B O 1
ATOM 2667 N N . MET B 1 145 ? 6.277 -5.484 4.555 1 97.31 145 MET B N 1
ATOM 2668 C CA . MET B 1 145 ? 6.438 -6.801 3.938 1 97.31 145 MET B CA 1
ATOM 2669 C C . MET B 1 145 ? 5.34 -7.055 2.908 1 97.31 145 MET B C 1
ATOM 2671 O O . MET B 1 145 ? 5.617 -7.527 1.805 1 97.31 145 MET B O 1
ATOM 2675 N N . LEU B 1 146 ? 4.141 -6.703 3.271 1 93.62 146 LEU B N 1
ATOM 2676 C CA . LEU B 1 146 ? 3.035 -6.875 2.334 1 93.62 146 LEU B CA 1
ATOM 2677 C C . LEU B 1 146 ? 3.188 -5.945 1.137 1 93.62 146 LEU B C 1
ATOM 2679 O O . LEU B 1 146 ? 2.92 -6.34 -0.001 1 93.62 146 LEU B O 1
ATOM 2683 N N . ALA B 1 147 ? 3.633 -4.727 1.371 1 93.19 147 ALA B N 1
ATOM 2684 C CA . ALA B 1 147 ? 3.896 -3.795 0.276 1 93.19 147 ALA B CA 1
ATOM 2685 C C . ALA B 1 147 ? 4.98 -4.336 -0.653 1 93.19 147 ALA B C 1
ATOM 2687 O O . ALA B 1 147 ? 4.863 -4.234 -1.877 1 93.19 147 ALA B O 1
ATOM 2688 N N . ALA B 1 148 ? 5.988 -4.891 -0.046 1 95.75 148 ALA B N 1
ATOM 2689 C CA . ALA B 1 148 ? 7.066 -5.477 -0.837 1 95.75 148 ALA B CA 1
ATOM 2690 C C . ALA B 1 148 ? 6.555 -6.629 -1.694 1 95.75 148 ALA B C 1
ATOM 2692 O O . ALA B 1 148 ? 6.879 -6.723 -2.881 1 95.75 148 ALA B O 1
ATOM 2693 N N . ALA B 1 149 ? 5.77 -7.477 -1.101 1 92.5 149 ALA B N 1
ATOM 2694 C CA . ALA B 1 149 ? 5.199 -8.594 -1.844 1 92.5 149 ALA B CA 1
ATOM 2695 C C . ALA B 1 149 ? 4.34 -8.102 -3.006 1 92.5 149 ALA B C 1
ATOM 2697 O O . ALA B 1 149 ? 4.438 -8.617 -4.121 1 92.5 149 ALA B O 1
ATOM 2698 N N . GLU B 1 150 ? 3.525 -7.113 -2.76 1 89.62 150 GLU B N 1
ATOM 2699 C CA . GLU B 1 150 ? 2.686 -6.531 -3.805 1 89.62 150 GLU B CA 1
ATOM 2700 C C . GLU B 1 150 ? 3.533 -5.977 -4.949 1 89.62 150 GLU B C 1
ATOM 2702 O O . GLU B 1 150 ? 3.197 -6.16 -6.121 1 89.62 150 GLU B O 1
ATOM 2707 N N . PHE B 1 151 ? 4.605 -5.355 -4.609 1 91.88 151 PHE B N 1
ATOM 2708 C CA . PHE B 1 151 ? 5.512 -4.836 -5.625 1 91.88 151 PHE B CA 1
ATOM 2709 C C . PHE B 1 151 ? 6.098 -5.965 -6.457 1 91.88 151 PHE B C 1
ATOM 2711 O O . PHE B 1 151 ? 6.176 -5.863 -7.684 1 91.88 151 PHE B O 1
ATOM 2718 N N . GLY B 1 152 ? 6.539 -7.02 -5.746 1 90.25 152 GLY B N 1
ATOM 2719 C CA . GLY B 1 152 ? 7.055 -8.18 -6.457 1 90.25 152 GLY B CA 1
ATOM 2720 C C . GLY B 1 152 ? 6.055 -8.773 -7.43 1 90.25 152 GLY B C 1
ATOM 2721 O O . GLY B 1 152 ? 6.414 -9.141 -8.547 1 90.25 152 GLY B O 1
ATOM 2722 N N . TYR B 1 153 ? 4.812 -8.836 -7.012 1 85.75 153 TYR B N 1
ATOM 2723 C CA . TYR B 1 153 ? 3.756 -9.328 -7.891 1 85.75 153 TYR B CA 1
ATOM 2724 C C . TYR B 1 153 ? 3.605 -8.438 -9.117 1 85.75 153 TYR B C 1
ATOM 2726 O O . TYR B 1 153 ? 3.492 -8.93 -10.242 1 85.75 153 TYR B O 1
ATOM 2734 N N . ARG B 1 154 ? 3.639 -7.172 -8.906 1 86.38 154 ARG B N 1
ATOM 2735 C CA . ARG B 1 154 ? 3.484 -6.223 -10.008 1 86.38 154 ARG B CA 1
ATOM 2736 C C . ARG B 1 154 ? 4.652 -6.32 -10.984 1 86.38 154 ARG B C 1
ATOM 2738 O O . ARG B 1 154 ? 4.453 -6.285 -12.195 1 86.38 154 ARG B O 1
ATOM 2745 N N . GLN B 1 155 ? 5.785 -6.391 -10.438 1 87.75 155 GLN B N 1
ATOM 2746 C CA . GLN B 1 155 ? 6.969 -6.527 -11.281 1 87.75 155 GLN B CA 1
ATOM 2747 C C . GLN B 1 155 ? 6.898 -7.801 -12.125 1 87.75 155 GLN B C 1
ATOM 2749 O O . GLN B 1 155 ? 7.266 -7.789 -13.297 1 87.75 155 GLN B O 1
ATOM 2754 N N . TRP B 1 156 ? 6.457 -8.836 -11.477 1 87.31 156 TRP B N 1
ATOM 2755 C CA . TRP B 1 156 ? 6.328 -10.125 -12.148 1 87.31 156 TRP B CA 1
ATOM 2756 C C . TRP B 1 156 ? 5.344 -10.031 -13.312 1 87.31 156 TRP B C 1
ATOM 2758 O O . TRP B 1 156 ? 5.59 -10.578 -14.383 1 87.31 156 TRP B O 1
ATOM 2768 N N . ILE B 1 157 ? 4.289 -9.359 -13.18 1 83.94 157 ILE B N 1
ATOM 2769 C CA . ILE B 1 157 ? 3.25 -9.227 -14.195 1 83.94 157 ILE B CA 1
ATOM 2770 C C . ILE B 1 157 ? 3.748 -8.336 -15.328 1 83.94 157 ILE B C 1
ATOM 2772 O O . ILE B 1 157 ? 3.523 -8.633 -16.5 1 83.94 157 ILE B O 1
ATOM 2776 N N . ARG B 1 158 ? 4.445 -7.277 -15.016 1 79.88 158 ARG B N 1
ATOM 2777 C CA . ARG B 1 158 ? 4.82 -6.25 -15.977 1 79.88 158 ARG B CA 1
ATOM 2778 C C . ARG B 1 158 ? 5.992 -6.711 -16.844 1 79.88 158 ARG B C 1
ATOM 2780 O O . ARG B 1 158 ? 6.105 -6.316 -18 1 79.88 158 ARG B O 1
ATOM 2787 N N . ASN B 1 159 ? 6.918 -7.426 -16.203 1 76.06 159 ASN B N 1
ATOM 2788 C CA . ASN B 1 159 ? 8.133 -7.746 -16.953 1 76.06 159 ASN B CA 1
ATOM 2789 C C . ASN B 1 159 ? 8.188 -9.227 -17.312 1 76.06 159 ASN B C 1
ATOM 2791 O O . ASN B 1 159 ? 8.984 -9.977 -16.75 1 76.06 159 ASN B O 1
ATOM 2795 N N . PRO B 1 160 ? 7.508 -9.57 -18.344 1 62.44 160 PRO B N 1
ATOM 2796 C CA . PRO B 1 160 ? 7.465 -10.992 -18.688 1 62.44 160 PRO B CA 1
ATOM 2797 C C . PRO B 1 160 ? 8.789 -11.508 -19.25 1 62.44 160 PRO B C 1
ATOM 2799 O O . PRO B 1 160 ? 9.055 -12.711 -19.203 1 62.44 160 PRO B O 1
ATOM 2802 N N . GLN B 1 161 ? 9.492 -10.625 -19.859 1 60.75 161 GLN B N 1
ATOM 2803 C CA . GLN B 1 161 ? 10.664 -11.102 -20.594 1 60.75 161 GLN B CA 1
ATOM 2804 C C . GLN B 1 161 ? 11.859 -11.289 -19.656 1 60.75 161 GLN B C 1
ATOM 2806 O O . GLN B 1 161 ? 12.891 -11.82 -20.078 1 60.75 161 GLN B O 1
ATOM 2811 N N . LYS B 1 162 ? 11.797 -10.727 -18.594 1 57.12 162 LYS B N 1
ATOM 2812 C CA . LYS B 1 162 ? 13.023 -10.875 -17.812 1 57.12 162 LYS B CA 1
ATOM 2813 C C . LYS B 1 162 ? 13.266 -12.336 -17.438 1 57.12 162 LYS B C 1
ATOM 2815 O O . LYS B 1 162 ? 12.398 -12.984 -16.859 1 57.12 162 LYS B O 1
ATOM 2820 N N . ARG B 1 163 ? 14.133 -13.07 -18.172 1 47.91 163 ARG B N 1
ATOM 2821 C CA . ARG B 1 163 ? 14.656 -14.414 -17.969 1 47.91 163 ARG B CA 1
ATOM 2822 C C . ARG B 1 163 ? 14.938 -14.68 -16.484 1 47.91 163 ARG B C 1
ATOM 2824 O O . ARG B 1 163 ? 15.578 -13.867 -15.82 1 47.91 163 ARG B O 1
ATOM 2831 N N . GLY B 1 164 ? 14.031 -15.594 -15.852 1 55.56 164 GLY B N 1
ATOM 2832 C CA . GLY B 1 164 ? 14.234 -16 -14.469 1 55.56 164 GLY B CA 1
ATOM 2833 C C . GLY B 1 164 ? 13.297 -15.305 -13.5 1 55.56 164 GLY B C 1
ATOM 2834 O O . GLY B 1 164 ? 13.398 -15.492 -12.281 1 55.56 164 GLY B O 1
ATOM 2835 N N . ALA B 1 165 ? 12.414 -14.508 -14.125 1 68.06 165 ALA B N 1
ATOM 2836 C CA . ALA B 1 165 ? 11.594 -13.68 -13.242 1 68.06 165 ALA B CA 1
ATOM 2837 C C . ALA B 1 165 ? 10.344 -14.438 -12.789 1 68.06 165 ALA B C 1
ATOM 2839 O O . ALA B 1 165 ? 9.25 -14.203 -13.305 1 68.06 165 ALA B O 1
ATOM 2840 N N . SER B 1 166 ? 10.633 -15.586 -12.148 1 82.38 166 SER B N 1
ATOM 2841 C CA . SER B 1 166 ? 9.508 -16.234 -11.492 1 82.38 166 SER B CA 1
ATOM 2842 C C . SER B 1 166 ? 8.93 -15.344 -10.391 1 82.38 166 SER B C 1
ATOM 2844 O O . SER B 1 166 ? 9.562 -14.383 -9.961 1 82.38 166 SER B O 1
ATOM 2846 N N . LEU B 1 167 ? 7.676 -15.617 -10.086 1 86.19 167 LEU B N 1
ATOM 2847 C CA . LEU B 1 167 ? 6.988 -14.828 -9.062 1 86.19 167 LEU B CA 1
ATOM 2848 C C . LEU B 1 167 ? 7.766 -14.836 -7.754 1 86.19 167 LEU B C 1
ATOM 2850 O O . LEU B 1 167 ? 8.055 -13.781 -7.184 1 86.19 167 LEU B O 1
ATOM 2854 N N . PRO B 1 168 ? 8.289 -16.062 -7.301 1 87.5 168 PRO B N 1
ATOM 2855 C CA . PRO B 1 168 ? 9.016 -16.062 -6.027 1 87.5 168 PRO B CA 1
ATOM 2856 C C . PRO B 1 168 ? 10.305 -15.242 -6.082 1 87.5 168 PRO B C 1
ATOM 2858 O O . PRO B 1 168 ? 10.688 -14.609 -5.09 1 87.5 168 PRO B O 1
ATOM 2861 N N . VAL B 1 169 ? 10.922 -15.203 -7.234 1 88.19 169 VAL B N 1
ATOM 2862 C CA . VAL B 1 169 ? 12.164 -14.445 -7.367 1 88.19 169 VAL B CA 1
ATOM 2863 C C . VAL B 1 169 ? 11.875 -12.953 -7.25 1 88.19 169 VAL B C 1
ATOM 2865 O O . VAL B 1 169 ? 12.594 -12.227 -6.555 1 88.19 169 VAL B O 1
ATOM 2868 N N . CYS B 1 170 ? 10.844 -12.477 -7.906 1 90.31 170 CYS B N 1
ATOM 2869 C CA . CYS B 1 170 ? 10.453 -11.078 -7.828 1 90.31 170 CYS B CA 1
ATOM 2870 C C . CYS B 1 170 ? 10.047 -10.695 -6.41 1 90.31 170 CYS B C 1
ATOM 2872 O O . CYS B 1 170 ? 10.445 -9.641 -5.906 1 90.31 170 CYS B O 1
ATOM 2874 N N . VAL B 1 171 ? 9.328 -11.602 -5.762 1 92.31 171 VAL B N 1
ATOM 2875 C CA . VAL B 1 171 ? 8.844 -11.336 -4.41 1 92.31 171 VAL B CA 1
ATOM 2876 C C . VAL B 1 171 ? 10.016 -11.344 -3.434 1 92.31 171 VAL B C 1
ATOM 2878 O O . VAL B 1 171 ? 10.125 -10.469 -2.572 1 92.31 171 VAL B O 1
ATOM 2881 N N . GLU B 1 172 ? 10.914 -12.281 -3.607 1 94.25 172 GLU B N 1
ATOM 2882 C CA . GLU B 1 172 ? 12.07 -12.398 -2.723 1 94.25 172 GLU B CA 1
ATOM 2883 C C . GLU B 1 172 ? 12.945 -11.148 -2.781 1 94.25 172 GLU B C 1
ATOM 2885 O O . GLU B 1 172 ? 13.398 -10.648 -1.749 1 94.25 172 GLU B O 1
ATOM 2890 N N . GLY B 1 173 ? 13.188 -10.703 -3.992 1 92.75 173 GLY B N 1
ATOM 2891 C CA . GLY B 1 173 ? 13.961 -9.492 -4.145 1 92.75 173 GLY B CA 1
ATOM 2892 C C . GLY B 1 173 ? 13.367 -8.305 -3.406 1 92.75 173 GLY B C 1
ATOM 2893 O O . GLY B 1 173 ? 14.094 -7.543 -2.764 1 92.75 173 GLY B O 1
ATOM 2894 N N . ALA B 1 174 ? 12.102 -8.164 -3.438 1 95.25 174 ALA B N 1
ATOM 2895 C CA . ALA B 1 174 ? 11.414 -7.059 -2.77 1 95.25 174 ALA B CA 1
ATOM 2896 C C . ALA B 1 174 ? 11.43 -7.242 -1.254 1 95.25 174 ALA B C 1
ATOM 2898 O O . ALA B 1 174 ? 11.672 -6.293 -0.509 1 95.25 174 ALA B O 1
ATOM 2899 N N . LEU B 1 175 ? 11.211 -8.484 -0.784 1 97.12 175 LEU B N 1
ATOM 2900 C CA . LEU B 1 175 ? 11.188 -8.773 0.645 1 97.12 175 LEU B CA 1
ATOM 2901 C C . LEU B 1 175 ? 12.555 -8.523 1.275 1 97.12 175 LEU B C 1
ATOM 2903 O O . LEU B 1 175 ? 12.641 -8.102 2.43 1 97.12 175 LEU B O 1
ATOM 2907 N N . ASP B 1 176 ? 13.594 -8.781 0.532 1 96 176 ASP B N 1
ATOM 2908 C CA . ASP B 1 176 ? 14.953 -8.594 1.012 1 96 176 ASP B CA 1
ATOM 2909 C C . ASP B 1 176 ? 15.203 -7.133 1.399 1 96 176 ASP B C 1
ATOM 2911 O O . ASP B 1 176 ? 15.969 -6.852 2.318 1 96 176 ASP B O 1
ATOM 2915 N N . ALA B 1 177 ? 14.523 -6.27 0.757 1 95.69 177 ALA B N 1
ATOM 2916 C CA . ALA B 1 177 ? 14.703 -4.84 1.006 1 95.69 177 ALA B CA 1
ATOM 2917 C C . ALA B 1 177 ? 14.133 -4.445 2.367 1 95.69 177 ALA B C 1
ATOM 2919 O O . ALA B 1 177 ? 14.484 -3.396 2.912 1 95.69 177 ALA B O 1
ATOM 2920 N N . VAL B 1 178 ? 13.258 -5.262 2.926 1 97.12 178 VAL B N 1
ATOM 2921 C CA . VAL B 1 178 ? 12.594 -4.934 4.184 1 97.12 178 VAL B CA 1
ATOM 2922 C C . VAL B 1 178 ? 13.273 -5.676 5.336 1 97.12 178 VAL B C 1
ATOM 2924 O O . VAL B 1 178 ? 13.273 -5.195 6.473 1 97.12 178 VAL B O 1
ATOM 2927 N N . GLN B 1 179 ? 13.844 -6.793 5.039 1 95.25 179 GLN B N 1
ATOM 2928 C CA . GLN B 1 179 ? 14.492 -7.582 6.082 1 95.25 179 GLN B CA 1
ATOM 2929 C C . GLN B 1 179 ? 15.711 -6.855 6.645 1 95.25 179 GLN B C 1
ATOM 2931 O O . GLN B 1 179 ? 16.359 -6.094 5.934 1 95.25 179 GLN B O 1
ATOM 2936 N N . GLY B 1 180 ? 15.984 -7.152 7.996 1 91.31 180 GLY B N 1
ATOM 2937 C CA . GLY B 1 180 ? 17.172 -6.555 8.578 1 91.31 180 GLY B CA 1
ATOM 2938 C C . GLY B 1 180 ? 17.219 -6.676 10.086 1 91.31 180 GLY B C 1
ATOM 2939 O O . GLY B 1 180 ? 16.234 -7.031 10.719 1 91.31 180 GLY B O 1
ATOM 2940 N N . SER B 1 181 ? 18.344 -6.281 10.609 1 88.88 181 SER B N 1
ATOM 2941 C CA . SER B 1 181 ? 18.625 -6.43 12.031 1 88.88 181 SER B CA 1
ATOM 2942 C C . SER B 1 181 ? 17.734 -5.504 12.867 1 88.88 181 SER B C 1
ATOM 2944 O O . SER B 1 181 ? 17.531 -5.742 14.055 1 88.88 181 SER B O 1
ATOM 2946 N N . ARG B 1 182 ? 17.141 -4.559 12.227 1 88.75 182 ARG B N 1
ATOM 2947 C CA . ARG B 1 182 ? 16.328 -3.594 12.945 1 88.75 182 ARG B CA 1
ATOM 2948 C C . ARG B 1 182 ? 15.086 -4.266 13.539 1 88.75 182 ARG B C 1
ATOM 2950 O O . ARG B 1 182 ? 14.469 -3.74 14.469 1 88.75 182 ARG B O 1
ATOM 2957 N N . TRP B 1 183 ? 14.734 -5.367 12.953 1 90.69 183 TRP B N 1
ATOM 2958 C CA . TRP B 1 183 ? 13.516 -6.051 13.383 1 90.69 183 TRP B CA 1
ATOM 2959 C C . TRP B 1 183 ? 13.828 -7.117 14.422 1 90.69 183 TRP B C 1
ATOM 2961 O O . TRP B 1 183 ? 12.922 -7.77 14.945 1 90.69 183 TRP B O 1
ATOM 2971 N N . ARG B 1 184 ? 15.117 -7.273 14.633 1 86.69 184 ARG B N 1
ATOM 2972 C CA . ARG B 1 184 ? 15.562 -8.414 15.422 1 86.69 184 ARG B CA 1
ATOM 2973 C C . ARG B 1 184 ? 15.867 -8 16.859 1 86.69 184 ARG B C 1
ATOM 2975 O O . ARG B 1 184 ? 16.281 -6.867 17.109 1 86.69 184 ARG B O 1
ATOM 2982 N N . THR B 1 185 ? 15.375 -8.789 17.641 1 74.81 185 THR B N 1
ATOM 2983 C CA . THR B 1 185 ? 15.656 -8.578 19.062 1 74.81 185 THR B CA 1
ATOM 2984 C C . THR B 1 185 ? 17.031 -9.125 19.422 1 74.81 185 THR B C 1
ATOM 2986 O O . THR B 1 185 ? 17.641 -9.867 18.656 1 74.81 185 THR B O 1
ATOM 2989 N N . GLN B 1 186 ? 17.562 -8.547 20.531 1 65.06 186 GLN B N 1
ATOM 2990 C CA . GLN B 1 186 ? 18.859 -8.992 21.031 1 65.06 186 GLN B CA 1
ATOM 2991 C C . GLN B 1 186 ? 18.938 -10.516 21.062 1 65.06 186 GLN B C 1
ATOM 2993 O O . GLN B 1 186 ? 19.969 -11.102 20.75 1 65.06 186 GLN B O 1
ATOM 2998 N N . ASP B 1 187 ? 17.906 -11.141 21.422 1 61.5 187 ASP B N 1
ATOM 2999 C CA . ASP B 1 187 ? 17.922 -12.594 21.516 1 61.5 187 ASP B CA 1
ATOM 3000 C C . ASP B 1 187 ? 18.062 -13.242 20.141 1 61.5 187 ASP B C 1
ATOM 3002 O O . ASP B 1 187 ? 18.688 -14.297 20.016 1 61.5 187 ASP B O 1
ATOM 3006 N N . ASP B 1 188 ? 17.672 -12.625 19.141 1 63.56 188 ASP B N 1
ATOM 3007 C CA . ASP B 1 188 ? 17.75 -13.133 17.766 1 63.56 188 ASP B CA 1
ATOM 3008 C C . ASP B 1 188 ? 19.203 -13.141 17.281 1 63.56 188 ASP B C 1
ATOM 3010 O O . ASP B 1 188 ? 19.609 -14.047 16.547 1 63.56 188 ASP B O 1
ATOM 3014 N N . ASP B 1 189 ? 19.891 -12.164 17.609 1 58.72 189 ASP B N 1
ATOM 3015 C CA . ASP B 1 189 ? 21.281 -12.008 17.203 1 58.72 189 ASP B CA 1
ATOM 3016 C C . ASP B 1 189 ? 22.172 -13.039 17.891 1 58.72 189 ASP B C 1
ATOM 3018 O O . ASP B 1 189 ? 23.156 -13.516 17.297 1 58.72 189 ASP B O 1
ATOM 3022 N N . ASP B 1 190 ? 21.766 -13.336 19.062 1 55.75 190 ASP B N 1
ATOM 3023 C CA . ASP B 1 190 ? 22.547 -14.312 19.828 1 55.75 190 ASP B CA 1
ATOM 3024 C C . ASP B 1 190 ? 22.359 -15.719 19.266 1 55.75 190 ASP B C 1
ATOM 3026 O O . ASP B 1 190 ? 23.281 -16.531 19.297 1 55.75 190 ASP B O 1
ATOM 3030 N N . MET B 1 191 ? 21.297 -15.938 18.844 1 50.72 191 MET B N 1
ATOM 3031 C CA . MET B 1 191 ? 21.016 -17.266 18.328 1 50.72 191 MET B CA 1
ATOM 3032 C C . MET B 1 191 ? 21.688 -17.484 16.984 1 50.72 191 MET B C 1
ATOM 3034 O O . MET B 1 191 ? 22.141 -18.594 16.688 1 50.72 191 MET B O 1
ATOM 3038 N N . LYS B 1 192 ? 21.75 -16.594 16.141 1 52.72 192 LYS B N 1
ATOM 3039 C CA . LYS B 1 192 ? 22.5 -16.719 14.891 1 52.72 192 LYS B CA 1
ATOM 3040 C C . LYS B 1 192 ? 23.984 -16.891 15.156 1 52.72 192 LYS B C 1
ATOM 3042 O O . LYS B 1 192 ? 24.672 -17.594 14.414 1 52.72 192 LYS B O 1
ATOM 3047 N N . GLY B 1 193 ? 24.484 -16.141 16.078 1 47.28 193 GLY B N 1
ATOM 3048 C CA . GLY B 1 193 ? 25.875 -16.328 16.453 1 47.28 193 GLY B CA 1
ATOM 3049 C C . GLY B 1 193 ? 26.203 -17.766 16.844 1 47.28 193 GLY B C 1
ATOM 3050 O O . GLY B 1 193 ? 27.375 -18.172 16.828 1 47.28 193 GLY B O 1
ATOM 3051 N N . ARG B 1 194 ? 25.266 -18.312 17.422 1 45.38 194 ARG B N 1
ATOM 3052 C CA . ARG B 1 194 ? 25.578 -19.672 17.828 1 45.38 194 ARG B CA 1
ATOM 3053 C C . ARG B 1 194 ? 25.5 -20.625 16.656 1 45.38 194 ARG B C 1
ATOM 3055 O O . ARG B 1 194 ? 26.016 -21.75 16.719 1 45.38 194 ARG B O 1
ATOM 3062 N N . ASP B 1 195 ? 24.609 -20.234 15.773 1 42.44 195 ASP B N 1
ATOM 3063 C CA . ASP B 1 195 ? 24.469 -21.172 14.656 1 42.44 195 ASP B CA 1
ATOM 3064 C C . ASP B 1 195 ? 25.516 -20.891 13.57 1 42.44 195 ASP B C 1
ATOM 3066 O O . ASP B 1 195 ? 25.562 -21.578 12.555 1 42.44 195 ASP B O 1
ATOM 3070 N N . GLN B 1 196 ? 26.141 -19.75 13.516 1 35.72 196 GLN B N 1
ATOM 3071 C CA . GLN B 1 196 ? 27.344 -19.672 12.672 1 35.72 196 GLN B CA 1
ATOM 3072 C C . GLN B 1 196 ? 28.547 -20.266 13.383 1 35.72 196 GLN B C 1
ATOM 3074 O O . GLN B 1 196 ? 28.734 -20.078 14.586 1 35.72 196 GLN B O 1
#

Secondary structure (DSSP, 8-state):
-HHHHHHHHHHHHHHH-GGG--HHHHHHHHT--HHHHHHH-S-HHHHHHHHHHHHHHHHHHHHHTS-TTS-HHHHHHHHHHHHHH-S-HHHHHHHHHHHTT-GGGGGG--SS-HHHHHHHHHHHHHHHT--TTT--HHHHHHHHHHHHHHHHHHHHHH-TTSTT--HHHHHHHHHHTT-SGGG--HHHHHHHHHH-/-HHHHHHHHHHHHHHH-GGG--HHHHHHHHT--HHHHHHH-S-HHHHHHHHHHHHHHHHHHHHHTS-TTS-HHHHHHHHHHHHHH-S-HHHHHHHHHHHTT-GGGGGG--SS-HHHHHHHHHHHHHHHT--TTT--HHHHHHHHHHHHHHHHHHHHHH-TTSTT--HHHHHHHHHHTT-SGGG--HHHHHHHHHH-

InterPro domains:
  IPR001647 DNA-binding HTH domain, TetR-type [PF00440] (7-49)
  IPR001647 DNA-binding HTH domain, TetR-type [PR00455] (5-18)
  IPR001647 DNA-binding HTH domain, TetR-type [PR00455] (26-49)
  IPR001647 DNA-binding HTH domain, TetR-type [PS50977] (1-59)
  IPR009057 Homedomain-like superfamily [SSF46689] (2-64)
  IPR041347 MftR, C-terminal [PF17754] (75-178)
  IPR050109 HTH-type, TetR-like transcriptional regulator [PTHR30055] (2-151)

Foldseek 3Di:
DLVLLLLLLLQCCLVPNNVVDDLCSSCVSSPHDSVVSCVNDVDSLCSLCVLLAVLLVQLLVQLVPDDLLDQLLRSSLVSSLVSLVPDDPVNVVSSLSNCLRPLVSLVVDQSYDPVSLVSQLVSNCVSLVHDCVVDVLSSVSSVQLSVLLSQLQSVLSNDVPPDPSRSSVSSSVSSVVSDDCVRPDPSSVVVVVVVD/DLVLLLLLLLVCCLVPFNVPDDLCSSCVSSVHDSVVSCVNDVDSLCSLCVLLAVLLLQLLVQLVPFDLLDQLLRSSLVSSLVSLVPDDPVVVVSSLSNCLRPLVSLVVDQSYDPVSLVSQLVSNCVSLVHDCVVDVLSSVSSVQLSVLLSQLQSVCSNDVPPPPSRSSVSSSVSSVVSDDCVRPDPSSVVVVVVVD

Nearest PDB 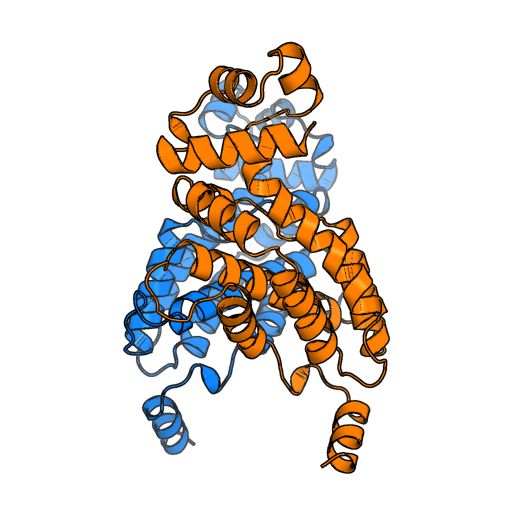structures (foldseek):
  7pt0-assembly1_B  TM=6.216E-01  e=3.737E-06  Streptomyces coelicolor
  5efy-assembly1_B  TM=6.114E-01  e=6.164E-06  Streptomyces coelicolor A3(2)
  7pt0-assembly1_A  TM=6.489E-01  e=2.526E-05  Streptomyces coelicolor
  5efy-assembly1_A  TM=6.141E-01  e=2.644E-05  Streptomyces coelicolor A3(2)
  4cgr-assembly1_B  TM=5.804E-01  e=4.361E-05  Streptomyces coelicolor

Solvent-accessible surface area (backbone atoms only — not comparable to full-atom values): 20840 Å² total; per-residue (Å²): 104,68,63,48,39,39,52,32,36,27,54,42,16,46,72,63,27,44,88,69,53,49,70,63,58,28,17,56,69,46,70,44,50,64,67,59,41,54,75,73,41,89,47,78,66,49,60,72,45,43,66,45,40,55,45,30,61,50,25,47,60,40,38,72,68,42,64,84,82,46,42,37,51,56,33,50,47,51,15,48,42,51,50,53,58,62,54,53,64,69,60,46,49,42,44,41,48,18,41,56,51,45,59,70,58,60,79,72,54,63,55,45,53,70,70,49,48,53,49,43,25,51,55,33,10,58,64,62,72,50,52,61,89,83,36,61,62,30,50,49,50,49,51,50,45,51,50,21,39,52,49,8,51,49,49,32,48,73,41,75,76,50,88,78,49,44,54,42,51,33,23,47,60,35,35,56,65,64,48,58,71,86,60,43,51,76,68,48,58,53,50,50,57,66,73,94,106,68,63,48,40,38,52,32,36,28,51,44,16,47,72,61,26,44,87,70,53,50,69,64,57,28,18,55,69,44,71,44,49,64,68,60,40,54,73,73,42,90,48,79,66,49,60,71,45,43,64,48,39,56,46,31,58,50,28,49,59,41,39,70,69,41,66,84,82,46,42,38,52,55,34,50,48,49,16,48,42,52,50,52,57,63,53,53,64,69,61,45,50,42,46,40,48,18,41,55,50,44,59,69,59,59,78,71,53,63,53,46,55,69,69,51,49,52,50,42,24,52,54,34,10,58,65,61,71,50,52,62,90,83,35,61,62,30,51,49,51,50,51,50,44,52,51,22,38,52,47,9,51,50,49,33,47,72,43,72,74,51,86,78,52,42,54,44,52,33,23,49,60,34,35,56,64,62,46,58,71,87,61,43,51,76,70,48,58,51,52,50,59,68,71,97

Organism: Rhodococcus erythropolis (NCBI:txid1833)

Radius of gyration: 22.74 Å; Cα contacts (8 Å, |Δi|>4): 477; chains: 2; bounding box: 62×53×50 Å